Protein AF-A0AA37GHD1-F1 (afdb_monomer_lite)

Secondary structure (DSSP, 8-state):
--HHHH---HHHHHHHHHHTSHHHHHHHHHT------TTHHHHHHHHHHHH-HHHHHHHHHHHHHHS-TT--SHHHHHHHHHHH---HHHHHHHHHHHHHHHHHHHHHHHHHHHHHHHTT----GGGGTTHHHHSS-HHHHHHS-HHHHHHHHHHHHHTSHHHHHHHHHHHHHHHHHHHHH----------------------------------S---------S-----S--PPPPHHHHHHHHHHTS-TTS-EEHHHHHHHHS-EEEE-TTSSEEEEPP-S-HHHHHHHS-HHHHHHHHHHHHHTTSEEEEETTEEEE-HHHHHHHHHHS-HHHHHHHHHHHHHHHHTTSPPTTTSPPPS-HHHHHHHHHHHHHH-HHHHTTS-HHHHHHHHHHHHHHTTSS-HHHHHHHHHHHHHHHTT---HHHHHHHHHHHHHHHHHHT-HHHHHHTTGGGGSPPP-S-HHHHHHHHHHHHHHHHHHHHTT-HHHHHHHHHH----SS--HHHHHHHHHHHHHHHHHHHHTT-HHHHHHHHHHHHHHHT-

pLDDT: mean 79.1, std 21.78, range [23.64, 98.06]

Radius of gyration: 30.92 Å; chains: 1; bounding box: 68×50×101 Å

Organism: NCBI:txid708192

Structure (mmCIF, N/CA/C/O backbone):
data_AF-A0AA37GHD1-F1
#
_entry.id   AF-A0AA37GHD1-F1
#
loop_
_atom_site.group_PDB
_atom_site.id
_atom_site.type_symbol
_atom_site.label_atom_id
_atom_site.label_alt_id
_atom_site.label_comp_id
_atom_site.label_asym_id
_atom_site.label_entity_id
_atom_site.label_seq_id
_atom_site.pdbx_PDB_ins_code
_atom_site.Cartn_x
_atom_site.Cartn_y
_atom_site.Cartn_z
_atom_site.occupancy
_atom_site.B_iso_or_equiv
_atom_site.auth_seq_id
_atom_site.auth_comp_id
_atom_site.auth_asym_id
_atom_site.auth_atom_id
_atom_site.pdbx_PDB_model_num
ATOM 1 N N . MET A 1 1 ? -14.017 -14.852 9.295 1.00 31.00 1 MET A N 1
ATOM 2 C CA . MET A 1 1 ? -15.229 -14.004 9.532 1.00 31.00 1 MET A CA 1
ATOM 3 C C . MET A 1 1 ? -15.187 -13.261 10.870 1.00 31.00 1 MET A C 1
ATOM 5 O O . MET A 1 1 ? -15.519 -12.087 10.909 1.00 31.00 1 MET A O 1
ATOM 9 N N . LEU A 1 2 ? -14.725 -13.899 11.955 1.00 31.59 2 LEU A N 1
ATOM 10 C CA . LEU A 1 2 ? -14.206 -13.178 13.129 1.00 31.59 2 LEU A CA 1
ATOM 11 C C . LEU A 1 2 ? -12.673 -13.076 13.117 1.00 31.59 2 LEU A C 1
ATOM 13 O O . LEU A 1 2 ? -12.148 -12.326 13.917 1.00 31.59 2 LEU A O 1
ATOM 17 N N . ASP A 1 3 ? -11.962 -13.730 12.192 1.00 29.12 3 ASP A N 1
ATOM 18 C CA . ASP A 1 3 ? -10.488 -13.664 12.088 1.00 29.12 3 ASP A CA 1
ATOM 19 C C . ASP A 1 3 ? -9.956 -12.245 11.868 1.00 29.12 3 ASP A C 1
ATOM 21 O O . ASP A 1 3 ? -8.866 -11.919 12.300 1.00 29.12 3 ASP A O 1
ATOM 25 N N . VAL A 1 4 ? -10.756 -11.352 11.281 1.00 32.09 4 VAL A N 1
ATOM 26 C CA . VAL A 1 4 ? -10.404 -9.930 11.112 1.00 32.09 4 VAL A CA 1
ATOM 27 C C . VAL A 1 4 ? -10.647 -9.116 12.402 1.00 32.09 4 VAL A C 1
ATOM 29 O O . VAL A 1 4 ? -10.047 -8.065 12.609 1.00 32.09 4 VAL A O 1
ATOM 32 N N . LEU A 1 5 ? -11.501 -9.613 13.305 1.00 31.14 5 LEU A N 1
ATOM 33 C CA . LEU A 1 5 ? -11.672 -9.101 14.673 1.00 31.14 5 LEU A CA 1
ATOM 34 C C . LEU A 1 5 ? -10.704 -9.757 15.676 1.00 31.14 5 LEU A C 1
ATOM 36 O O . LEU A 1 5 ? -10.423 -9.144 16.704 1.00 31.14 5 LEU A O 1
ATOM 40 N N . LEU A 1 6 ? -10.243 -10.976 15.370 1.00 32.53 6 LEU A N 1
ATOM 41 C CA . LEU A 1 6 ? -9.350 -11.840 16.149 1.00 32.53 6 LEU A CA 1
ATOM 42 C C . LEU A 1 6 ? -7.887 -11.749 15.709 1.00 32.53 6 LEU A C 1
ATOM 44 O O . LEU A 1 6 ? -7.040 -12.326 16.381 1.00 32.53 6 LEU A O 1
ATOM 48 N N . GLN A 1 7 ? -7.567 -11.033 14.625 1.00 31.92 7 GLN A N 1
ATOM 49 C CA . GLN A 1 7 ? -6.188 -10.656 14.360 1.00 31.92 7 GLN A CA 1
ATOM 50 C C . GLN A 1 7 ? -5.746 -9.785 15.533 1.00 31.92 7 GLN A C 1
ATOM 52 O O . GLN A 1 7 ? -6.082 -8.599 15.629 1.00 31.92 7 GLN A O 1
ATOM 57 N N . LEU A 1 8 ? -5.010 -10.423 16.447 1.00 33.81 8 LEU A N 1
ATOM 58 C CA . LEU A 1 8 ? -3.940 -9.790 17.187 1.00 33.81 8 LEU A CA 1
ATOM 59 C C . LEU A 1 8 ? -3.291 -8.832 16.187 1.00 33.81 8 LEU A C 1
ATOM 61 O O . LEU A 1 8 ? -2.870 -9.255 15.112 1.00 33.81 8 LEU A O 1
ATOM 65 N N . ASP A 1 9 ? -3.330 -7.530 16.477 1.00 39.56 9 ASP A N 1
ATOM 66 C CA . ASP A 1 9 ? -2.603 -6.555 15.661 1.00 39.56 9 ASP A CA 1
ATOM 67 C C . ASP A 1 9 ? -1.186 -7.111 15.453 1.00 39.56 9 ASP A C 1
ATOM 69 O O . ASP A 1 9 ? -0.673 -7.750 16.368 1.00 39.56 9 ASP A O 1
ATOM 73 N N . ASP A 1 10 ? -0.569 -6.938 14.283 1.00 40.47 10 ASP A N 1
ATOM 74 C CA . ASP A 1 10 ? 0.767 -7.481 14.000 1.00 40.47 10 ASP A CA 1
ATOM 75 C C . ASP A 1 10 ? 1.761 -7.194 15.146 1.00 40.47 10 ASP A C 1
ATOM 77 O O . ASP A 1 10 ? 2.645 -8.003 15.403 1.00 40.47 10 ASP A O 1
ATOM 81 N N . LYS A 1 11 ? 1.587 -6.094 15.903 1.00 39.12 11 LYS A N 1
ATOM 82 C CA . LYS A 1 11 ? 2.339 -5.825 17.142 1.00 39.12 11 LYS A CA 1
ATOM 83 C C . LYS A 1 11 ? 1.930 -6.677 18.340 1.00 39.12 11 LYS A C 1
ATOM 85 O O . LYS A 1 11 ? 2.794 -6.992 19.136 1.00 39.12 11 LYS A O 1
ATOM 90 N N . THR A 1 12 ? 0.652 -7.009 18.509 1.00 37.12 12 THR A N 1
ATOM 91 C CA . THR A 1 12 ? 0.147 -7.905 19.563 1.00 37.12 12 THR A CA 1
ATOM 92 C C . THR A 1 12 ? 0.482 -9.370 19.260 1.00 37.12 12 THR A C 1
ATOM 94 O O . THR A 1 12 ? 0.850 -10.079 20.184 1.00 37.12 12 THR A O 1
ATOM 97 N N . GLN A 1 13 ? 0.444 -9.808 17.994 1.00 41.06 13 GLN A N 1
ATOM 98 C CA . GLN A 1 13 ? 0.913 -11.142 17.589 1.00 41.06 13 GLN A CA 1
ATOM 99 C C . GLN A 1 13 ? 2.434 -11.215 17.705 1.00 41.06 13 GLN A C 1
ATOM 101 O O . GLN A 1 13 ? 2.932 -12.136 18.328 1.00 41.06 13 GLN A O 1
ATOM 106 N N . ALA A 1 14 ? 3.171 -10.198 17.242 1.00 43.41 14 ALA A N 1
ATOM 107 C CA . ALA A 1 14 ? 4.609 -10.107 17.495 1.00 43.41 14 ALA A CA 1
ATOM 108 C C . ALA A 1 14 ? 4.936 -10.010 18.994 1.00 43.41 14 ALA A C 1
ATOM 110 O O . ALA A 1 14 ? 5.969 -10.524 19.404 1.00 43.41 14 ALA A O 1
ATOM 111 N N . LEU A 1 15 ? 4.073 -9.399 19.822 1.00 40.06 15 LEU A N 1
ATOM 112 C CA . LEU A 1 15 ? 4.208 -9.412 21.283 1.00 40.06 15 LEU A CA 1
ATOM 113 C C . LEU A 1 15 ? 4.002 -10.825 21.829 1.00 40.06 15 LEU A C 1
ATOM 115 O O . LEU A 1 15 ? 4.860 -11.291 22.559 1.00 40.06 15 LEU A O 1
ATOM 119 N N . VAL A 1 16 ? 2.915 -11.511 21.466 1.00 37.34 16 VAL A N 1
ATOM 120 C CA . VAL A 1 16 ? 2.621 -12.897 21.873 1.00 37.34 16 VAL A CA 1
ATOM 121 C C . VAL A 1 16 ? 3.739 -13.843 21.427 1.00 37.34 16 VAL A C 1
ATOM 123 O O . VAL A 1 16 ? 4.261 -14.577 22.258 1.00 37.34 16 VAL A O 1
ATOM 126 N N . ASP A 1 17 ? 4.198 -13.728 20.181 1.00 44.59 17 ASP A N 1
ATOM 127 C CA . ASP A 1 17 ? 5.315 -14.490 19.619 1.00 44.59 17 ASP A CA 1
ATOM 128 C C . ASP A 1 17 ? 6.649 -14.141 20.312 1.00 44.59 17 ASP A C 1
ATOM 130 O O . ASP A 1 17 ? 7.493 -15.016 20.529 1.00 44.59 17 ASP A O 1
ATOM 134 N N . SER A 1 18 ? 6.842 -12.874 20.708 1.00 39.88 18 SER A N 1
ATOM 135 C CA . SER A 1 18 ? 7.983 -12.446 21.531 1.00 39.88 18 SER A CA 1
ATOM 136 C C . SER A 1 18 ? 7.885 -12.937 22.978 1.00 39.88 18 SER A C 1
ATOM 138 O O . SER A 1 18 ? 8.921 -13.214 23.568 1.00 39.88 18 SER A O 1
ATOM 140 N N . TYR A 1 19 ? 6.674 -13.101 23.525 1.00 40.78 19 TYR A N 1
ATOM 141 C CA . TYR A 1 19 ? 6.402 -13.598 24.877 1.00 40.78 19 TYR A CA 1
ATOM 142 C C . TYR A 1 19 ? 6.530 -15.119 24.982 1.00 40.78 19 TYR A C 1
ATOM 144 O O . TYR A 1 19 ? 6.870 -15.621 26.049 1.00 40.78 19 TYR A O 1
ATOM 152 N N . SER A 1 20 ? 6.310 -15.853 23.889 1.00 35.72 20 SER A N 1
ATOM 153 C CA . SER A 1 20 ? 6.579 -17.294 23.800 1.00 35.72 20 SER A CA 1
ATOM 154 C C . SER A 1 20 ? 8.070 -17.646 23.693 1.00 35.72 20 SER A C 1
ATOM 156 O O . SER A 1 20 ? 8.422 -18.820 23.774 1.00 35.72 20 SER A O 1
ATOM 158 N N . LYS A 1 21 ? 8.958 -16.655 23.531 1.00 39.41 21 LYS A N 1
ATOM 159 C CA . LYS A 1 21 ? 10.414 -16.832 23.628 1.00 39.41 21 LYS A CA 1
ATOM 160 C C . LYS A 1 21 ? 10.878 -16.330 24.996 1.00 39.41 21 LYS A C 1
ATOM 162 O O . LYS A 1 21 ? 10.928 -15.121 25.210 1.00 39.41 21 LYS A O 1
ATOM 167 N N . GLU A 1 22 ? 11.222 -17.245 25.904 1.00 36.94 22 GLU A N 1
ATOM 168 C CA . GLU A 1 22 ? 11.682 -16.936 27.275 1.00 36.94 22 GLU A CA 1
ATOM 169 C C . GLU A 1 22 ? 12.794 -15.861 27.325 1.00 36.94 22 GLU A C 1
ATOM 171 O O . GLU A 1 22 ? 12.828 -15.055 28.256 1.00 36.94 22 GLU A O 1
ATOM 176 N N . GLU A 1 23 ? 13.641 -15.764 26.291 1.00 36.34 23 GLU A N 1
ATOM 177 C CA . GLU A 1 23 ? 14.740 -14.788 26.195 1.00 36.34 23 GLU A CA 1
ATOM 178 C C . GLU A 1 23 ? 14.289 -13.311 26.155 1.00 36.34 23 GLU A C 1
ATOM 180 O O . GLU A 1 23 ? 14.886 -12.487 26.847 1.00 36.34 23 GLU A O 1
ATOM 185 N N . ASN A 1 24 ? 13.212 -12.937 25.450 1.00 36.62 24 ASN A N 1
ATOM 186 C CA . ASN A 1 24 ? 12.825 -11.515 25.308 1.00 36.62 24 ASN A CA 1
ATOM 187 C C . ASN A 1 24 ? 12.178 -10.933 26.577 1.00 36.62 24 ASN A C 1
ATOM 189 O O . ASN A 1 24 ? 12.299 -9.742 26.867 1.00 36.62 24 ASN A O 1
ATOM 193 N N . LEU A 1 25 ? 11.479 -11.769 27.351 1.00 39.81 25 LEU A N 1
ATOM 194 C CA . LEU A 1 25 ? 10.927 -11.377 28.650 1.00 39.81 25 LEU A CA 1
ATOM 195 C C . LEU A 1 25 ? 12.037 -11.164 29.681 1.00 39.81 25 LEU A C 1
ATOM 197 O O . LEU A 1 25 ? 11.924 -10.260 30.509 1.00 39.81 25 LEU A O 1
ATOM 201 N N . SER A 1 26 ? 13.116 -11.948 29.590 1.00 38.78 26 SER A N 1
ATOM 202 C CA . SER A 1 26 ? 14.305 -11.773 30.421 1.00 38.78 26 SER A CA 1
ATOM 203 C 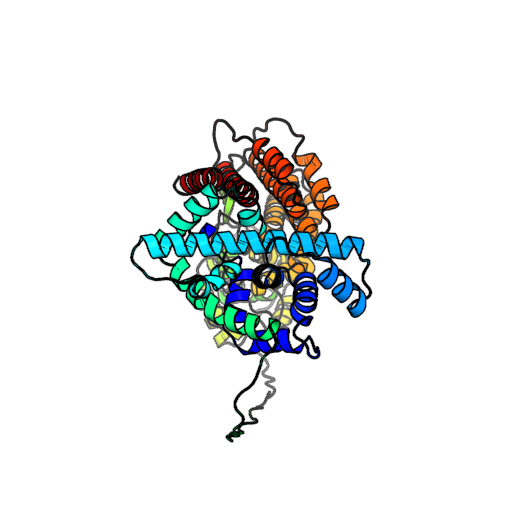C . SER A 1 26 ? 15.033 -10.464 30.109 1.00 38.78 26 SER A C 1
ATOM 205 O O . SER A 1 26 ? 15.473 -9.798 31.037 1.00 38.78 26 SER A O 1
ATOM 207 N N . GLU A 1 27 ? 15.078 -10.029 28.845 1.00 38.22 27 GLU A N 1
ATOM 208 C CA . GLU A 1 27 ? 15.754 -8.798 28.398 1.00 38.22 27 GLU A CA 1
ATOM 209 C C . GLU A 1 27 ? 14.966 -7.527 28.784 1.00 38.22 27 GLU A C 1
ATOM 211 O O . GLU A 1 27 ? 15.532 -6.551 29.278 1.00 38.22 27 GLU A O 1
ATOM 216 N N . ILE A 1 28 ? 13.630 -7.562 28.677 1.00 39.31 28 ILE A N 1
ATOM 217 C CA . ILE A 1 28 ? 12.760 -6.465 29.140 1.00 39.31 28 ILE A CA 1
ATOM 218 C C . ILE A 1 28 ? 12.768 -6.384 30.674 1.00 39.31 28 ILE A C 1
ATOM 220 O O . ILE A 1 28 ? 12.854 -5.285 31.221 1.00 39.31 28 ILE A O 1
ATOM 224 N N . ALA A 1 29 ? 12.730 -7.523 31.377 1.00 38.34 29 ALA A N 1
ATOM 225 C CA . ALA A 1 29 ? 12.785 -7.560 32.840 1.00 38.34 29 ALA A CA 1
ATOM 226 C C . ALA A 1 29 ? 14.173 -7.191 33.401 1.00 38.34 29 ALA A C 1
ATOM 228 O O . ALA A 1 29 ? 14.246 -6.536 34.441 1.00 38.34 29 ALA A O 1
ATOM 229 N N . SER A 1 30 ? 15.265 -7.546 32.711 1.00 40.19 30 SER A N 1
ATOM 230 C CA . SER A 1 30 ? 16.643 -7.221 33.123 1.00 40.19 30 SER A CA 1
ATOM 231 C C . SER A 1 30 ? 17.062 -5.782 32.819 1.00 40.19 30 SER A C 1
ATOM 233 O O . SER A 1 30 ? 17.993 -5.286 33.450 1.00 40.19 30 SER A O 1
ATOM 235 N N . SER A 1 31 ? 16.341 -5.065 31.947 1.00 33.56 31 SER A N 1
ATOM 236 C CA . SER A 1 31 ? 16.558 -3.627 31.704 1.00 33.56 31 SER A CA 1
ATOM 237 C C . SER A 1 31 ? 16.122 -2.711 32.865 1.00 33.56 31 SER A C 1
ATOM 239 O O . SER A 1 31 ? 16.348 -1.501 32.827 1.00 33.56 31 SER A O 1
ATOM 241 N N . THR A 1 32 ? 15.528 -3.273 33.922 1.00 38.78 32 THR A N 1
ATOM 242 C CA . THR A 1 32 ? 15.002 -2.544 35.084 1.00 38.78 32 THR A CA 1
ATOM 243 C C . THR A 1 32 ? 15.495 -3.164 36.394 1.00 38.78 32 THR A C 1
ATOM 245 O O . THR A 1 32 ? 14.875 -4.068 36.947 1.00 38.78 32 THR A O 1
ATOM 248 N N . THR A 1 33 ? 16.627 -2.680 36.903 1.00 31.83 33 THR A N 1
ATOM 249 C CA . THR A 1 33 ? 17.222 -3.071 38.193 1.00 31.83 33 THR A CA 1
ATOM 250 C C . THR A 1 33 ? 16.495 -2.415 39.370 1.00 31.83 33 THR A C 1
ATOM 252 O O . THR A 1 33 ? 16.568 -1.199 39.507 1.00 31.83 33 THR A O 1
ATOM 255 N N . PHE A 1 34 ? 15.855 -3.185 40.267 1.00 41.88 34 PHE A N 1
ATOM 256 C CA . PHE A 1 34 ? 15.205 -2.634 41.476 1.00 41.88 34 PHE A CA 1
ATOM 257 C C . PHE A 1 34 ? 15.237 -3.572 42.701 1.00 41.88 34 PHE A C 1
ATOM 259 O O . PHE A 1 34 ? 15.257 -4.796 42.569 1.00 41.88 34 PHE A O 1
ATOM 266 N N . ALA A 1 35 ? 15.236 -2.981 43.907 1.00 33.91 35 ALA A N 1
ATOM 267 C CA . ALA A 1 35 ? 15.459 -3.642 45.197 1.00 33.91 35 ALA A CA 1
ATOM 268 C C . ALA A 1 35 ? 14.224 -3.649 46.143 1.00 33.91 35 ALA A C 1
ATOM 270 O O . ALA A 1 35 ? 13.708 -2.597 46.493 1.00 33.91 35 ALA A O 1
ATOM 271 N N . HIS A 1 36 ? 13.849 -4.862 46.583 1.00 35.62 36 HIS A N 1
ATOM 272 C CA . HIS A 1 36 ? 13.264 -5.342 47.861 1.00 35.62 36 HIS A CA 1
ATOM 273 C C . HIS A 1 36 ? 12.118 -4.581 48.600 1.00 35.62 36 HIS A C 1
ATOM 275 O O . HIS A 1 36 ? 12.355 -3.589 49.284 1.00 35.62 36 HIS A O 1
ATOM 281 N N . GLY A 1 37 ? 10.919 -5.206 48.667 1.00 36.28 37 GLY A N 1
ATOM 282 C CA . GLY A 1 37 ? 9.910 -5.061 49.751 1.00 36.28 37 GLY A CA 1
ATOM 283 C C . GLY A 1 37 ? 8.431 -5.220 49.316 1.00 36.28 37 GLY A C 1
ATOM 284 O O . GLY A 1 37 ? 8.068 -4.823 48.232 1.00 36.28 37 GLY A O 1
ATOM 285 N N . GLY A 1 38 ? 7.508 -5.758 50.127 1.00 46.09 38 GLY A N 1
ATOM 286 C CA . GLY A 1 38 ? 6.102 -6.028 49.711 1.00 46.09 38 GLY A CA 1
ATOM 287 C C . GLY A 1 38 ? 5.222 -4.805 49.358 1.00 46.09 38 GLY A C 1
ATOM 288 O O . GLY A 1 38 ? 4.180 -4.946 48.722 1.00 46.09 38 GLY A O 1
ATOM 289 N N . HIS A 1 39 ? 5.657 -3.594 49.708 1.00 51.56 39 HIS A N 1
ATOM 290 C CA . HIS A 1 39 ? 5.038 -2.328 49.293 1.00 51.56 39 HIS A CA 1
ATOM 291 C C . HIS A 1 39 ? 5.499 -1.865 47.889 1.00 51.56 39 HIS A C 1
ATOM 293 O O . HIS A 1 39 ? 4.984 -0.900 47.335 1.00 51.56 39 HIS A O 1
ATOM 299 N N . ASP A 1 40 ? 6.455 -2.564 47.285 1.00 66.94 40 ASP A N 1
ATOM 300 C CA . ASP A 1 40 ? 7.099 -2.270 45.998 1.00 66.94 40 ASP A CA 1
ATOM 301 C C . ASP A 1 40 ? 6.173 -2.543 44.792 1.00 66.94 40 ASP A C 1
ATOM 303 O O . ASP A 1 40 ? 6.301 -1.926 43.739 1.00 66.94 40 ASP A O 1
ATOM 307 N N . LEU A 1 41 ? 5.138 -3.379 44.953 1.00 75.62 41 LEU A N 1
ATOM 308 C CA . LEU A 1 41 ? 4.219 -3.739 43.865 1.00 75.62 41 LEU A CA 1
ATOM 309 C C . LEU A 1 41 ? 3.516 -2.526 43.236 1.00 75.62 41 LEU A C 1
ATOM 311 O O . LEU A 1 41 ? 3.380 -2.460 42.015 1.00 75.62 41 LEU A O 1
ATOM 315 N N . ALA A 1 42 ? 3.054 -1.570 44.047 1.00 75.50 42 ALA A N 1
ATOM 316 C CA . ALA A 1 42 ? 2.321 -0.415 43.534 1.00 75.50 42 ALA A CA 1
ATOM 317 C C . ALA A 1 42 ? 3.233 0.565 42.784 1.00 75.50 42 ALA A C 1
ATOM 319 O O . ALA A 1 42 ? 2.830 1.114 41.758 1.00 75.50 42 ALA A O 1
ATOM 320 N N . VAL A 1 43 ? 4.473 0.722 43.252 1.00 79.00 43 VAL A N 1
ATOM 321 C CA . VAL A 1 43 ? 5.495 1.540 42.591 1.00 79.00 43 VAL A CA 1
ATOM 322 C C . VAL A 1 43 ? 5.939 0.880 41.285 1.00 79.00 43 VAL A C 1
ATOM 324 O O . VAL A 1 43 ? 5.913 1.530 40.240 1.00 79.00 43 VAL A O 1
ATOM 327 N N . ARG A 1 44 ? 6.209 -0.432 41.297 1.00 77.25 44 ARG A N 1
ATOM 328 C CA . ARG A 1 44 ? 6.517 -1.223 40.092 1.00 77.25 44 ARG A CA 1
ATOM 329 C C . ARG A 1 44 ? 5.394 -1.168 39.069 1.00 77.25 44 ARG A C 1
ATOM 331 O O . ARG A 1 44 ? 5.634 -0.909 37.893 1.00 77.25 44 ARG A O 1
ATOM 338 N N . ALA A 1 45 ? 4.151 -1.374 39.503 1.00 78.25 45 ALA A N 1
ATOM 339 C CA . ALA A 1 45 ? 2.990 -1.302 38.624 1.00 78.25 45 ALA A CA 1
ATOM 340 C C . ALA A 1 45 ? 2.854 0.091 37.988 1.00 78.25 45 ALA A C 1
ATOM 342 O O . ALA A 1 45 ? 2.533 0.202 36.802 1.00 78.25 45 ALA A O 1
ATOM 343 N N . TYR A 1 46 ? 3.121 1.147 38.761 1.00 80.50 46 TYR A N 1
ATOM 344 C CA . TYR A 1 46 ? 3.106 2.525 38.281 1.00 80.50 46 TYR A CA 1
ATOM 345 C C . TYR A 1 46 ? 4.195 2.771 37.224 1.00 80.50 46 TYR A C 1
ATOM 347 O O . TYR A 1 46 ? 3.880 3.229 36.128 1.00 80.50 46 TYR A O 1
ATOM 355 N N . GLN A 1 47 ? 5.446 2.382 37.488 1.00 78.19 47 GLN A N 1
ATOM 356 C CA . GLN A 1 47 ? 6.558 2.509 36.535 1.00 78.19 47 GLN A CA 1
ATOM 357 C C . GLN A 1 47 ? 6.324 1.706 35.246 1.00 78.19 47 GLN A C 1
ATOM 359 O O . GLN A 1 47 ? 6.493 2.221 34.142 1.00 78.19 47 GLN A O 1
ATOM 364 N N . ILE A 1 48 ? 5.873 0.455 35.364 1.00 76.06 48 ILE A N 1
ATOM 365 C CA . ILE A 1 48 ? 5.596 -0.421 34.216 1.00 76.06 48 ILE A CA 1
ATOM 366 C C . ILE A 1 48 ? 4.515 0.172 33.313 1.00 76.06 48 ILE A C 1
ATOM 368 O O . ILE A 1 48 ? 4.635 0.127 32.088 1.00 76.06 48 ILE A O 1
ATOM 372 N N . LYS A 1 49 ? 3.464 0.755 33.901 1.00 78.44 49 LYS A N 1
ATOM 373 C CA . LYS A 1 49 ? 2.414 1.429 33.133 1.00 78.44 49 LYS A CA 1
ATOM 374 C C . LYS A 1 49 ? 2.951 2.620 32.343 1.00 78.44 49 LYS A C 1
ATOM 376 O O . LYS A 1 49 ? 2.492 2.827 31.223 1.00 78.44 49 LYS A O 1
ATOM 381 N N . GLN A 1 50 ? 3.885 3.380 32.909 1.00 73.44 50 GLN A N 1
ATOM 382 C CA . GLN A 1 50 ? 4.506 4.510 32.214 1.00 73.44 50 GLN A CA 1
ATOM 383 C C . GLN A 1 50 ? 5.377 4.046 31.037 1.00 73.44 50 GLN A C 1
ATOM 385 O O . GLN A 1 50 ? 5.413 4.700 29.999 1.00 73.44 50 GLN A O 1
ATOM 390 N N . ASN A 1 51 ? 6.009 2.876 31.161 1.00 66.50 51 ASN A N 1
ATOM 391 C CA . ASN A 1 51 ? 6.967 2.377 30.173 1.00 66.50 51 ASN A CA 1
ATOM 392 C C . ASN A 1 51 ? 6.342 1.493 29.078 1.00 66.50 51 ASN A C 1
ATOM 394 O O . ASN A 1 51 ? 6.941 1.315 28.019 1.00 66.50 51 ASN A O 1
ATOM 398 N N . SER A 1 52 ? 5.152 0.918 29.295 1.00 69.62 52 SER A N 1
ATOM 399 C CA . SER A 1 52 ? 4.517 0.027 28.316 1.00 69.62 52 SER A CA 1
ATOM 400 C C . SER A 1 52 ? 2.992 0.025 28.398 1.00 69.62 52 SER A C 1
ATOM 402 O O . SER A 1 52 ? 2.406 -0.340 29.413 1.00 69.62 52 SER A O 1
ATOM 404 N N . ALA A 1 53 ? 2.321 0.321 27.281 1.00 62.84 53 ALA A N 1
ATOM 405 C CA . ALA A 1 53 ? 0.859 0.255 27.191 1.00 62.84 53 ALA A CA 1
ATOM 406 C C . ALA A 1 53 ? 0.310 -1.186 27.275 1.00 62.84 53 ALA A C 1
ATOM 408 O O . ALA A 1 53 ? -0.790 -1.401 27.791 1.00 62.84 53 ALA A O 1
ATOM 409 N N . ALA A 1 54 ? 1.065 -2.175 26.782 1.00 57.34 54 ALA A N 1
ATOM 410 C CA . ALA A 1 54 ? 0.657 -3.580 26.797 1.00 57.34 54 ALA A CA 1
ATOM 411 C C . ALA A 1 54 ? 0.775 -4.183 28.205 1.00 57.34 54 ALA A C 1
ATOM 413 O O . ALA A 1 54 ? -0.185 -4.759 28.719 1.00 57.34 54 ALA A O 1
ATOM 414 N N . ILE A 1 55 ? 1.915 -3.962 28.869 1.00 70.88 55 ILE A N 1
ATOM 415 C CA . ILE A 1 55 ? 2.163 -4.456 30.232 1.00 70.88 55 ILE A CA 1
ATOM 416 C C . ILE A 1 55 ? 1.446 -3.573 31.265 1.00 70.88 55 ILE A C 1
ATOM 418 O O . ILE A 1 55 ? 1.006 -4.054 32.306 1.00 70.88 55 ILE A O 1
ATOM 422 N N . GLY A 1 56 ? 1.206 -2.297 30.958 1.00 78.69 56 GLY A N 1
ATOM 423 C CA . GLY A 1 56 ? 0.488 -1.370 31.830 1.00 78.69 56 GLY A CA 1
ATOM 424 C C . GLY A 1 56 ? -0.908 -1.852 32.220 1.00 78.69 56 GLY A C 1
ATOM 425 O O . GLY A 1 56 ? -1.372 -1.573 33.323 1.00 78.69 56 GLY A O 1
ATOM 426 N N . ARG A 1 57 ? -1.564 -2.646 31.370 1.00 79.75 57 ARG A N 1
ATOM 427 C CA . ARG A 1 57 ? -2.852 -3.273 31.692 1.00 79.75 57 ARG A CA 1
ATOM 428 C C . ARG A 1 57 ? -2.718 -4.403 32.709 1.00 79.75 57 ARG A C 1
ATOM 430 O O . ARG A 1 57 ? -3.522 -4.482 33.635 1.00 79.75 57 ARG A O 1
ATOM 437 N N . ILE A 1 58 ? -1.690 -5.234 32.553 1.00 82.38 58 ILE A N 1
ATOM 438 C CA . ILE A 1 58 ? -1.320 -6.278 33.515 1.00 82.38 58 ILE A CA 1
ATOM 439 C C . ILE A 1 58 ? -1.033 -5.630 34.869 1.00 82.38 58 ILE A C 1
ATOM 441 O O . ILE A 1 58 ? -1.585 -6.044 35.883 1.00 82.38 58 ILE A O 1
ATOM 445 N N . ALA A 1 59 ? -0.263 -4.542 34.868 1.00 83.81 59 ALA A N 1
ATOM 446 C CA . ALA A 1 59 ? 0.030 -3.757 36.058 1.00 83.81 59 ALA A CA 1
ATOM 447 C C . ALA A 1 59 ? -1.237 -3.172 36.710 1.00 83.81 59 ALA A C 1
ATOM 449 O O . ALA A 1 59 ? -1.392 -3.270 37.924 1.00 83.81 59 ALA A O 1
ATOM 450 N N . CYS A 1 60 ? -2.175 -2.623 35.927 1.00 88.50 60 CYS A N 1
ATOM 451 C CA . CYS A 1 60 ? -3.461 -2.141 36.449 1.00 88.50 60 CYS A CA 1
ATOM 452 C C . CYS A 1 60 ? -4.276 -3.276 37.085 1.00 88.50 60 CYS A C 1
ATOM 454 O O . CYS A 1 60 ? -4.770 -3.125 38.201 1.00 88.50 60 CYS A O 1
ATOM 456 N N . TYR A 1 61 ? -4.403 -4.413 36.392 1.00 88.81 61 TYR A N 1
ATOM 457 C CA . TYR A 1 61 ? -5.111 -5.594 36.888 1.00 88.81 61 TYR A CA 1
ATOM 458 C C . TYR A 1 61 ? -4.504 -6.110 38.197 1.00 88.81 61 TYR A C 1
ATOM 460 O O . TYR A 1 61 ? -5.229 -6.325 39.167 1.00 88.81 61 TYR A O 1
ATOM 468 N N . MET A 1 62 ? -3.177 -6.249 38.247 1.00 85.75 62 MET A N 1
ATOM 469 C CA . MET A 1 62 ? -2.453 -6.683 39.440 1.00 85.75 62 MET A CA 1
ATOM 470 C C . MET A 1 62 ? -2.655 -5.699 40.587 1.00 85.75 62 MET A C 1
ATOM 472 O O . MET A 1 62 ? -3.092 -6.099 41.660 1.00 85.75 62 MET A O 1
ATOM 476 N N . LEU A 1 63 ? -2.452 -4.401 40.357 1.00 87.75 63 LEU A N 1
ATOM 477 C CA . LEU A 1 63 ? -2.665 -3.391 41.391 1.00 87.75 63 LEU A CA 1
ATOM 478 C C . LEU A 1 63 ? -4.081 -3.472 41.986 1.00 87.75 63 LEU A C 1
ATOM 480 O O . LEU A 1 63 ? -4.234 -3.444 43.202 1.00 87.75 63 LEU A O 1
ATOM 484 N N . ALA A 1 64 ? -5.106 -3.650 41.150 1.00 89.50 64 ALA A N 1
ATOM 485 C CA . ALA A 1 64 ? -6.492 -3.787 41.596 1.00 89.50 64 ALA A CA 1
ATOM 486 C C . ALA A 1 64 ? -6.807 -5.116 42.308 1.00 89.50 64 ALA A C 1
ATOM 488 O O . ALA A 1 64 ? -7.762 -5.171 43.081 1.00 89.50 64 ALA A O 1
ATOM 489 N N . ARG A 1 65 ? -6.043 -6.187 42.055 1.00 86.50 65 ARG A N 1
ATOM 490 C CA . ARG A 1 65 ? -6.175 -7.473 42.763 1.00 86.50 65 ARG A CA 1
ATOM 491 C C . ARG A 1 65 ? -5.555 -7.433 44.158 1.00 86.50 65 ARG A C 1
ATOM 493 O O . ARG A 1 65 ? -6.103 -8.048 45.065 1.00 86.50 65 ARG A O 1
ATOM 500 N N . TYR A 1 66 ? -4.449 -6.710 44.326 1.00 82.88 66 TYR A N 1
ATOM 501 C CA . TYR A 1 66 ? -3.751 -6.585 45.611 1.00 82.88 66 TYR A CA 1
ATOM 502 C C . TYR A 1 66 ? -4.276 -5.429 46.469 1.00 82.88 66 TYR A C 1
ATOM 504 O O . TYR A 1 66 ? -4.158 -5.466 47.691 1.00 82.88 66 TYR A O 1
ATOM 512 N N . HIS A 1 67 ? -4.880 -4.410 45.856 1.00 84.56 67 HIS A N 1
ATOM 513 C CA . HIS A 1 67 ? -5.537 -3.328 46.576 1.00 84.56 67 HIS A CA 1
ATOM 514 C C . HIS A 1 67 ? -7.014 -3.654 46.813 1.00 84.56 67 HIS A C 1
ATOM 516 O O . HIS A 1 67 ? -7.837 -3.632 45.894 1.00 84.56 67 HIS A O 1
ATOM 522 N N . THR A 1 68 ? -7.370 -3.908 48.069 1.00 78.50 68 THR A N 1
ATOM 523 C CA . THR A 1 68 ? -8.758 -4.125 48.489 1.00 78.50 68 THR A CA 1
ATOM 524 C C . THR A 1 68 ? -9.660 -2.961 48.082 1.00 78.50 68 THR A C 1
ATOM 526 O O . THR A 1 68 ? -9.354 -1.785 48.272 1.00 78.50 68 THR A O 1
ATOM 529 N N . LYS A 1 69 ? -10.824 -3.278 47.514 1.00 75.69 69 LYS A N 1
ATOM 530 C CA . LYS A 1 69 ? -11.806 -2.254 47.150 1.00 75.69 69 LYS A CA 1
ATOM 531 C C . LYS A 1 69 ? -12.206 -1.462 48.405 1.00 75.69 69 LYS A C 1
ATOM 533 O O . LYS A 1 69 ? -12.462 -2.057 49.447 1.00 75.69 69 LYS A O 1
ATOM 538 N N . ASN A 1 70 ? -12.282 -0.136 48.286 1.00 75.75 70 ASN A N 1
ATOM 539 C CA . ASN A 1 70 ? -12.602 0.815 49.364 1.00 75.75 70 ASN A CA 1
ATOM 540 C C . ASN A 1 70 ? -11.510 1.047 50.430 1.00 75.75 70 ASN A C 1
ATOM 542 O O . ASN A 1 70 ? -11.789 1.717 51.424 1.00 75.75 70 ASN A O 1
ATOM 546 N N . THR A 1 71 ? -10.272 0.570 50.247 1.00 83.06 71 THR A N 1
ATOM 547 C CA . THR A 1 71 ? -9.153 1.013 51.101 1.00 83.06 71 THR A CA 1
ATOM 548 C C . THR A 1 71 ? -8.586 2.361 50.655 1.00 83.06 71 THR A C 1
ATOM 550 O O . THR A 1 71 ? -8.711 2.756 49.494 1.00 83.06 71 THR A O 1
ATOM 553 N N . ARG A 1 72 ? -7.988 3.104 51.597 1.00 86.31 72 ARG A N 1
ATOM 554 C CA . ARG A 1 72 ? -7.362 4.403 51.310 1.00 86.31 72 ARG A CA 1
ATOM 555 C C . ARG A 1 72 ? -6.156 4.208 50.392 1.00 86.31 72 ARG A C 1
ATOM 557 O O . ARG A 1 72 ? -5.288 3.395 50.689 1.00 86.31 72 ARG A O 1
ATOM 564 N N . ILE A 1 73 ? -6.073 5.013 49.333 1.00 89.75 73 ILE A N 1
ATOM 565 C CA . ILE A 1 73 ? -4.945 5.007 48.385 1.00 89.75 73 ILE A CA 1
ATOM 566 C C . ILE A 1 73 ? -3.763 5.876 48.842 1.00 89.75 73 ILE A C 1
ATOM 568 O O . ILE A 1 73 ? -2.698 5.833 48.233 1.00 89.75 73 ILE A O 1
ATOM 572 N N . ASP A 1 74 ? -3.936 6.668 49.905 1.00 88.19 74 ASP A N 1
ATOM 573 C CA . ASP A 1 74 ? -2.914 7.586 50.431 1.00 88.19 74 ASP A CA 1
ATOM 574 C C . ASP A 1 74 ? -1.566 6.916 50.738 1.00 88.19 74 ASP A C 1
ATOM 576 O O . ASP A 1 74 ? -0.541 7.528 50.428 1.00 88.19 74 ASP A O 1
ATOM 580 N N . PRO A 1 75 ? -1.516 5.675 51.270 1.00 86.75 75 PRO A N 1
ATOM 581 C CA . PRO A 1 75 ? -0.250 4.980 51.481 1.00 86.75 75 PRO A CA 1
ATOM 582 C C . PRO A 1 75 ? 0.488 4.700 50.165 1.00 86.75 75 PRO A C 1
ATOM 584 O O . PRO A 1 75 ? 1.688 4.941 50.075 1.00 86.75 75 PRO A O 1
ATOM 587 N N . ILE A 1 76 ? -0.237 4.277 49.121 1.00 86.31 76 ILE A N 1
ATOM 588 C CA . ILE A 1 76 ? 0.327 4.003 47.789 1.00 86.31 76 ILE A CA 1
ATOM 589 C C . ILE A 1 76 ? 0.849 5.292 47.152 1.00 86.31 76 ILE A C 1
ATOM 591 O O . ILE A 1 76 ? 1.966 5.332 46.642 1.00 86.31 76 ILE A O 1
ATOM 595 N N . VAL A 1 77 ? 0.046 6.358 47.190 1.00 87.25 77 VAL A N 1
ATOM 596 C CA . VAL A 1 77 ? 0.403 7.652 46.593 1.00 87.25 77 VAL A CA 1
ATOM 597 C C . VAL A 1 77 ? 1.623 8.248 47.288 1.00 87.25 77 VAL A C 1
ATOM 599 O O . VAL A 1 77 ? 2.558 8.671 46.612 1.00 87.25 77 VAL A O 1
ATOM 602 N N . THR A 1 78 ? 1.636 8.248 48.625 1.00 86.81 78 THR A N 1
ATOM 603 C CA . THR A 1 78 ? 2.777 8.728 49.417 1.00 86.81 78 THR A CA 1
ATOM 604 C C . THR A 1 78 ? 4.044 7.983 49.024 1.00 86.81 78 THR A C 1
ATOM 606 O O . THR A 1 78 ? 5.050 8.613 48.723 1.00 86.81 78 THR A O 1
ATOM 609 N N . GLN A 1 79 ? 3.978 6.659 48.927 1.00 84.50 79 GLN A N 1
ATOM 610 C CA . GLN A 1 79 ? 5.136 5.847 48.592 1.00 84.50 79 GLN A CA 1
ATOM 611 C C . GLN A 1 79 ? 5.668 6.098 47.173 1.00 84.50 79 GLN A C 1
ATOM 613 O O . GLN A 1 79 ? 6.877 6.249 46.999 1.00 84.50 79 GLN A O 1
ATOM 618 N N . ILE A 1 80 ? 4.786 6.183 46.170 1.00 84.69 80 ILE A N 1
ATOM 619 C CA . ILE A 1 80 ? 5.177 6.511 44.790 1.00 84.69 80 ILE A CA 1
ATOM 620 C C . ILE A 1 80 ? 5.859 7.884 44.746 1.00 84.69 80 ILE A C 1
ATOM 622 O O . ILE A 1 80 ? 6.903 8.029 44.113 1.00 84.69 80 ILE A O 1
ATOM 626 N N . ASN A 1 81 ? 5.320 8.880 45.456 1.00 86.38 81 ASN A N 1
ATOM 627 C CA . ASN A 1 81 ? 5.931 10.208 45.526 1.00 86.38 81 ASN A CA 1
ATOM 628 C C . ASN A 1 81 ? 7.309 10.172 46.192 1.00 86.38 81 ASN A C 1
ATOM 630 O O . ASN A 1 81 ? 8.245 10.771 45.670 1.00 86.38 81 ASN A O 1
ATOM 634 N N . THR A 1 82 ? 7.447 9.459 47.315 1.00 86.06 82 THR A N 1
ATOM 635 C CA . THR A 1 82 ? 8.717 9.348 48.044 1.00 86.06 82 THR A CA 1
ATOM 636 C C . THR A 1 82 ? 9.797 8.662 47.211 1.00 86.06 82 THR A C 1
ATOM 638 O O . THR A 1 82 ? 10.946 9.084 47.256 1.00 86.06 82 THR A O 1
ATOM 641 N N . GLN A 1 83 ? 9.448 7.627 46.442 1.00 84.31 83 GLN A N 1
ATOM 642 C CA . GLN A 1 83 ? 10.431 6.852 45.678 1.00 84.31 83 GLN A CA 1
ATOM 643 C C . GLN A 1 83 ? 10.743 7.437 44.294 1.00 84.31 83 GLN A C 1
ATOM 645 O O . GLN A 1 83 ? 11.862 7.278 43.817 1.00 84.31 83 GLN A O 1
ATOM 650 N N . LEU A 1 84 ? 9.784 8.107 43.644 1.00 83.31 84 LEU A N 1
ATOM 651 C CA . LEU A 1 84 ? 9.932 8.589 42.262 1.00 83.31 84 LEU A CA 1
ATOM 652 C C . LEU A 1 84 ? 9.985 10.118 42.130 1.00 83.31 84 LEU A C 1
ATOM 654 O O . LEU A 1 84 ? 10.057 10.622 41.012 1.00 83.31 84 LEU A O 1
ATOM 658 N N . GLY A 1 85 ? 9.900 10.871 43.231 1.00 82.12 85 GLY A N 1
ATOM 659 C CA . GLY A 1 85 ? 9.962 12.340 43.208 1.00 82.12 85 GLY A CA 1
ATOM 660 C C . GLY A 1 85 ? 8.824 13.006 42.419 1.00 82.12 85 GLY A C 1
ATOM 661 O O . GLY A 1 85 ? 9.003 14.086 41.862 1.00 82.12 85 GLY A O 1
ATOM 662 N N . CYS A 1 86 ? 7.666 12.351 42.318 1.00 81.94 86 CYS A N 1
ATOM 663 C CA . CYS A 1 86 ? 6.533 12.800 41.505 1.00 81.94 86 CYS A CA 1
ATOM 664 C C . CYS A 1 86 ? 5.604 13.788 42.247 1.00 81.94 86 CYS A C 1
ATOM 666 O O . CYS A 1 86 ? 5.557 13.828 43.475 1.00 81.94 86 CYS A O 1
ATOM 668 N N . ASN A 1 87 ? 4.808 14.563 41.494 1.00 80.94 87 ASN A N 1
ATOM 669 C CA . ASN A 1 87 ? 3.760 15.430 42.052 1.00 80.94 87 ASN A CA 1
ATOM 670 C C . ASN A 1 87 ? 2.568 14.593 42.562 1.00 80.94 87 ASN A C 1
ATOM 672 O O . ASN A 1 87 ? 1.906 13.900 41.783 1.00 80.94 87 ASN A O 1
ATOM 676 N N . GLY A 1 88 ? 2.250 14.717 43.855 1.00 76.81 88 GLY A N 1
ATOM 677 C CA . GLY A 1 88 ? 1.273 13.862 44.526 1.00 76.81 88 GLY A CA 1
ATOM 678 C C . GLY A 1 88 ? -0.172 13.946 44.040 1.00 76.81 88 GLY A C 1
ATOM 679 O O . GLY A 1 88 ? -0.890 12.950 44.144 1.00 76.81 88 GLY A O 1
ATOM 680 N N . GLU A 1 89 ? -0.611 15.068 43.468 1.00 79.81 89 GLU A N 1
ATOM 681 C CA . GLU A 1 89 ? -1.982 15.188 42.950 1.00 79.81 89 GLU A CA 1
ATOM 682 C C . GLU A 1 89 ? -2.158 14.440 41.617 1.00 79.81 89 GLU A C 1
ATOM 684 O O . GLU A 1 89 ? -3.134 13.704 41.426 1.00 79.81 89 GLU A O 1
ATOM 689 N N . ASN A 1 90 ? -1.154 14.520 40.739 1.00 83.94 90 ASN A N 1
ATOM 690 C CA . ASN A 1 90 ? -1.124 13.767 39.484 1.00 83.94 90 ASN A CA 1
ATOM 691 C C . ASN A 1 90 ? -1.027 12.257 39.745 1.00 83.94 90 ASN A C 1
ATOM 693 O O . ASN A 1 90 ? -1.817 11.490 39.191 1.00 83.94 90 ASN A O 1
ATOM 697 N N . VAL A 1 91 ? -0.141 11.835 40.656 1.00 87.12 91 VAL A N 1
ATOM 698 C CA . VAL A 1 91 ? 0.013 10.420 41.040 1.00 87.12 91 VAL A CA 1
ATOM 699 C C . VAL A 1 91 ? -1.297 9.850 41.576 1.00 87.12 91 VAL A C 1
ATOM 701 O O . VAL A 1 91 ? -1.717 8.768 41.170 1.00 87.12 91 VAL A O 1
ATOM 704 N N . ARG A 1 92 ? -2.003 10.589 42.440 1.00 90.94 92 ARG A N 1
ATOM 705 C CA . ARG A 1 92 ? -3.306 10.166 42.972 1.00 90.94 92 ARG A CA 1
ATOM 706 C C . ARG A 1 92 ? -4.324 9.903 41.867 1.00 90.94 92 ARG A C 1
ATOM 708 O O . ARG A 1 92 ? -4.986 8.862 41.871 1.00 90.94 92 ARG A O 1
ATOM 715 N N . LYS A 1 93 ? -4.472 10.843 40.930 1.00 88.25 93 LYS A N 1
ATOM 716 C CA . LYS A 1 93 ? -5.397 10.710 39.795 1.00 88.25 93 LYS A CA 1
ATOM 717 C C . LYS A 1 93 ? -5.046 9.490 38.946 1.00 88.25 93 LYS A C 1
ATOM 719 O O . LYS A 1 93 ? -5.931 8.733 38.544 1.00 88.25 93 LYS A O 1
ATOM 724 N N . GLU A 1 94 ? -3.760 9.271 38.705 1.00 88.38 94 GLU A N 1
ATOM 725 C CA . GLU A 1 94 ? -3.293 8.133 37.931 1.00 88.38 94 GLU A CA 1
ATOM 726 C C . GLU A 1 94 ? -3.514 6.790 38.622 1.00 88.38 94 GLU A C 1
ATOM 728 O O . GLU A 1 94 ? -4.008 5.871 37.968 1.00 88.38 94 GLU A O 1
ATOM 733 N N . VAL A 1 95 ? -3.199 6.675 39.914 1.00 89.00 95 VAL A N 1
ATOM 734 C CA . VAL A 1 95 ? -3.423 5.459 40.712 1.00 89.00 95 VAL A CA 1
ATOM 735 C C . VAL A 1 95 ? -4.912 5.113 40.745 1.00 89.00 95 VAL A C 1
ATOM 737 O O . VAL A 1 95 ? -5.278 3.964 40.505 1.00 89.00 95 VAL A O 1
ATOM 740 N N . ASN A 1 96 ? -5.789 6.103 40.930 1.00 90.00 96 ASN A N 1
ATOM 741 C CA . ASN A 1 96 ? -7.238 5.899 40.838 1.00 90.00 96 ASN A CA 1
ATOM 742 C C . ASN A 1 96 ? -7.663 5.354 39.469 1.00 90.00 96 ASN A C 1
ATOM 744 O O . ASN A 1 96 ? -8.439 4.402 39.392 1.00 90.00 96 ASN A O 1
ATOM 748 N N . ASN A 1 97 ? -7.132 5.918 38.381 1.00 89.69 97 ASN A N 1
ATOM 749 C CA . ASN A 1 97 ? -7.408 5.430 37.030 1.00 89.69 97 ASN A CA 1
ATOM 750 C C . ASN A 1 97 ? -6.887 3.993 36.822 1.00 89.69 97 ASN A C 1
ATOM 752 O O . ASN A 1 97 ? -7.558 3.178 36.192 1.00 89.69 97 ASN A O 1
ATOM 756 N N . MET A 1 98 ? -5.719 3.653 37.379 1.00 90.88 98 MET A N 1
ATOM 757 C CA . MET A 1 98 ? -5.181 2.287 37.335 1.00 90.88 98 MET A CA 1
ATOM 758 C C . MET A 1 98 ? -6.083 1.292 38.052 1.00 90.88 98 MET A C 1
ATOM 760 O O . MET A 1 98 ? -6.419 0.262 37.474 1.00 90.88 98 MET A O 1
ATOM 764 N N . LEU A 1 99 ? -6.495 1.610 39.281 1.00 89.94 99 LEU A N 1
ATOM 765 C CA . LEU A 1 99 ? -7.389 0.768 40.073 1.00 89.94 99 LEU A CA 1
ATOM 766 C C . LEU A 1 99 ? -8.731 0.580 39.370 1.00 89.94 99 LEU A C 1
ATOM 768 O O . LEU A 1 99 ? -9.206 -0.545 39.235 1.00 89.94 99 LEU A O 1
ATOM 772 N N . TYR A 1 100 ? -9.308 1.664 38.848 1.00 90.44 100 TYR A N 1
ATOM 773 C CA . TYR A 1 100 ? -10.550 1.617 38.080 1.00 90.44 100 TYR A CA 1
ATOM 774 C C . TYR A 1 100 ? -10.452 0.662 36.882 1.00 90.44 100 TYR A C 1
ATOM 776 O O . TYR A 1 100 ? -11.269 -0.253 36.746 1.00 90.44 100 TYR A O 1
ATOM 784 N N . LYS A 1 101 ? -9.419 0.819 36.043 1.00 88.75 101 LYS A N 1
ATOM 785 C CA . LYS A 1 101 ? -9.182 -0.069 34.896 1.00 88.75 101 LYS A CA 1
ATOM 786 C C . LYS A 1 101 ? -8.929 -1.505 35.337 1.00 88.75 101 LYS A C 1
ATOM 788 O O . LYS A 1 101 ? -9.494 -2.430 34.762 1.00 88.75 101 LYS A O 1
ATOM 793 N N . GLY A 1 102 ? -8.113 -1.700 36.368 1.00 90.62 102 GLY A N 1
ATOM 794 C CA . GLY A 1 102 ? -7.797 -3.018 36.902 1.00 90.62 102 GLY A CA 1
ATOM 795 C C . GLY A 1 102 ? -9.030 -3.767 37.398 1.00 90.62 102 GLY A C 1
ATOM 796 O O . GLY A 1 102 ? -9.199 -4.939 37.071 1.00 90.62 102 GLY A O 1
ATOM 797 N N . HIS A 1 103 ? -9.942 -3.086 38.098 1.00 91.00 103 HIS A N 1
ATOM 798 C CA . HIS A 1 103 ? -11.213 -3.673 38.521 1.00 91.00 103 HIS A CA 1
ATOM 799 C C . HIS A 1 103 ? -12.098 -4.058 37.332 1.00 91.00 103 HIS A C 1
ATOM 801 O O . HIS A 1 103 ? -12.676 -5.142 37.347 1.00 91.00 103 HIS A O 1
ATOM 807 N N . ILE A 1 104 ? -12.165 -3.234 36.279 1.00 90.69 104 ILE A N 1
ATOM 808 C CA . ILE A 1 104 ? -12.887 -3.595 35.048 1.00 90.69 104 ILE A CA 1
ATOM 809 C C . ILE A 1 104 ? -12.324 -4.884 34.437 1.00 90.69 104 ILE A C 1
ATOM 811 O O . ILE A 1 104 ? -13.094 -5.771 34.069 1.00 90.69 104 ILE A O 1
ATOM 815 N N . TRP A 1 105 ? -11.001 -5.009 34.349 1.00 91.06 105 TRP A N 1
ATOM 816 C CA . TRP A 1 105 ? -10.362 -6.226 33.848 1.00 91.06 105 TRP A CA 1
ATOM 817 C C . TRP A 1 105 ? -10.608 -7.434 34.758 1.00 91.06 105 TRP A C 1
ATOM 819 O O . TRP A 1 105 ? -10.858 -8.523 34.247 1.00 91.06 105 TRP A O 1
ATOM 829 N N . GLY A 1 106 ? -10.639 -7.232 36.080 1.00 91.44 106 GLY A N 1
ATOM 830 C CA . GLY A 1 106 ? -11.131 -8.206 37.060 1.00 91.44 106 GLY A CA 1
ATOM 831 C C . GLY A 1 106 ? -12.505 -8.752 36.691 1.00 91.44 106 GLY A C 1
ATOM 832 O O . GLY A 1 106 ? -12.661 -9.950 36.477 1.00 91.44 106 GLY A O 1
ATOM 833 N N . GLU A 1 107 ? -13.472 -7.854 36.510 1.00 92.06 107 GLU A N 1
ATOM 834 C CA . GLU A 1 107 ? -14.841 -8.222 36.147 1.00 92.06 107 GLU A CA 1
ATOM 835 C C . GLU A 1 107 ? -14.935 -8.943 34.796 1.00 92.06 107 GLU A C 1
ATOM 837 O O . GLU A 1 107 ? -15.765 -9.836 34.637 1.00 92.06 107 GLU A O 1
ATOM 842 N N . ILE A 1 108 ? -14.113 -8.566 33.811 1.00 91.19 108 ILE A N 1
ATOM 843 C CA . ILE A 1 108 ? -14.074 -9.217 32.492 1.00 91.19 108 ILE A CA 1
ATOM 844 C C . ILE A 1 108 ? -13.604 -10.669 32.620 1.00 91.19 108 ILE A C 1
ATOM 846 O O . ILE A 1 108 ? -14.260 -11.563 32.083 1.00 91.19 108 ILE A O 1
ATOM 850 N N . VAL A 1 109 ? -12.507 -10.906 33.348 1.00 91.38 109 VAL A N 1
ATOM 851 C CA . VAL A 1 109 ? -11.979 -12.258 33.595 1.00 91.38 109 VAL A CA 1
ATOM 852 C C . VAL A 1 109 ? -13.010 -13.092 34.351 1.00 91.38 109 VAL A C 1
ATOM 854 O O . VAL A 1 109 ? -13.363 -14.180 33.902 1.00 91.38 109 VAL A O 1
ATOM 857 N N . ASP A 1 110 ? -13.569 -12.554 35.436 1.00 92.38 110 ASP A N 1
ATOM 858 C CA . ASP A 1 110 ? -14.560 -13.265 36.250 1.00 92.38 110 ASP A CA 1
ATOM 859 C C . ASP A 1 110 ? -15.846 -13.564 35.447 1.00 92.38 110 ASP A C 1
ATOM 861 O O . ASP A 1 110 ? -16.467 -14.614 35.613 1.00 92.38 110 ASP A O 1
ATOM 865 N N . THR A 1 111 ? -16.224 -12.688 34.507 1.00 93.19 111 THR A N 1
ATOM 866 C CA . THR A 1 111 ? -17.350 -12.934 33.591 1.00 93.19 111 THR A CA 1
ATOM 867 C C . THR A 1 111 ? -17.070 -14.105 32.649 1.00 93.19 111 THR A C 1
ATOM 869 O O . THR A 1 111 ? -17.964 -14.926 32.441 1.00 93.19 111 THR A O 1
ATOM 872 N N . LEU A 1 112 ? -15.859 -14.205 32.083 1.00 90.44 112 LEU A N 1
ATOM 873 C CA . LEU A 1 112 ? -15.487 -15.342 31.234 1.00 90.44 112 LEU A CA 1
ATOM 874 C C . LEU A 1 112 ? -15.496 -16.645 32.038 1.00 90.44 112 LEU A C 1
ATOM 876 O O . LEU A 1 112 ? -16.103 -17.615 31.598 1.00 90.44 112 LEU A O 1
ATOM 880 N N . VAL A 1 113 ? -14.912 -16.646 33.237 1.00 91.31 113 VAL A N 1
ATOM 881 C CA . VAL A 1 113 ? -14.926 -17.803 34.149 1.00 91.31 113 VAL A CA 1
ATOM 882 C C . VAL A 1 113 ? -16.356 -18.243 34.448 1.00 91.31 113 VAL A C 1
ATOM 884 O O . VAL A 1 113 ? -16.672 -19.425 34.363 1.00 91.31 113 VAL A O 1
ATOM 887 N N . GLY A 1 114 ? -17.257 -17.297 34.724 1.00 91.88 114 GLY A N 1
ATOM 888 C CA . GLY A 1 114 ? -18.673 -17.597 34.921 1.00 91.88 114 GLY A CA 1
ATOM 889 C C . GLY A 1 114 ? -19.330 -18.245 33.697 1.00 91.88 114 GLY A C 1
ATOM 890 O O . GLY A 1 114 ? -20.163 -19.137 33.854 1.00 91.88 114 GLY A O 1
ATOM 891 N N . ILE A 1 115 ? -18.953 -17.836 32.480 1.00 90.75 115 ILE A N 1
ATOM 892 C CA . ILE A 1 115 ? -19.432 -18.449 31.229 1.00 90.75 115 ILE A CA 1
ATOM 893 C C . ILE A 1 115 ? -18.897 -19.883 31.085 1.00 90.75 115 ILE A C 1
ATOM 895 O O . ILE A 1 115 ? -19.686 -20.777 30.790 1.00 90.75 115 ILE A O 1
ATOM 899 N N . VAL A 1 116 ? -17.606 -20.109 31.350 1.00 88.62 116 VAL A N 1
ATOM 900 C CA . VAL A 1 116 ? -16.953 -21.433 31.290 1.00 88.62 116 VAL A CA 1
ATOM 901 C C . VAL A 1 116 ? -17.534 -22.395 32.336 1.00 88.62 116 VAL A C 1
ATOM 903 O O . VAL A 1 116 ? -17.856 -23.538 32.030 1.00 88.62 116 VAL A O 1
ATOM 906 N N . ASN A 1 117 ? -17.766 -21.921 33.559 1.00 90.75 117 ASN A N 1
ATOM 907 C CA . ASN A 1 117 ? -18.384 -22.730 34.611 1.00 90.75 117 ASN A CA 1
ATOM 908 C C . ASN A 1 117 ? -19.830 -23.106 34.267 1.00 90.75 117 ASN A C 1
ATOM 910 O O . ASN A 1 117 ? -20.277 -24.212 34.565 1.00 90.75 117 ASN A O 1
ATOM 914 N N . SER A 1 118 ? -20.555 -22.216 33.584 1.00 90.44 118 SER A N 1
ATOM 915 C CA . SER A 1 118 ? -21.934 -22.479 33.151 1.00 90.44 118 SER A CA 1
ATOM 916 C C . SER A 1 118 ? -22.035 -23.537 32.043 1.00 90.44 118 SER A C 1
ATOM 918 O O . SER A 1 118 ? -23.117 -24.077 31.836 1.00 90.44 118 SER A O 1
ATOM 920 N N . SER A 1 119 ? -20.944 -23.845 31.333 1.00 86.44 119 SER A N 1
ATOM 921 C CA . SER A 1 119 ? -20.902 -24.897 30.306 1.00 86.44 119 SER A CA 1
ATOM 922 C C . SER A 1 119 ? -20.407 -26.253 30.832 1.00 86.44 119 SER A C 1
ATOM 924 O O . SER A 1 119 ? -20.231 -27.185 30.049 1.00 86.44 119 SER A O 1
ATOM 926 N N . GLY A 1 120 ? -20.199 -26.382 32.149 1.00 86.31 120 GLY A N 1
ATOM 927 C CA . GLY A 1 120 ? -19.818 -27.635 32.810 1.00 86.31 120 GLY A CA 1
ATOM 928 C C . GLY A 1 120 ? -18.311 -27.854 32.974 1.00 86.31 120 GLY A C 1
ATOM 929 O O . GLY A 1 120 ? -17.911 -28.896 33.485 1.00 86.31 120 GLY A O 1
ATOM 930 N N . THR A 1 121 ? -17.468 -26.893 32.582 1.00 85.44 121 THR A N 1
ATOM 931 C CA . THR A 1 121 ? -16.016 -26.946 32.829 1.00 85.44 121 THR A CA 1
ATOM 932 C C . THR A 1 121 ? -15.680 -26.152 34.083 1.00 85.44 121 THR A C 1
ATOM 934 O O . THR A 1 121 ? -15.980 -24.967 34.140 1.00 85.44 121 THR A O 1
ATOM 937 N N . ILE A 1 122 ? -15.046 -26.776 35.079 1.00 86.81 122 ILE A N 1
ATOM 938 C CA . ILE A 1 122 ? -14.617 -26.072 36.296 1.00 86.81 122 ILE A CA 1
ATOM 939 C C . ILE A 1 122 ? -13.370 -25.246 35.977 1.00 86.81 122 ILE A C 1
ATOM 941 O O . ILE A 1 122 ? -12.324 -25.785 35.626 1.00 86.81 122 ILE A O 1
ATOM 945 N N . ALA A 1 123 ? -13.505 -23.936 36.119 1.00 87.94 123 ALA A N 1
ATOM 946 C CA . ALA A 1 123 ? -12.506 -22.925 35.835 1.00 87.94 123 ALA A CA 1
ATOM 947 C C . ALA A 1 123 ? -12.382 -21.946 37.004 1.00 87.94 123 ALA A C 1
ATOM 949 O O . ALA A 1 123 ? -13.373 -21.524 37.610 1.00 87.94 123 ALA A O 1
ATOM 950 N N . SER A 1 124 ? -11.150 -21.533 37.276 1.00 89.50 124 SER A N 1
ATOM 951 C CA . SER A 1 124 ? -10.818 -20.473 38.219 1.00 89.50 124 SER A CA 1
ATOM 952 C C . SER A 1 124 ? -10.421 -19.191 37.484 1.00 89.50 124 SER A C 1
ATOM 954 O O . SER A 1 124 ? -9.992 -19.212 36.331 1.00 89.50 124 SER A O 1
ATOM 956 N N . THR A 1 125 ? -10.504 -18.046 38.167 1.00 85.88 125 THR A N 1
ATOM 957 C CA . THR A 1 125 ? -9.971 -16.771 37.659 1.00 85.88 125 THR A CA 1
ATOM 958 C C . THR A 1 125 ? -8.510 -16.886 37.238 1.00 85.88 125 THR A C 1
ATOM 960 O O . THR A 1 125 ? -8.145 -16.320 36.210 1.00 85.88 125 THR A O 1
ATOM 963 N N . SER A 1 126 ? -7.690 -17.620 37.999 1.00 83.75 126 SER A N 1
ATOM 964 C CA . SER A 1 126 ? -6.273 -17.833 37.694 1.00 83.75 126 SER A CA 1
ATOM 965 C C . SER A 1 126 ? -6.041 -18.461 36.327 1.00 83.75 126 SER A C 1
ATOM 967 O O . SER A 1 126 ? -5.065 -18.097 35.682 1.00 83.75 126 SER A O 1
ATOM 969 N N . ASP A 1 127 ? -6.952 -19.308 35.848 1.00 83.75 127 ASP A N 1
ATOM 970 C CA . ASP A 1 127 ? -6.787 -20.024 34.577 1.00 83.75 127 ASP A CA 1
ATOM 971 C C . ASP A 1 127 ? -6.939 -19.098 33.358 1.00 83.75 127 ASP A C 1
ATOM 973 O O . ASP A 1 127 ? -6.391 -19.367 32.288 1.00 83.75 127 ASP A O 1
ATOM 977 N N . PHE A 1 128 ? -7.631 -17.966 33.524 1.00 85.88 128 PHE A N 1
ATOM 978 C CA . PHE A 1 128 ? -7.997 -17.054 32.436 1.00 85.88 128 PHE A CA 1
ATOM 979 C C . PHE A 1 128 ? -7.404 -15.655 32.575 1.00 85.88 128 PHE A C 1
ATOM 981 O O . PHE A 1 128 ? -7.834 -14.738 31.876 1.00 85.88 128 PHE A O 1
ATOM 988 N N . ILE A 1 129 ? -6.408 -15.445 33.439 1.00 85.00 129 ILE A N 1
ATOM 989 C CA . ILE A 1 129 ? -5.818 -14.107 33.583 1.00 85.00 129 ILE A CA 1
ATOM 990 C C . ILE A 1 129 ? -5.092 -13.669 32.297 1.00 85.00 129 ILE A C 1
ATOM 992 O O . ILE A 1 129 ? -5.089 -12.481 31.968 1.00 85.00 129 ILE A O 1
ATOM 996 N N . GLY A 1 130 ? -4.592 -14.612 31.491 1.00 83.06 130 GLY A N 1
ATOM 997 C CA . GLY A 1 130 ? -4.059 -14.355 30.150 1.00 83.06 130 GLY A CA 1
ATOM 998 C C . GLY A 1 130 ? -5.034 -13.631 29.216 1.00 83.06 130 GLY A C 1
ATOM 999 O O . GLY A 1 130 ? -4.600 -12.935 28.297 1.00 83.06 130 GLY A O 1
ATOM 1000 N N . LEU A 1 131 ? -6.343 -13.664 29.506 1.00 85.75 131 LEU A N 1
ATOM 1001 C CA . LEU A 1 131 ? -7.361 -12.870 28.811 1.00 85.75 131 LEU A CA 1
ATOM 1002 C C . LEU A 1 131 ? -7.035 -11.364 28.811 1.00 85.75 131 LEU A C 1
ATOM 1004 O O . LEU A 1 131 ? -7.300 -10.655 27.836 1.00 85.75 131 LEU A O 1
ATOM 1008 N N . VAL A 1 132 ? -6.425 -10.878 29.898 1.00 82.69 132 VAL A N 1
ATOM 1009 C CA . VAL A 1 132 ? -5.980 -9.487 30.043 1.00 82.69 132 VAL A CA 1
ATOM 1010 C C . VAL A 1 132 ? -4.946 -9.138 28.971 1.00 82.69 132 VAL A C 1
ATOM 1012 O O . VAL A 1 132 ? -4.950 -8.008 28.496 1.00 82.69 132 VAL A O 1
ATOM 1015 N N . ALA A 1 133 ? -4.108 -10.080 28.535 1.00 75.06 133 ALA A N 1
ATOM 1016 C CA . ALA A 1 133 ? -3.082 -9.845 27.521 1.00 75.06 133 ALA A CA 1
ATOM 1017 C C . ALA A 1 133 ? -3.611 -9.958 26.078 1.00 75.06 133 ALA A C 1
ATOM 1019 O O . ALA A 1 133 ? -3.175 -9.200 25.214 1.00 75.06 133 ALA A O 1
ATOM 1020 N N . ILE A 1 134 ? -4.568 -10.854 25.816 1.00 78.81 134 ILE A N 1
ATOM 1021 C CA . ILE A 1 134 ? -4.991 -11.184 24.440 1.00 78.81 134 ILE A CA 1
ATOM 1022 C C . ILE A 1 134 ? -6.107 -10.283 23.891 1.00 78.81 134 ILE A C 1
ATOM 1024 O O . ILE A 1 134 ? -6.219 -10.098 22.680 1.00 78.81 134 ILE A O 1
ATOM 1028 N N . LEU A 1 135 ? -6.952 -9.696 24.748 1.00 77.69 135 LEU A N 1
ATOM 1029 C CA . LEU A 1 135 ? -8.065 -8.869 24.272 1.00 77.69 135 LEU A CA 1
ATOM 1030 C C . LEU A 1 135 ? -7.566 -7.507 23.758 1.00 77.69 135 LEU A C 1
ATOM 1032 O O . LEU A 1 135 ? -6.924 -6.752 24.486 1.00 77.69 135 LEU A O 1
ATOM 1036 N N . SER A 1 136 ? -7.892 -7.133 22.519 1.00 69.88 136 SER A N 1
ATOM 1037 C CA . SER A 1 136 ? -7.443 -5.862 21.925 1.00 69.88 136 SER A CA 1
ATOM 1038 C C . SER A 1 136 ? -8.578 -5.093 21.228 1.00 69.88 136 SER A C 1
ATOM 1040 O O . SER A 1 136 ? -9.436 -5.725 20.604 1.00 69.88 136 SER A O 1
ATOM 1042 N N . PRO A 1 137 ? -8.612 -3.738 21.278 1.00 58.00 137 PRO A N 1
ATOM 1043 C CA . PRO A 1 137 ? -7.797 -2.828 22.098 1.00 58.00 137 PRO A CA 1
ATOM 1044 C C . PRO A 1 137 ? -8.431 -2.515 23.477 1.00 58.00 137 PRO A C 1
ATOM 1046 O O . PRO A 1 137 ? -9.662 -2.518 23.601 1.00 58.00 137 PRO A O 1
ATOM 1049 N N . PRO A 1 138 ? -7.616 -2.196 24.510 1.00 61.88 138 PRO A N 1
ATOM 1050 C CA . PRO A 1 138 ? -8.044 -2.158 25.916 1.00 61.88 138 PRO A CA 1
ATOM 1051 C C . PRO A 1 138 ? -9.171 -1.171 26.214 1.00 61.88 138 PRO A C 1
ATOM 1053 O O . PRO A 1 138 ? -10.115 -1.488 26.935 1.00 61.88 138 PRO A O 1
ATOM 1056 N N . SER A 1 139 ? -9.120 0.001 25.582 1.00 67.19 139 SER A N 1
ATOM 1057 C CA . SER A 1 139 ? -10.116 1.058 25.759 1.00 67.19 139 SER A CA 1
ATOM 1058 C C . SER A 1 139 ? -11.521 0.657 25.291 1.00 67.19 139 SER A C 1
ATOM 1060 O O . SER A 1 139 ? -12.502 1.227 25.758 1.00 67.19 139 SER A O 1
ATOM 1062 N N . SER A 1 140 ? -11.650 -0.336 24.405 1.00 73.81 140 SER A N 1
ATOM 1063 C CA . SER A 1 140 ? -12.953 -0.840 23.940 1.00 73.81 140 SER A CA 1
ATOM 1064 C C . SER A 1 140 ? -13.680 -1.601 25.044 1.00 73.81 140 SER A C 1
ATOM 1066 O O . SER A 1 140 ? -14.855 -1.369 25.318 1.00 73.81 140 SER A O 1
ATOM 1068 N N . TRP A 1 141 ? -12.953 -2.504 25.701 1.00 83.50 141 TRP A N 1
ATOM 1069 C CA . TRP A 1 141 ? -13.474 -3.353 26.766 1.00 83.50 141 TRP A CA 1
ATOM 1070 C C . TRP A 1 141 ? -13.734 -2.548 28.035 1.00 83.50 141 TRP A C 1
ATOM 1072 O O . TRP A 1 141 ? -14.780 -2.708 28.659 1.00 83.50 141 TRP A O 1
ATOM 1082 N N . GLU A 1 142 ? -12.833 -1.617 28.355 1.00 84.75 142 GLU A N 1
ATOM 1083 C CA . GLU A 1 142 ? -12.976 -0.693 29.483 1.00 84.75 142 GLU A CA 1
ATOM 1084 C C . GLU A 1 142 ? -14.237 0.181 29.362 1.00 84.75 142 GLU A C 1
ATOM 1086 O O . GLU A 1 142 ? -14.949 0.367 30.349 1.00 84.75 142 GLU A O 1
ATOM 1091 N N . ARG A 1 143 ? -14.563 0.656 28.150 1.00 81.69 143 ARG A N 1
ATOM 1092 C CA . ARG A 1 143 ? -15.720 1.535 27.885 1.00 81.69 143 ARG A CA 1
ATOM 1093 C C . ARG A 1 143 ? -17.051 0.802 27.697 1.00 81.69 143 ARG A C 1
ATOM 1095 O O . ARG A 1 143 ? -18.102 1.394 27.927 1.00 81.69 143 ARG A O 1
ATOM 1102 N N . ALA A 1 144 ? -17.029 -0.464 27.284 1.00 84.25 144 ALA A N 1
ATOM 1103 C CA . ALA A 1 144 ? -18.248 -1.231 27.032 1.00 84.25 144 ALA A CA 1
ATOM 1104 C C . ALA A 1 144 ? -19.082 -1.453 28.304 1.00 84.25 144 ALA A C 1
ATOM 1106 O O . ALA A 1 144 ? -18.531 -1.610 29.396 1.00 84.25 144 ALA A O 1
ATOM 1107 N N . ARG A 1 145 ? -20.414 -1.531 28.165 1.00 86.19 145 ARG A N 1
ATOM 1108 C CA . ARG A 1 145 ? -21.316 -1.879 29.280 1.00 86.19 145 ARG A CA 1
ATOM 1109 C C . ARG A 1 145 ? -21.150 -3.347 29.678 1.00 86.19 145 ARG A C 1
ATOM 1111 O O . ARG A 1 145 ? -20.806 -4.182 28.842 1.00 86.19 145 ARG A O 1
ATOM 1118 N N . ARG A 1 146 ? -21.453 -3.685 30.937 1.00 87.44 146 ARG A N 1
ATOM 1119 C CA . ARG A 1 146 ? -21.292 -5.052 31.471 1.00 87.44 146 ARG A CA 1
ATOM 1120 C C . ARG A 1 146 ? -22.026 -6.108 30.631 1.00 87.44 146 ARG A C 1
ATOM 1122 O O . ARG A 1 146 ? -21.428 -7.130 30.303 1.00 87.44 146 ARG A O 1
ATOM 1129 N N . ASP A 1 147 ? -23.257 -5.834 30.203 1.00 85.81 147 ASP A N 1
ATOM 1130 C CA . ASP A 1 147 ? -24.043 -6.780 29.392 1.00 85.81 147 ASP A CA 1
ATOM 1131 C C . ASP A 1 147 ? -23.437 -7.006 28.001 1.00 85.81 147 ASP A C 1
ATOM 1133 O O . ASP A 1 147 ? -23.362 -8.139 27.531 1.00 85.81 147 ASP A O 1
ATOM 1137 N N . GLN A 1 148 ? -22.905 -5.947 27.382 1.00 83.75 148 GLN A N 1
ATOM 1138 C CA . GLN A 1 148 ? -22.229 -6.022 26.083 1.00 83.75 148 GLN A CA 1
ATOM 1139 C C . GLN A 1 148 ? -20.930 -6.824 26.172 1.00 83.75 148 GLN A C 1
ATOM 1141 O O . GLN A 1 148 ? -20.657 -7.648 25.301 1.00 83.75 148 GLN A O 1
ATOM 1146 N N . ARG A 1 149 ? -20.144 -6.632 27.244 1.00 89.38 149 ARG A N 1
ATOM 1147 C CA . ARG A 1 149 ? -18.955 -7.458 27.513 1.00 89.38 149 ARG A CA 1
ATOM 1148 C C . ARG A 1 149 ? -19.347 -8.922 27.670 1.00 89.38 149 ARG A C 1
ATOM 1150 O O . ARG A 1 149 ? -18.715 -9.782 27.068 1.00 89.38 149 ARG A O 1
ATOM 1157 N N . ARG A 1 150 ? -20.403 -9.208 28.439 1.00 89.56 150 ARG A N 1
ATOM 1158 C CA . ARG A 1 150 ? -20.886 -10.575 28.668 1.00 89.56 150 ARG A CA 1
ATOM 1159 C C . ARG A 1 150 ? -21.343 -11.244 27.375 1.00 89.56 150 ARG A C 1
ATOM 1161 O O . ARG A 1 150 ? -20.972 -12.388 27.134 1.00 89.56 150 ARG A O 1
ATOM 1168 N N . ALA A 1 151 ? -22.112 -10.545 26.542 1.00 84.88 151 ALA A N 1
ATOM 1169 C CA . ALA A 1 151 ? -22.535 -11.049 25.239 1.00 84.88 151 ALA A CA 1
ATOM 1170 C C . ALA A 1 151 ? -21.330 -11.336 24.326 1.00 84.88 151 ALA A C 1
ATOM 1172 O O . ALA A 1 151 ? -21.225 -12.432 23.780 1.00 84.88 151 ALA A O 1
ATOM 1173 N N . ALA A 1 152 ? -20.376 -10.402 24.234 1.00 84.81 152 ALA A N 1
ATOM 1174 C CA . ALA A 1 152 ? -19.161 -10.582 23.442 1.00 84.81 152 ALA A CA 1
ATOM 1175 C C . ALA A 1 152 ? -18.312 -11.767 23.934 1.00 84.81 152 ALA A C 1
ATOM 1177 O O . ALA A 1 152 ? -17.872 -12.583 23.128 1.00 84.81 152 ALA A O 1
ATOM 1178 N N . LEU A 1 153 ? -18.124 -11.905 25.250 1.00 88.62 153 LEU A N 1
ATOM 1179 C CA . LEU A 1 153 ? -17.390 -13.022 25.850 1.00 88.62 153 LEU A CA 1
ATOM 1180 C C . LEU A 1 153 ? -18.058 -14.377 25.590 1.00 88.62 153 LEU A C 1
ATOM 1182 O O . LEU A 1 153 ? -17.343 -15.346 25.360 1.00 88.62 153 LEU A O 1
ATOM 1186 N N . ARG A 1 154 ? -19.397 -14.461 25.571 1.00 87.25 154 ARG A N 1
ATOM 1187 C CA . ARG A 1 154 ? -20.104 -15.705 25.205 1.00 87.25 154 ARG A CA 1
ATOM 1188 C C . ARG A 1 154 ? -19.819 -16.108 23.765 1.00 87.25 154 ARG A C 1
ATOM 1190 O O . ARG A 1 154 ? -19.416 -17.239 23.524 1.00 87.25 154 ARG A O 1
ATOM 1197 N N . VAL A 1 155 ? -19.942 -15.163 22.832 1.00 82.38 155 VAL A N 1
ATOM 1198 C CA . VAL A 1 155 ? -19.643 -15.412 21.412 1.00 82.38 155 VAL A CA 1
ATOM 1199 C C . VAL A 1 155 ? -18.183 -15.829 21.223 1.00 82.38 155 VAL A C 1
ATOM 1201 O O . VAL A 1 155 ? -17.885 -16.698 20.406 1.00 82.38 155 VAL A O 1
ATOM 1204 N N . LEU A 1 156 ? -17.256 -15.222 21.970 1.00 80.62 156 LEU A N 1
ATOM 1205 C CA . LEU A 1 156 ? -15.843 -15.599 21.927 1.00 80.62 156 LEU A CA 1
ATOM 1206 C C . LEU A 1 156 ? -15.614 -17.002 22.501 1.00 80.62 156 LEU A C 1
ATOM 1208 O O . LEU A 1 156 ? -14.884 -17.787 21.898 1.00 80.62 156 LEU A O 1
ATOM 1212 N N . TYR A 1 157 ? -16.260 -17.329 23.622 1.00 83.31 157 TYR A N 1
ATOM 1213 C CA . TYR A 1 157 ? -16.191 -18.646 24.250 1.00 83.31 157 TYR A CA 1
ATOM 1214 C C . TYR A 1 157 ? -16.684 -19.760 23.310 1.00 83.31 157 TYR A C 1
ATOM 1216 O O . TYR A 1 157 ? -15.995 -20.762 23.122 1.00 83.31 157 TYR A O 1
ATOM 1224 N N . GLU A 1 158 ? -17.818 -19.554 22.637 1.00 81.50 158 GLU A N 1
ATOM 1225 C CA . GLU A 1 158 ? -18.402 -20.512 21.684 1.00 81.50 158 GLU A CA 1
ATOM 1226 C C . GLU A 1 158 ? -17.472 -20.841 20.504 1.00 81.50 158 GLU A C 1
ATOM 1228 O O . GLU A 1 158 ? -17.533 -21.936 19.943 1.00 81.50 158 GLU A O 1
ATOM 1233 N N . LYS A 1 159 ? -16.562 -19.927 20.148 1.00 68.62 159 LYS A N 1
ATOM 1234 C CA . LYS A 1 159 ? -15.593 -20.118 19.057 1.00 68.62 159 LYS A CA 1
ATOM 1235 C C . LYS A 1 159 ? -14.347 -20.916 19.453 1.00 68.62 159 LYS A C 1
ATOM 1237 O O . LYS A 1 159 ? -13.482 -21.113 18.604 1.00 68.62 159 LYS A O 1
ATOM 1242 N N . LYS A 1 160 ? -14.269 -21.403 20.699 1.00 66.69 160 LYS A N 1
ATOM 1243 C CA . LYS A 1 160 ? -13.250 -22.306 21.283 1.00 66.69 160 LYS A CA 1
ATOM 1244 C C . LYS A 1 160 ? -11.796 -21.804 21.321 1.00 66.69 160 LYS A C 1
ATOM 1246 O O . LYS A 1 160 ? -11.075 -22.197 22.232 1.00 66.69 160 LYS A O 1
ATOM 1251 N N . ALA A 1 161 ? -11.370 -20.915 20.422 1.00 71.44 161 ALA A N 1
ATOM 1252 C CA . ALA A 1 161 ? -9.997 -20.401 20.374 1.00 71.44 161 ALA A CA 1
ATOM 1253 C C . ALA A 1 161 ? -9.631 -19.577 21.620 1.00 71.44 161 ALA A C 1
ATOM 1255 O O . ALA A 1 161 ? -8.592 -19.801 22.229 1.00 71.44 161 ALA A O 1
ATOM 1256 N N . ILE A 1 162 ? -10.533 -18.703 22.089 1.00 78.25 162 ILE A N 1
ATOM 1257 C CA . ILE A 1 162 ? -10.200 -17.775 23.180 1.00 78.25 162 ILE A CA 1
ATOM 1258 C C . ILE A 1 162 ? -9.888 -18.470 24.507 1.00 78.25 162 ILE A C 1
ATOM 1260 O O . ILE A 1 162 ? -9.126 -17.941 25.306 1.00 78.25 162 ILE A O 1
ATOM 1264 N N . HIS A 1 163 ? -10.488 -19.635 24.763 1.00 77.25 163 HIS A N 1
ATOM 1265 C CA . HIS A 1 163 ? -10.242 -20.392 25.986 1.00 77.25 163 HIS A CA 1
ATOM 1266 C C . HIS A 1 163 ? -8.808 -20.922 25.998 1.00 77.25 163 HIS A C 1
ATOM 1268 O O . HIS A 1 163 ? -8.082 -20.709 26.963 1.00 77.25 163 HIS A O 1
ATOM 1274 N N . HIS A 1 164 ? -8.405 -21.563 24.900 1.00 81.06 164 HIS A N 1
ATOM 1275 C CA . HIS A 1 164 ? -7.050 -22.066 24.714 1.00 81.06 164 HIS A CA 1
ATOM 1276 C C . HIS A 1 164 ? -6.028 -20.922 24.731 1.00 81.06 164 HIS A C 1
ATOM 1278 O O . HIS A 1 164 ? -5.069 -20.966 25.495 1.00 81.06 164 HIS A O 1
ATOM 1284 N N . ASP A 1 165 ? -6.276 -19.854 23.973 1.00 80.38 165 ASP A N 1
ATOM 1285 C CA . ASP A 1 165 ? -5.354 -18.719 23.873 1.00 80.38 165 ASP A CA 1
ATOM 1286 C C . ASP A 1 165 ? -5.215 -17.976 25.205 1.00 80.38 165 ASP A C 1
ATOM 1288 O O . ASP A 1 165 ? -4.120 -17.553 25.572 1.00 80.38 165 ASP A O 1
ATOM 1292 N N . ALA A 1 166 ? -6.307 -17.847 25.969 1.00 84.06 166 ALA A N 1
ATOM 1293 C CA . ALA A 1 166 ? -6.257 -17.282 27.312 1.00 84.06 166 ALA A CA 1
ATOM 1294 C C . ALA A 1 166 ? -5.448 -18.165 28.263 1.00 84.06 166 ALA A C 1
ATOM 1296 O O . ALA A 1 166 ? -4.665 -17.621 29.031 1.00 84.06 166 ALA A O 1
ATOM 1297 N N . GLN A 1 167 ? -5.591 -19.491 28.200 1.00 81.81 167 GLN A N 1
ATOM 1298 C CA . GLN A 1 167 ? -4.822 -20.420 29.033 1.00 81.81 167 GLN A CA 1
ATOM 1299 C C . GLN A 1 167 ? -3.331 -20.427 28.677 1.00 81.81 167 GLN A C 1
ATOM 1301 O O . GLN A 1 167 ? -2.490 -20.374 29.575 1.00 81.81 167 GLN A O 1
ATOM 1306 N N . GLU A 1 168 ? -2.982 -20.432 27.391 1.00 81.56 168 GLU A N 1
ATOM 1307 C CA . GLU A 1 168 ? -1.585 -20.320 26.956 1.00 81.56 168 GLU A CA 1
ATOM 1308 C C . GLU A 1 168 ? -0.984 -18.973 27.376 1.00 81.56 168 GLU A C 1
ATOM 1310 O O . GLU A 1 168 ? 0.079 -18.925 27.999 1.00 81.56 168 GLU A O 1
ATOM 1315 N N . ALA A 1 169 ? -1.706 -17.871 27.156 1.00 82.56 169 ALA A N 1
ATOM 1316 C CA . ALA A 1 169 ? -1.275 -16.554 27.610 1.00 82.56 169 ALA A CA 1
ATOM 1317 C C . ALA A 1 169 ? -1.193 -16.459 29.144 1.00 82.56 169 ALA A C 1
ATOM 1319 O O . ALA A 1 169 ? -0.344 -15.731 29.656 1.00 82.56 169 ALA A O 1
ATOM 1320 N N . THR A 1 170 ? -2.022 -17.196 29.895 1.00 82.94 170 THR A N 1
ATOM 1321 C CA . THR A 1 170 ? -1.955 -17.273 31.365 1.00 82.94 170 THR A CA 1
ATOM 1322 C C . THR A 1 170 ? -0.602 -17.826 31.820 1.00 82.94 170 THR A C 1
ATOM 1324 O O . THR A 1 170 ? -0.051 -17.331 32.805 1.00 82.94 170 THR A O 1
ATOM 1327 N N . LYS A 1 171 ? -0.010 -18.789 31.098 1.00 78.81 171 LYS A N 1
ATOM 1328 C CA . LYS A 1 171 ? 1.324 -19.321 31.432 1.00 78.81 171 LYS A CA 1
ATOM 1329 C C . LYS A 1 171 ? 2.386 -18.223 31.352 1.00 78.81 171 LYS A C 1
ATOM 1331 O O . LYS A 1 171 ? 3.104 -18.003 32.327 1.00 78.81 171 LYS A O 1
ATOM 1336 N N . ALA A 1 172 ? 2.410 -17.463 30.256 1.00 70.69 172 ALA A N 1
ATOM 1337 C CA . ALA A 1 172 ? 3.304 -16.312 30.092 1.00 70.69 172 ALA A CA 1
ATOM 1338 C C . ALA A 1 172 ? 3.005 -15.190 31.109 1.00 70.69 172 ALA A C 1
ATOM 1340 O O . ALA A 1 172 ? 3.912 -14.572 31.668 1.00 70.69 172 ALA A O 1
ATOM 1341 N N . PHE A 1 173 ? 1.727 -14.963 31.419 1.00 75.38 173 PHE A N 1
ATOM 1342 C CA . PHE A 1 173 ? 1.295 -13.994 32.423 1.00 75.38 173 PHE A CA 1
ATOM 1343 C C . PHE A 1 173 ? 1.810 -14.355 33.821 1.00 75.38 173 PHE A C 1
ATOM 1345 O O . PHE A 1 173 ? 2.269 -13.476 34.549 1.00 75.38 173 PHE A O 1
ATOM 1352 N N . SER A 1 174 ? 1.801 -15.642 34.186 1.00 73.31 174 SER A N 1
ATOM 1353 C CA . SER A 1 174 ? 2.298 -16.113 35.482 1.00 73.31 174 SER A CA 1
ATOM 1354 C C . SER A 1 174 ? 3.770 -15.731 35.704 1.00 73.31 174 SER A C 1
ATOM 1356 O O . SER A 1 174 ? 4.131 -15.273 36.789 1.00 73.31 174 SER A O 1
ATOM 1358 N N . PHE A 1 175 ? 4.595 -15.787 34.653 1.00 69.00 175 PHE A N 1
ATOM 1359 C CA . PHE A 1 175 ? 5.996 -15.362 34.682 1.00 69.00 175 PHE A CA 1
ATOM 1360 C C . PHE A 1 175 ? 6.142 -13.860 34.968 1.00 69.00 175 PHE A C 1
ATOM 1362 O O . PHE A 1 175 ? 6.893 -13.461 35.863 1.00 69.00 175 PHE A O 1
ATOM 1369 N N . VAL A 1 176 ? 5.367 -13.030 34.261 1.00 67.88 176 VAL A N 1
ATOM 1370 C CA . VAL A 1 176 ? 5.348 -11.572 34.450 1.00 67.88 176 VAL A CA 1
ATOM 1371 C C . VAL A 1 176 ? 4.849 -11.217 35.851 1.00 67.88 176 VAL A C 1
ATOM 1373 O O . VAL A 1 176 ? 5.448 -10.389 36.529 1.00 67.88 176 VAL A O 1
ATOM 1376 N N . THR A 1 177 ? 3.799 -11.875 36.345 1.00 68.62 177 THR A N 1
ATOM 1377 C CA . THR A 1 177 ? 3.291 -11.610 37.699 1.00 68.62 177 THR A CA 1
ATOM 1378 C C . THR A 1 177 ? 4.251 -12.003 38.803 1.00 68.62 177 THR A C 1
ATOM 1380 O O . THR A 1 177 ? 4.352 -11.256 39.770 1.00 68.62 177 THR A O 1
ATOM 1383 N N . LYS A 1 178 ? 4.992 -13.109 38.657 1.00 70.50 178 LYS A N 1
ATOM 1384 C CA . LYS A 1 178 ? 6.049 -13.492 39.604 1.00 70.50 178 LYS A CA 1
ATOM 1385 C C . LYS A 1 178 ? 7.143 -12.423 39.675 1.00 70.50 178 LYS A C 1
ATOM 1387 O O . LYS A 1 178 ? 7.585 -12.081 40.768 1.00 70.50 178 LYS A O 1
ATOM 1392 N N . HIS A 1 179 ? 7.510 -11.834 38.536 1.00 65.94 179 HIS A N 1
ATOM 1393 C CA . HIS A 1 179 ? 8.468 -10.726 38.484 1.00 65.94 179 HIS A CA 1
ATOM 1394 C C . HIS A 1 179 ? 7.919 -9.443 39.120 1.00 65.94 179 HIS A C 1
ATOM 1396 O O . HIS A 1 179 ? 8.593 -8.820 39.940 1.00 65.94 179 HIS A O 1
ATOM 1402 N N . ILE A 1 180 ? 6.679 -9.062 38.801 1.00 65.31 180 ILE A N 1
ATOM 1403 C CA . ILE A 1 180 ? 6.060 -7.854 39.363 1.00 65.31 180 ILE A CA 1
ATOM 1404 C C . ILE A 1 180 ? 5.854 -8.008 40.885 1.00 65.31 180 ILE A C 1
ATOM 1406 O O . ILE A 1 180 ? 6.150 -7.075 41.632 1.00 65.31 180 ILE A O 1
ATOM 1410 N N . ALA A 1 181 ? 5.432 -9.186 41.358 1.00 62.56 181 ALA A N 1
ATOM 1411 C CA . ALA A 1 181 ? 5.137 -9.462 42.767 1.00 62.56 181 ALA A CA 1
ATOM 1412 C C . ALA A 1 181 ? 6.375 -9.662 43.665 1.00 62.56 181 ALA A C 1
ATOM 1414 O O . ALA A 1 181 ? 6.241 -9.555 44.880 1.00 62.56 181 ALA A O 1
ATOM 1415 N N . GLY A 1 182 ? 7.566 -9.888 43.098 1.00 53.91 182 GLY A N 1
ATOM 1416 C CA . GLY A 1 182 ? 8.787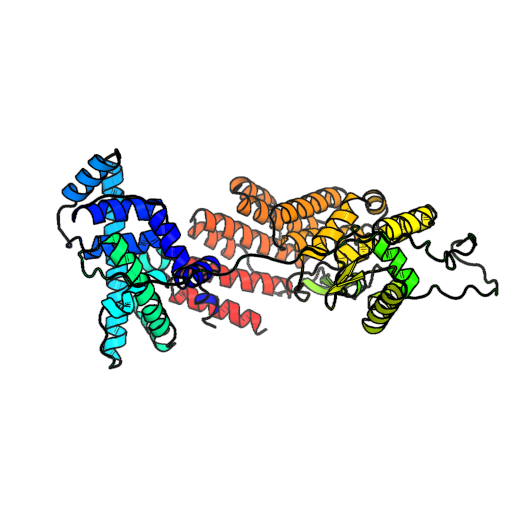 -10.160 43.862 1.00 53.91 182 GLY A CA 1
ATOM 1417 C C . GLY A 1 182 ? 8.801 -11.584 44.429 1.00 53.91 182 GLY A C 1
ATOM 1418 O O . GLY A 1 182 ? 7.966 -11.966 45.241 1.00 53.91 182 GLY A O 1
ATOM 1419 N N . SER A 1 183 ? 9.754 -12.396 43.984 1.00 37.88 183 SER A N 1
ATOM 1420 C CA . SER A 1 183 ? 9.909 -13.800 44.373 1.00 37.88 183 SER A CA 1
ATOM 1421 C C . SER A 1 183 ? 10.286 -13.982 45.853 1.00 37.88 183 SER A C 1
ATOM 1423 O O . SER A 1 183 ? 11.317 -13.472 46.290 1.00 37.88 183 SER A O 1
ATOM 1425 N N . GLN A 1 184 ? 9.512 -14.787 46.594 1.00 32.84 184 GLN A N 1
ATOM 1426 C CA . GLN A 1 184 ? 9.991 -15.541 47.762 1.00 32.84 184 GLN A CA 1
ATOM 1427 C C . GLN A 1 184 ? 10.384 -16.975 47.327 1.00 32.84 184 GLN A C 1
ATOM 1429 O O . GLN A 1 184 ? 9.563 -17.696 46.774 1.00 32.84 184 GLN A O 1
ATOM 1434 N N . PHE A 1 185 ? 11.668 -17.272 47.557 1.00 30.19 185 PHE A N 1
ATOM 1435 C CA . PHE A 1 185 ? 12.520 -18.484 47.629 1.00 30.19 185 PHE A CA 1
ATOM 1436 C C . PHE A 1 185 ? 12.134 -19.936 47.211 1.00 30.19 185 PHE A C 1
ATOM 1438 O O . PHE A 1 185 ? 10.987 -20.362 47.307 1.00 30.19 185 PHE A O 1
ATOM 1445 N N . VAL A 1 186 ? 13.242 -20.687 46.980 1.00 28.42 186 VAL A N 1
ATOM 1446 C CA . VAL A 1 186 ? 13.556 -22.150 46.916 1.00 28.42 186 VAL A CA 1
ATOM 1447 C C . VAL A 1 186 ? 13.680 -22.720 45.479 1.00 28.42 186 VAL A C 1
ATOM 1449 O O . VAL A 1 186 ? 12.749 -22.579 44.698 1.00 28.42 186 VAL A O 1
ATOM 1452 N N . ASP A 1 187 ? 14.780 -23.339 45.012 1.00 24.91 187 ASP A N 1
ATOM 1453 C CA . ASP A 1 187 ? 15.923 -24.011 45.667 1.00 24.91 187 ASP A CA 1
ATOM 1454 C C . ASP A 1 187 ? 17.235 -23.855 44.863 1.00 24.91 187 ASP A C 1
ATOM 1456 O O . ASP A 1 187 ? 17.217 -23.794 43.631 1.00 24.91 187 ASP A O 1
ATOM 1460 N N . GLU A 1 188 ? 18.371 -23.845 45.561 1.00 33.91 188 GLU A N 1
ATOM 1461 C CA . GLU A 1 188 ? 19.716 -23.869 44.980 1.00 33.91 188 GLU A CA 1
ATOM 1462 C C . GLU A 1 188 ? 20.181 -25.319 44.779 1.00 33.91 188 GLU A C 1
ATOM 1464 O O . GLU A 1 188 ? 20.327 -26.086 45.729 1.00 33.91 188 GLU A O 1
ATOM 1469 N N . SER A 1 189 ? 20.513 -25.694 43.544 1.00 24.81 189 SER A N 1
ATOM 1470 C CA . SER A 1 189 ? 21.514 -26.736 43.289 1.00 24.81 189 SER A CA 1
ATOM 1471 C C . SER A 1 189 ? 22.185 -26.517 41.930 1.00 24.81 189 SER A C 1
ATOM 1473 O O . SER A 1 189 ? 21.492 -26.333 40.927 1.00 24.81 189 SER A O 1
ATOM 1475 N N . PRO A 1 190 ? 23.528 -26.531 41.865 1.00 36.53 190 PRO A N 1
ATOM 1476 C CA . PRO A 1 190 ? 24.262 -26.287 40.636 1.00 36.53 190 PRO A CA 1
ATOM 1477 C C . PRO A 1 190 ? 24.387 -27.585 39.833 1.00 36.53 190 PRO A C 1
ATOM 1479 O O . PRO A 1 190 ? 24.894 -28.588 40.333 1.00 36.53 190 PRO A O 1
ATOM 1482 N N . SER A 1 191 ? 23.987 -27.563 38.561 1.00 28.27 191 SER A N 1
ATOM 1483 C CA . SER A 1 191 ? 24.436 -28.571 37.600 1.00 28.27 191 SER A CA 1
ATOM 1484 C C . SER A 1 191 ? 24.998 -27.919 36.343 1.00 28.27 191 SER A C 1
ATOM 1486 O O . SER A 1 191 ? 24.592 -26.853 35.891 1.00 28.27 191 SER A O 1
ATOM 1488 N N . THR A 1 192 ? 26.065 -28.561 35.909 1.00 26.66 192 THR A N 1
ATOM 1489 C CA . THR A 1 192 ? 27.118 -28.196 34.978 1.00 26.66 192 THR A CA 1
ATOM 1490 C C . THR A 1 192 ? 26.730 -28.435 33.514 1.00 26.66 192 THR A C 1
ATOM 1492 O O . THR A 1 192 ? 25.760 -29.128 33.230 1.00 26.66 192 THR A O 1
ATOM 1495 N N . LEU A 1 193 ? 27.619 -27.975 32.617 1.00 24.45 193 LEU A N 1
ATOM 1496 C CA . LEU A 1 193 ? 27.759 -28.329 31.190 1.00 24.45 193 LEU A CA 1
ATOM 1497 C C . LEU A 1 193 ? 26.788 -27.613 30.220 1.00 24.45 193 LEU A C 1
ATOM 1499 O O . LEU A 1 193 ? 25.614 -27.467 30.496 1.00 24.45 193 LEU A O 1
ATOM 1503 N N . CYS A 1 194 ? 27.189 -27.145 29.033 1.00 23.83 194 CYS A N 1
ATOM 1504 C CA . CYS A 1 194 ? 28.380 -27.446 28.246 1.00 23.83 194 CYS A CA 1
ATOM 1505 C C . CYS A 1 194 ? 28.711 -26.301 27.268 1.00 23.83 194 CYS A C 1
ATOM 1507 O O . CYS A 1 194 ? 27.835 -25.743 26.613 1.00 23.83 194 CYS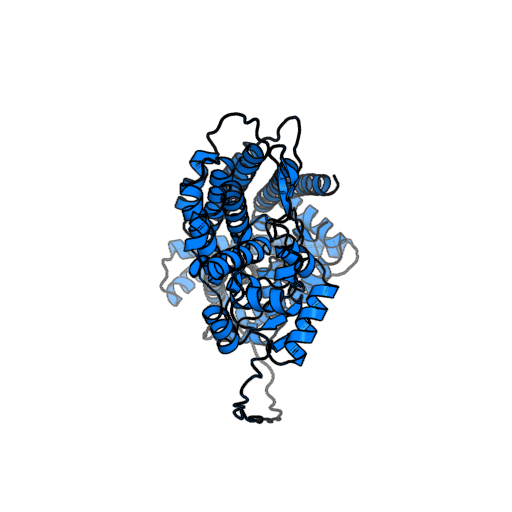 A O 1
ATOM 1509 N N . GLN A 1 195 ? 30.009 -26.025 27.137 1.00 26.47 195 GLN A N 1
ATOM 1510 C CA . GLN A 1 195 ? 30.644 -25.310 26.030 1.00 26.47 195 GLN A CA 1
ATOM 1511 C C . GLN A 1 195 ? 30.515 -26.063 24.692 1.00 26.47 195 GLN A C 1
ATOM 1513 O O . GLN A 1 195 ? 30.405 -27.289 24.689 1.00 26.47 195 GLN A O 1
ATOM 1518 N N . LYS A 1 196 ? 30.756 -25.301 23.608 1.00 25.44 196 LYS A N 1
ATOM 1519 C CA . LYS A 1 196 ? 31.185 -25.640 22.225 1.00 25.44 196 LYS A CA 1
ATOM 1520 C C . LYS A 1 196 ? 30.123 -25.206 21.195 1.00 25.44 196 LYS A C 1
ATOM 1522 O O . LYS A 1 196 ? 28.952 -25.480 21.377 1.00 25.44 196 LYS A O 1
ATOM 1527 N N . THR A 1 197 ? 30.442 -24.486 20.118 1.00 26.77 197 THR A N 1
ATOM 1528 C CA . THR A 1 197 ? 31.699 -24.458 19.353 1.00 26.77 197 THR A CA 1
ATOM 1529 C C . THR A 1 197 ? 31.862 -23.126 18.618 1.00 26.77 197 THR A C 1
ATOM 1531 O O . THR A 1 197 ? 30.893 -22.500 18.198 1.00 26.77 197 THR A O 1
ATOM 1534 N N . ARG A 1 198 ? 33.124 -22.737 18.453 1.00 24.47 198 ARG A N 1
ATOM 1535 C CA . ARG A 1 198 ? 33.647 -21.608 17.688 1.00 24.47 198 ARG A CA 1
ATOM 1536 C C . ARG A 1 198 ? 34.052 -22.092 16.281 1.00 24.47 198 ARG A C 1
ATOM 1538 O O . ARG A 1 198 ? 34.577 -23.192 16.177 1.00 24.47 198 ARG A O 1
ATOM 1545 N N . GLU A 1 199 ? 33.878 -21.217 15.286 1.00 24.69 199 GLU A N 1
ATOM 1546 C CA . GLU A 1 199 ? 34.675 -21.074 14.044 1.00 24.69 199 GLU A CA 1
ATOM 1547 C C . GLU A 1 199 ? 34.681 -22.179 12.955 1.00 24.69 199 GLU A C 1
ATOM 1549 O O . GLU A 1 199 ? 35.003 -23.336 13.190 1.00 24.69 199 GLU A O 1
ATOM 1554 N N . VAL A 1 200 ? 34.406 -21.760 11.706 1.00 24.95 200 VAL A N 1
ATOM 1555 C CA . VAL A 1 200 ? 35.332 -21.683 10.542 1.00 24.95 200 VAL A CA 1
ATOM 1556 C C . VAL A 1 200 ? 34.543 -21.862 9.231 1.00 24.95 200 VAL A C 1
ATOM 1558 O O . VAL A 1 200 ? 34.042 -22.943 8.952 1.00 24.95 200 VAL A O 1
ATOM 1561 N N . MET A 1 201 ? 34.518 -20.829 8.378 1.00 23.64 201 MET A N 1
ATOM 1562 C CA . MET A 1 201 ? 35.013 -20.941 6.992 1.00 23.64 201 MET A CA 1
ATOM 1563 C C . MET A 1 201 ? 35.113 -19.563 6.321 1.00 23.64 201 MET A C 1
ATOM 1565 O O . MET A 1 201 ? 34.132 -18.960 5.898 1.00 23.64 201 MET A O 1
ATOM 1569 N N . HIS A 1 202 ? 36.351 -19.080 6.216 1.00 26.11 202 HIS A N 1
ATOM 1570 C CA . HIS A 1 202 ? 36.808 -18.259 5.100 1.00 26.11 202 HIS A CA 1
ATOM 1571 C C . HIS A 1 202 ? 37.182 -19.187 3.946 1.00 26.11 202 HIS A C 1
ATOM 1573 O O . HIS A 1 202 ? 37.860 -20.188 4.176 1.00 26.11 202 HIS A O 1
ATOM 1579 N N . SER A 1 203 ? 36.815 -18.826 2.717 1.00 26.31 203 SER A N 1
ATOM 1580 C CA . SER A 1 203 ? 37.545 -19.227 1.511 1.00 26.31 203 SER A CA 1
ATOM 1581 C C . SER A 1 203 ? 37.237 -18.284 0.344 1.00 26.31 203 SER A C 1
ATOM 1583 O O . SER A 1 203 ? 36.148 -18.291 -0.215 1.00 26.31 203 SER A O 1
ATOM 1585 N N . ASN A 1 204 ? 38.270 -17.514 0.002 1.00 25.22 204 ASN A N 1
ATOM 1586 C CA . ASN A 1 204 ? 38.829 -17.327 -1.337 1.00 25.22 204 ASN A CA 1
ATOM 1587 C C . ASN A 1 204 ? 37.973 -16.664 -2.426 1.00 25.22 204 ASN A C 1
ATOM 1589 O O . ASN A 1 204 ? 37.289 -17.317 -3.209 1.00 25.22 204 ASN A O 1
ATOM 1593 N N . THR A 1 205 ? 38.194 -15.358 -2.588 1.00 24.62 205 THR A N 1
ATOM 1594 C CA . THR A 1 205 ? 37.971 -14.634 -3.844 1.00 24.62 205 THR A CA 1
ATOM 1595 C C . THR A 1 205 ? 39.252 -14.712 -4.674 1.00 24.62 205 THR A C 1
ATOM 1597 O O . THR A 1 205 ? 40.241 -14.053 -4.356 1.00 24.62 205 THR A O 1
ATOM 1600 N N . THR A 1 206 ? 39.266 -15.530 -5.725 1.00 27.64 206 THR A N 1
ATOM 1601 C CA . THR A 1 206 ? 40.346 -15.533 -6.723 1.00 27.64 206 THR A CA 1
ATOM 1602 C C . THR A 1 206 ? 39.889 -14.760 -7.955 1.00 27.64 206 THR A C 1
ATOM 1604 O O . THR A 1 206 ? 38.798 -14.983 -8.477 1.00 27.64 206 THR A O 1
ATOM 1607 N N . ALA A 1 207 ? 40.735 -13.825 -8.383 1.00 28.23 207 ALA A N 1
ATOM 1608 C CA . ALA A 1 207 ? 40.573 -13.003 -9.569 1.00 28.23 207 ALA A CA 1
ATOM 1609 C C . ALA A 1 207 ? 40.405 -13.852 -10.838 1.00 28.23 207 ALA A C 1
ATOM 1611 O O . ALA A 1 207 ? 41.116 -14.836 -11.039 1.00 28.23 207 ALA A O 1
ATOM 1612 N N . LEU A 1 208 ? 39.503 -13.423 -11.721 1.00 28.38 208 LEU A N 1
ATOM 1613 C CA . LEU A 1 208 ? 39.338 -13.999 -13.051 1.00 28.38 208 LEU A CA 1
ATOM 1614 C C . LEU A 1 208 ? 39.275 -12.858 -14.072 1.00 28.38 208 LEU A C 1
ATOM 1616 O O . LEU A 1 208 ? 38.211 -12.417 -14.488 1.00 28.38 208 LEU A O 1
ATOM 1620 N N . ASN A 1 209 ? 40.460 -12.385 -14.466 1.00 28.98 209 ASN A N 1
ATOM 1621 C CA . ASN A 1 209 ? 40.658 -11.671 -15.722 1.00 28.98 209 ASN A CA 1
ATOM 1622 C C . ASN A 1 209 ? 40.481 -12.683 -16.862 1.00 28.98 209 ASN A C 1
ATOM 1624 O O . ASN A 1 209 ? 41.415 -13.395 -17.228 1.00 28.98 209 ASN A O 1
ATOM 1628 N N . ARG A 1 210 ? 39.271 -12.767 -17.415 1.00 30.33 210 ARG A N 1
ATOM 1629 C CA . ARG A 1 210 ? 39.039 -13.333 -18.746 1.00 30.33 210 ARG A CA 1
ATOM 1630 C C . ARG A 1 210 ? 38.464 -12.234 -19.621 1.00 30.33 210 ARG A C 1
ATOM 1632 O O . ARG A 1 210 ? 37.354 -11.773 -19.385 1.00 30.33 210 ARG A O 1
ATOM 1639 N N . ALA A 1 211 ? 39.241 -11.837 -20.624 1.00 30.17 211 ALA A N 1
ATOM 1640 C CA . ALA A 1 211 ? 38.759 -11.042 -21.738 1.00 30.17 211 ALA A CA 1
ATOM 1641 C C . ALA A 1 211 ? 37.555 -11.762 -22.368 1.00 30.17 211 ALA A C 1
ATOM 1643 O O . ALA A 1 211 ? 37.669 -12.913 -22.799 1.00 30.17 211 ALA A O 1
ATOM 1644 N N . LEU A 1 212 ? 36.397 -11.102 -22.354 1.00 32.81 212 LEU A N 1
ATOM 1645 C CA . LEU A 1 212 ? 35.190 -11.580 -23.017 1.00 32.81 212 LEU A CA 1
ATOM 1646 C C . LEU A 1 212 ? 35.440 -11.636 -24.534 1.00 32.81 212 LEU A C 1
ATOM 1648 O O . LEU A 1 212 ? 36.027 -10.701 -25.086 1.00 32.81 212 LEU A O 1
ATOM 1652 N N . PRO A 1 213 ? 34.986 -12.682 -25.245 1.00 31.27 213 PRO A N 1
ATOM 1653 C CA . PRO A 1 213 ? 34.954 -12.659 -26.697 1.00 31.27 213 PRO A CA 1
ATOM 1654 C C . PRO A 1 213 ? 33.915 -11.620 -27.142 1.00 31.27 213 PRO A C 1
ATOM 1656 O O . PRO A 1 213 ? 32.716 -11.890 -27.161 1.00 31.27 213 PRO A O 1
ATOM 1659 N N . MET A 1 214 ? 34.387 -10.427 -27.506 1.00 34.00 214 MET A N 1
ATOM 1660 C CA . MET A 1 214 ? 33.661 -9.383 -28.242 1.00 34.00 214 MET A CA 1
ATOM 1661 C C . MET A 1 214 ? 33.282 -9.892 -29.646 1.00 34.00 214 MET A C 1
ATOM 1663 O O . MET A 1 214 ? 33.836 -9.459 -30.649 1.00 34.00 214 MET A O 1
ATOM 1667 N N . ARG A 1 215 ? 32.391 -10.887 -29.736 1.00 36.03 215 ARG A N 1
ATOM 1668 C CA . ARG A 1 215 ? 31.867 -11.414 -31.010 1.00 36.03 215 ARG A CA 1
ATOM 1669 C C . ARG A 1 215 ? 30.495 -10.850 -31.395 1.00 36.03 215 ARG A C 1
ATOM 1671 O O . ARG A 1 215 ? 30.031 -11.161 -32.485 1.00 36.03 215 ARG A O 1
ATOM 1678 N N . PHE A 1 216 ? 29.874 -10.020 -30.553 1.00 41.06 216 PHE A N 1
ATOM 1679 C CA . PHE A 1 216 ? 28.467 -9.619 -30.722 1.00 41.06 216 PHE A CA 1
ATOM 1680 C C . PHE A 1 216 ? 28.224 -8.138 -31.033 1.00 41.06 216 PHE A C 1
ATOM 1682 O O . PHE A 1 216 ? 27.116 -7.779 -31.408 1.00 41.06 216 PHE A O 1
ATOM 1689 N N . LEU A 1 217 ? 29.250 -7.288 -30.997 1.00 39.09 217 LEU A N 1
ATOM 1690 C CA . LEU A 1 217 ? 29.166 -5.948 -31.580 1.00 39.09 217 LEU A CA 1
ATOM 1691 C C . LEU A 1 217 ? 29.812 -5.997 -32.965 1.00 39.09 217 LEU A C 1
ATOM 1693 O O . LEU A 1 217 ? 31.002 -5.726 -33.122 1.00 39.09 217 LEU A O 1
ATOM 1697 N N . LYS A 1 218 ? 29.037 -6.408 -33.976 1.00 33.06 218 LYS A N 1
ATOM 1698 C CA . LYS A 1 218 ? 29.367 -6.030 -35.356 1.00 33.06 218 LYS A CA 1
ATOM 1699 C C . LYS A 1 218 ? 29.377 -4.500 -35.431 1.00 33.06 218 LYS A C 1
ATOM 1701 O O . LYS A 1 218 ? 28.595 -3.844 -34.747 1.00 33.06 218 LYS A O 1
ATOM 1706 N N . GLU A 1 219 ? 30.288 -3.972 -36.243 1.00 30.42 219 GLU A N 1
ATOM 1707 C CA . GLU A 1 219 ? 30.424 -2.552 -36.583 1.00 30.42 219 GLU A CA 1
ATOM 1708 C C . GLU A 1 219 ? 29.064 -1.861 -36.811 1.00 30.42 219 GLU A C 1
ATOM 1710 O O . GLU A 1 219 ? 28.114 -2.516 -37.252 1.00 30.42 219 GLU A O 1
ATOM 1715 N N . PRO A 1 220 ? 28.955 -0.550 -36.519 1.00 32.62 220 PRO A N 1
ATOM 1716 C CA . PRO A 1 220 ? 27.683 0.155 -36.463 1.00 32.62 220 PRO A CA 1
ATOM 1717 C C . PRO A 1 220 ? 27.063 0.251 -37.859 1.00 32.62 220 PRO A C 1
ATOM 1719 O O . PRO A 1 220 ? 27.358 1.160 -38.632 1.00 32.62 220 PRO A O 1
ATOM 1722 N N . ALA A 1 221 ? 26.176 -0.690 -38.178 1.00 30.89 221 ALA A N 1
ATOM 1723 C CA . ALA A 1 221 ? 25.210 -0.520 -39.245 1.00 30.89 221 ALA A CA 1
ATOM 1724 C C . ALA A 1 221 ? 24.077 0.356 -38.704 1.00 30.89 221 ALA A C 1
ATOM 1726 O O . ALA A 1 221 ? 23.415 0.037 -37.718 1.00 30.89 221 ALA A O 1
ATOM 1727 N N . THR A 1 222 ? 23.928 1.502 -39.347 1.00 35.00 222 THR A N 1
ATOM 1728 C CA . THR A 1 222 ? 22.978 2.574 -39.087 1.00 35.00 222 THR A CA 1
ATOM 1729 C C . THR A 1 222 ? 21.555 2.031 -38.908 1.00 35.00 222 THR A C 1
ATOM 1731 O O . THR A 1 222 ? 20.942 1.572 -39.867 1.00 35.00 222 THR A O 1
ATOM 1734 N N . ILE A 1 223 ? 21.001 2.108 -37.694 1.00 37.22 223 ILE A N 1
ATOM 1735 C CA . ILE A 1 223 ? 19.564 1.897 -37.470 1.00 37.22 223 ILE A CA 1
ATOM 1736 C C . ILE A 1 223 ? 18.873 3.224 -37.793 1.00 37.22 223 ILE A C 1
ATOM 1738 O O . ILE A 1 223 ? 18.708 4.090 -36.938 1.00 37.22 223 ILE A O 1
ATOM 1742 N N . VAL A 1 224 ? 18.544 3.417 -39.070 1.00 34.06 224 VAL A N 1
ATOM 1743 C CA . VAL A 1 224 ? 17.721 4.540 -39.535 1.00 34.06 224 VAL A CA 1
ATOM 1744 C C . VAL A 1 224 ? 16.253 4.230 -39.237 1.00 34.06 224 VAL A C 1
ATOM 1746 O O . VAL A 1 224 ? 15.786 3.110 -39.443 1.00 34.06 224 VAL A O 1
ATOM 1749 N N . GLY A 1 225 ? 15.531 5.243 -38.752 1.00 28.95 225 GLY A N 1
ATOM 1750 C CA . GLY A 1 225 ? 14.071 5.261 -38.652 1.00 28.95 225 GLY A CA 1
ATOM 1751 C C . GLY A 1 225 ? 13.347 5.127 -40.008 1.00 28.95 225 GLY A C 1
ATOM 1752 O O . GLY A 1 225 ? 13.952 4.845 -41.036 1.00 28.95 225 GLY A O 1
ATOM 1753 N N . PRO A 1 226 ? 12.017 5.280 -40.022 1.00 45.53 226 PRO A N 1
ATOM 1754 C CA . PRO A 1 226 ? 11.124 4.335 -40.678 1.00 45.53 226 PRO A CA 1
ATOM 1755 C C . PRO A 1 226 ? 10.938 4.580 -42.184 1.00 45.53 226 PRO A C 1
ATOM 1757 O O . PRO A 1 226 ? 10.906 5.718 -42.642 1.00 45.53 226 PRO A O 1
ATOM 1760 N N . TYR A 1 227 ? 10.672 3.479 -42.897 1.00 46.19 227 TYR A N 1
ATOM 1761 C CA . TYR A 1 227 ? 10.284 3.365 -44.311 1.00 46.19 227 TYR A CA 1
ATOM 1762 C C . TYR A 1 227 ? 11.381 3.602 -45.361 1.00 46.19 227 TYR A C 1
ATOM 1764 O O . TYR A 1 227 ? 11.487 4.676 -45.940 1.00 46.19 227 TYR A O 1
ATOM 1772 N N . ALA A 1 228 ? 12.066 2.524 -45.744 1.00 32.50 228 ALA A N 1
ATOM 1773 C CA . ALA A 1 228 ? 12.267 2.175 -47.150 1.00 32.50 228 ALA A CA 1
ATOM 1774 C C . ALA A 1 228 ? 12.632 0.689 -47.237 1.00 32.50 228 ALA A C 1
ATOM 1776 O O . ALA A 1 228 ? 13.521 0.201 -46.548 1.00 32.50 228 ALA A O 1
ATOM 1777 N N . SER A 1 229 ? 11.880 -0.037 -48.049 1.00 43.22 229 SER A N 1
ATOM 1778 C CA . SER A 1 229 ? 12.112 -1.426 -48.416 1.00 43.22 229 SER A CA 1
ATOM 1779 C C . SER A 1 229 ? 13.475 -1.590 -49.090 1.00 43.22 229 SER A C 1
ATOM 1781 O O . SER A 1 229 ? 13.613 -1.181 -50.240 1.00 43.22 229 SER A O 1
ATOM 1783 N N . ASP A 1 230 ? 14.427 -2.235 -48.412 1.00 30.66 230 ASP A N 1
ATOM 1784 C CA . ASP A 1 230 ? 15.574 -2.865 -49.069 1.00 30.66 230 ASP A CA 1
ATOM 1785 C C . ASP A 1 230 ? 15.863 -4.259 -48.468 1.00 30.66 230 ASP A C 1
ATOM 1787 O O . ASP A 1 230 ? 15.824 -4.426 -47.243 1.00 30.66 230 ASP A O 1
ATOM 1791 N N . PRO A 1 231 ? 16.107 -5.297 -49.294 1.00 42.09 231 PRO A N 1
ATOM 1792 C CA . PRO A 1 231 ? 16.123 -6.688 -48.863 1.00 42.09 231 PRO A CA 1
ATOM 1793 C C . PRO A 1 231 ? 17.556 -7.179 -48.624 1.00 42.09 231 PRO A C 1
ATOM 1795 O O . PRO A 1 231 ? 18.082 -7.968 -49.404 1.00 42.09 231 PRO A O 1
ATOM 1798 N N . ILE A 1 232 ? 18.206 -6.748 -47.538 1.00 40.19 232 ILE A N 1
ATOM 1799 C CA . ILE A 1 232 ? 19.463 -7.370 -47.084 1.00 40.19 232 ILE A CA 1
ATOM 1800 C C . ILE A 1 232 ? 19.426 -7.600 -45.565 1.00 40.19 232 ILE A C 1
ATOM 1802 O O . ILE A 1 232 ? 19.904 -6.804 -44.771 1.00 40.19 232 ILE A O 1
ATOM 1806 N N . GLY A 1 233 ? 18.845 -8.736 -45.168 1.00 35.84 233 GLY A N 1
ATOM 1807 C CA . GLY A 1 233 ? 19.398 -9.634 -44.145 1.00 35.84 233 GLY A CA 1
ATOM 1808 C C . GLY A 1 233 ? 19.740 -9.123 -42.737 1.00 35.84 233 GLY A C 1
ATOM 1809 O O . GLY A 1 233 ? 20.613 -9.725 -42.111 1.00 35.84 233 GLY A O 1
ATOM 1810 N N . HIS A 1 234 ? 19.087 -8.094 -42.195 1.00 41.50 234 HIS A N 1
ATOM 1811 C CA . HIS A 1 234 ? 19.146 -7.843 -40.750 1.00 41.50 234 HIS A CA 1
ATOM 1812 C C . HIS A 1 234 ? 18.303 -8.896 -40.022 1.00 41.50 234 HIS A C 1
ATOM 1814 O O . HIS A 1 234 ? 17.079 -8.812 -39.967 1.00 41.50 234 HIS A O 1
ATOM 1820 N N . GLN A 1 235 ? 18.966 -9.941 -39.523 1.00 44.47 235 GLN A N 1
ATOM 1821 C CA . GLN A 1 235 ? 18.345 -10.913 -38.629 1.00 44.47 235 GLN A CA 1
ATOM 1822 C C . GLN A 1 235 ? 17.895 -10.166 -37.358 1.00 44.47 235 GLN A C 1
ATOM 1824 O O . GLN A 1 235 ? 18.690 -9.379 -36.836 1.00 44.47 235 GLN A O 1
ATOM 1829 N N . PRO A 1 236 ? 16.643 -10.344 -36.896 1.00 48.50 236 PRO A N 1
ATOM 1830 C CA . PRO A 1 236 ? 16.157 -9.671 -35.696 1.00 48.50 236 PRO A CA 1
ATOM 1831 C C . PRO A 1 236 ? 17.071 -9.989 -34.499 1.00 48.50 236 PRO A C 1
ATOM 1833 O O . PRO A 1 236 ? 17.620 -11.098 -34.447 1.00 48.50 236 PRO A O 1
ATOM 1836 N N . PRO A 1 237 ? 17.286 -9.024 -33.587 1.00 60.81 237 PRO A N 1
ATOM 1837 C CA . PRO A 1 237 ? 18.134 -9.216 -32.415 1.00 60.81 237 PRO A CA 1
ATOM 1838 C C . PRO A 1 237 ? 17.656 -10.413 -31.581 1.00 60.81 237 PRO A C 1
ATOM 1840 O O . PRO A 1 237 ? 16.457 -10.657 -31.464 1.00 60.81 237 PRO A O 1
ATOM 1843 N N . ASP A 1 238 ? 18.598 -11.173 -31.015 1.00 85.94 238 ASP A N 1
ATOM 1844 C CA . ASP A 1 238 ? 18.278 -12.321 -30.161 1.00 85.94 238 ASP A CA 1
ATOM 1845 C C . ASP A 1 238 ? 17.543 -11.838 -28.892 1.00 85.94 238 ASP A C 1
ATOM 1847 O O . ASP A 1 238 ? 17.865 -10.783 -28.335 1.00 85.94 238 ASP A O 1
ATOM 1851 N N . ASP A 1 239 ? 16.578 -12.620 -28.400 1.00 91.38 239 ASP A N 1
ATOM 1852 C CA . ASP A 1 239 ? 15.820 -12.350 -27.170 1.00 91.38 239 ASP A CA 1
ATOM 1853 C C . ASP A 1 239 ? 16.776 -12.072 -25.987 1.00 91.38 239 ASP A C 1
ATOM 1855 O O . ASP A 1 239 ? 16.508 -11.224 -25.128 1.00 91.38 239 ASP A O 1
ATOM 1859 N N . ALA A 1 240 ? 17.920 -12.770 -25.957 1.00 92.56 240 ALA A N 1
ATOM 1860 C CA . ALA A 1 240 ? 18.982 -12.583 -24.972 1.00 92.56 240 ALA A CA 1
ATOM 1861 C C . ALA A 1 240 ? 19.665 -11.207 -25.072 1.00 92.56 240 ALA A C 1
ATOM 1863 O O . ALA A 1 240 ? 19.944 -10.593 -24.040 1.00 92.56 240 ALA A O 1
ATOM 1864 N N . ASP A 1 241 ? 19.892 -10.698 -26.282 1.00 91.69 241 ASP A N 1
ATOM 1865 C CA . ASP A 1 241 ? 20.540 -9.403 -26.498 1.00 91.69 241 ASP A CA 1
ATOM 1866 C C . ASP A 1 241 ? 19.612 -8.258 -26.079 1.00 91.69 241 ASP A C 1
ATOM 1868 O O . ASP A 1 241 ? 20.020 -7.375 -25.321 1.00 91.69 241 ASP A O 1
ATOM 1872 N N . LEU A 1 242 ? 18.335 -8.313 -26.479 1.00 93.94 242 LEU A N 1
ATOM 1873 C CA . LEU A 1 242 ? 17.321 -7.331 -26.071 1.00 93.94 242 LEU A CA 1
ATOM 1874 C C . LEU A 1 242 ? 17.202 -7.245 -24.545 1.00 93.94 242 LEU A C 1
ATOM 1876 O O . LEU A 1 242 ? 17.182 -6.155 -23.963 1.00 93.94 242 LEU A O 1
ATOM 1880 N N . LEU A 1 243 ? 17.151 -8.405 -23.886 1.00 95.38 243 LEU A N 1
ATOM 1881 C CA . LEU A 1 243 ? 17.072 -8.494 -22.435 1.00 95.38 243 LEU A CA 1
ATOM 1882 C C . LEU A 1 243 ? 18.322 -7.923 -21.759 1.00 95.38 243 LEU A C 1
ATOM 1884 O O . LEU A 1 243 ? 18.208 -7.181 -20.781 1.00 95.38 243 LEU A O 1
ATOM 1888 N N . LEU A 1 244 ? 19.506 -8.264 -22.266 1.00 95.12 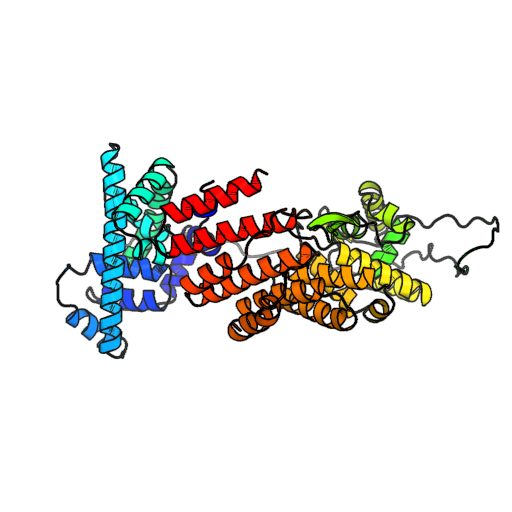244 LEU A N 1
ATOM 1889 C CA . LEU A 1 244 ? 20.775 -7.807 -21.717 1.00 95.12 244 LEU A CA 1
ATOM 1890 C C . LEU A 1 244 ? 20.923 -6.285 -21.828 1.00 95.12 244 LEU A C 1
ATOM 1892 O O . LEU A 1 244 ? 21.316 -5.632 -20.854 1.00 95.12 244 LEU A O 1
ATOM 1896 N N . VAL A 1 245 ? 20.571 -5.712 -22.982 1.00 96.25 245 VAL A N 1
ATOM 1897 C CA . VAL A 1 245 ? 20.613 -4.262 -23.180 1.00 96.25 245 VAL A CA 1
ATOM 1898 C C . VAL A 1 245 ? 19.653 -3.577 -22.215 1.00 96.25 245 VAL A C 1
ATOM 1900 O O . VAL A 1 245 ? 20.088 -2.708 -21.464 1.00 96.25 245 VAL A O 1
ATOM 1903 N N . LEU A 1 246 ? 18.392 -4.015 -22.128 1.00 97.12 246 LEU A N 1
ATOM 1904 C CA . LEU A 1 246 ? 17.432 -3.447 -21.176 1.00 97.12 246 LEU A CA 1
ATOM 1905 C C . LEU A 1 246 ? 17.919 -3.538 -19.724 1.00 97.12 246 LEU A C 1
ATOM 1907 O O . LEU A 1 246 ? 17.856 -2.556 -18.980 1.00 97.12 246 LEU A O 1
ATOM 1911 N N . ALA A 1 247 ? 18.405 -4.712 -19.311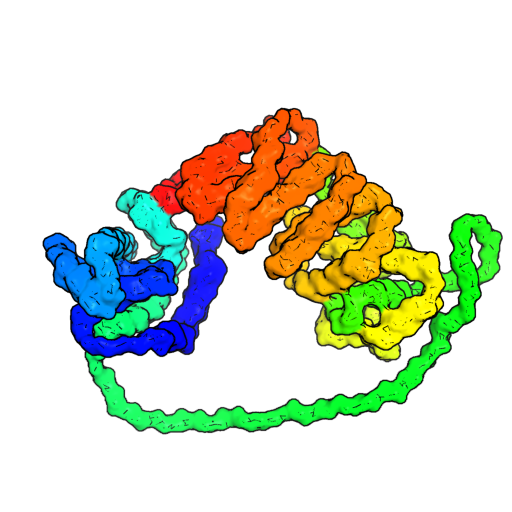 1.00 96.12 247 ALA A N 1
ATOM 1912 C CA . ALA A 1 247 ? 18.875 -4.956 -17.952 1.00 96.12 247 ALA A CA 1
ATOM 1913 C C . ALA A 1 247 ? 20.073 -4.064 -17.578 1.00 96.12 247 ALA A C 1
ATOM 1915 O O . ALA A 1 247 ? 20.233 -3.716 -16.407 1.00 96.12 247 ALA A O 1
ATOM 1916 N N . SER A 1 248 ? 20.859 -3.623 -18.563 1.00 96.31 248 SER A N 1
ATOM 1917 C CA . SER A 1 248 ? 21.991 -2.709 -18.366 1.00 96.31 248 SER A CA 1
ATOM 1918 C C . SER A 1 248 ? 21.576 -1.283 -17.980 1.00 96.31 248 SER A C 1
ATOM 1920 O O . SER A 1 248 ? 22.377 -0.553 -17.401 1.00 96.31 248 SER A O 1
ATOM 1922 N N . PHE A 1 249 ? 20.318 -0.891 -18.228 1.00 96.88 249 PHE A N 1
ATOM 1923 C CA . PHE A 1 249 ? 19.751 0.396 -17.793 1.00 96.88 249 PHE A CA 1
ATOM 1924 C C . PHE A 1 249 ? 19.084 0.340 -16.409 1.00 96.88 249 PHE A C 1
ATOM 1926 O O . PHE A 1 249 ? 18.567 1.360 -15.937 1.00 96.88 249 PHE A O 1
ATOM 1933 N N . LEU A 1 250 ? 19.086 -0.823 -15.752 1.00 96.75 250 LEU A N 1
ATOM 1934 C CA . LEU A 1 250 ? 18.582 -1.015 -14.393 1.00 96.75 250 LEU A CA 1
ATOM 1935 C C . LEU A 1 250 ? 19.689 -0.797 -13.346 1.00 96.75 250 LEU A C 1
ATOM 1937 O O . LEU A 1 250 ? 20.867 -0.726 -13.676 1.00 96.75 250 LEU A O 1
ATOM 1941 N N . ALA A 1 251 ? 19.306 -0.698 -12.065 1.00 95.06 251 ALA A N 1
ATOM 1942 C CA . ALA A 1 251 ? 20.250 -0.518 -10.952 1.00 95.06 251 ALA A CA 1
ATOM 1943 C C . ALA A 1 251 ? 21.414 -1.545 -10.974 1.00 95.06 251 ALA A C 1
ATOM 1945 O O . ALA A 1 251 ? 21.162 -2.735 -10.743 1.00 95.06 251 ALA A O 1
ATOM 1946 N N . PRO A 1 252 ? 22.672 -1.106 -11.189 1.00 91.06 252 PRO A N 1
ATOM 1947 C CA . PRO A 1 252 ? 23.820 -2.003 -11.307 1.00 91.06 252 PRO A CA 1
ATOM 1948 C C . PRO A 1 252 ? 24.068 -2.807 -10.029 1.00 91.06 252 PRO A C 1
ATOM 1950 O O . PRO A 1 252 ? 23.937 -2.289 -8.915 1.00 91.06 252 PRO A O 1
ATOM 1953 N N . GLY A 1 253 ? 24.416 -4.088 -10.182 1.00 87.19 253 GLY A N 1
ATOM 1954 C CA . GLY A 1 253 ? 24.730 -4.980 -9.061 1.00 87.19 253 GLY A CA 1
ATOM 1955 C C . GLY A 1 253 ? 23.560 -5.281 -8.111 1.00 87.19 253 GLY A C 1
ATOM 1956 O O . GLY A 1 253 ? 23.772 -5.888 -7.061 1.00 87.19 253 GLY A O 1
ATOM 1957 N N . LYS A 1 254 ? 22.332 -4.858 -8.437 1.00 92.44 254 LYS A N 1
ATOM 1958 C CA . LYS A 1 254 ? 21.118 -5.212 -7.690 1.00 92.44 254 LYS A CA 1
ATOM 1959 C C . LYS A 1 254 ? 20.440 -6.432 -8.305 1.00 92.44 254 LYS A C 1
ATOM 1961 O O . LYS A 1 254 ? 20.578 -6.703 -9.494 1.00 92.44 254 LYS A O 1
ATOM 1966 N N . GLU A 1 255 ? 19.716 -7.166 -7.467 1.00 93.81 255 GLU A N 1
ATOM 1967 C CA . GLU A 1 255 ? 18.924 -8.312 -7.904 1.00 93.81 255 GLU A CA 1
ATOM 1968 C C . GLU A 1 255 ? 17.707 -7.855 -8.709 1.00 93.81 255 GLU A C 1
ATOM 1970 O O . GLU A 1 255 ? 16.857 -7.130 -8.201 1.00 93.81 255 GLU A O 1
ATOM 1975 N N . ILE A 1 256 ? 17.601 -8.345 -9.936 1.00 94.62 256 ILE A N 1
ATOM 1976 C CA . ILE A 1 256 ? 16.516 -8.107 -10.871 1.00 94.62 256 ILE A CA 1
ATOM 1977 C C . ILE A 1 256 ? 15.570 -9.312 -10.807 1.00 94.62 256 ILE A C 1
ATOM 1979 O O . ILE A 1 256 ? 15.947 -10.407 -11.240 1.00 94.62 256 ILE A O 1
ATOM 1983 N N . PRO A 1 257 ? 14.351 -9.163 -10.264 1.00 93.50 257 PRO A N 1
ATOM 1984 C CA . PRO A 1 257 ? 13.384 -10.250 -10.248 1.00 93.50 257 PRO A CA 1
ATOM 1985 C C . PRO A 1 257 ? 12.774 -10.448 -11.639 1.00 93.50 257 PRO A C 1
ATOM 1987 O O . PRO A 1 257 ? 12.423 -9.471 -12.297 1.00 93.50 257 PRO A O 1
ATOM 1990 N N . LEU A 1 258 ? 12.576 -11.701 -12.061 1.00 92.44 258 LEU A N 1
ATOM 1991 C CA . LEU A 1 258 ? 11.936 -12.051 -13.341 1.00 92.44 258 LEU A CA 1
ATOM 1992 C C . LEU A 1 258 ? 10.575 -11.347 -13.513 1.00 92.44 258 LEU A C 1
ATOM 1994 O O . LEU A 1 258 ? 10.253 -10.797 -14.566 1.00 92.44 258 LEU A O 1
ATOM 1998 N N . ASP A 1 259 ? 9.823 -11.286 -12.414 1.00 91.56 259 ASP A N 1
ATOM 1999 C CA . ASP A 1 259 ? 8.531 -10.615 -12.295 1.00 91.56 259 ASP A CA 1
ATOM 2000 C C . ASP A 1 259 ? 8.551 -9.123 -12.661 1.00 91.56 259 ASP A C 1
ATOM 2002 O O . ASP A 1 259 ? 7.499 -8.575 -12.994 1.00 91.56 259 ASP A O 1
ATOM 2006 N N . LEU A 1 260 ? 9.709 -8.455 -12.592 1.00 95.12 260 LEU A N 1
ATOM 2007 C CA . LEU A 1 260 ? 9.856 -7.065 -13.026 1.00 95.12 260 LEU A CA 1
ATOM 2008 C C . LEU A 1 260 ? 9.528 -6.938 -14.514 1.00 95.12 260 LEU A C 1
ATOM 2010 O O . LEU A 1 260 ? 8.759 -6.062 -14.901 1.00 95.12 260 LEU A O 1
ATOM 2014 N N . PHE A 1 261 ? 10.059 -7.836 -15.340 1.00 95.25 261 PHE A N 1
ATOM 2015 C CA . PHE A 1 261 ? 9.874 -7.790 -16.787 1.00 95.25 261 PHE A CA 1
ATOM 2016 C C . PHE A 1 261 ? 8.472 -8.230 -17.195 1.00 95.25 261 PHE A C 1
ATOM 2018 O O . PHE A 1 261 ? 7.794 -7.496 -17.911 1.00 95.25 261 PHE A O 1
ATOM 2025 N N . ILE A 1 262 ? 8.007 -9.366 -16.661 1.00 93.31 262 ILE A N 1
ATOM 2026 C CA . ILE A 1 262 ? 6.690 -9.931 -16.991 1.00 93.31 262 ILE A CA 1
ATOM 2027 C C . ILE A 1 262 ? 5.584 -8.919 -16.686 1.00 93.31 262 ILE A C 1
ATOM 2029 O O . ILE A 1 262 ? 4.708 -8.667 -17.512 1.00 93.31 262 ILE A O 1
ATOM 2033 N N . ARG A 1 263 ? 5.632 -8.283 -15.509 1.00 92.12 263 ARG A N 1
ATOM 2034 C CA . ARG A 1 263 ? 4.626 -7.283 -15.118 1.00 92.12 263 ARG A CA 1
ATOM 2035 C C . ARG A 1 263 ? 4.824 -5.959 -15.850 1.00 92.12 263 ARG A C 1
ATOM 2037 O O . ARG A 1 263 ? 3.836 -5.351 -16.253 1.00 92.12 263 ARG A O 1
ATOM 2044 N N . GLY A 1 264 ? 6.078 -5.533 -16.023 1.00 94.25 264 GLY A N 1
ATOM 2045 C CA . GLY A 1 264 ? 6.449 -4.295 -16.709 1.00 94.25 264 GLY A CA 1
ATOM 2046 C C . GLY A 1 264 ? 5.950 -4.224 -18.148 1.00 94.25 264 GLY A C 1
ATOM 2047 O O . GLY A 1 264 ? 5.390 -3.207 -18.566 1.00 94.25 264 GLY A O 1
ATOM 2048 N N . ALA A 1 265 ? 6.106 -5.329 -18.876 1.00 94.81 265 ALA A N 1
ATOM 2049 C CA . ALA A 1 265 ? 5.689 -5.472 -20.266 1.00 94.81 265 ALA A CA 1
ATOM 2050 C C . ALA A 1 265 ? 4.263 -6.013 -20.443 1.00 94.81 265 ALA A C 1
ATOM 2052 O O . ALA A 1 265 ? 3.694 -5.903 -21.527 1.00 94.81 265 ALA A O 1
ATOM 2053 N N . GLY A 1 266 ? 3.672 -6.584 -19.394 1.00 90.44 266 GLY A N 1
ATOM 2054 C CA . GLY A 1 266 ? 2.331 -7.151 -19.440 1.00 90.44 266 GLY A CA 1
ATOM 2055 C C . GLY A 1 266 ? 1.207 -6.122 -19.613 1.00 90.44 266 GLY A C 1
ATOM 2056 O O . GLY A 1 266 ? 1.374 -4.900 -19.459 1.00 90.44 266 GLY A O 1
ATOM 2057 N N . ALA A 1 267 ? 0.012 -6.647 -19.899 1.00 89.00 267 ALA A N 1
ATOM 2058 C CA . ALA A 1 267 ? -1.230 -5.890 -19.799 1.00 89.00 267 ALA A CA 1
ATOM 2059 C C . ALA A 1 267 ? -1.439 -5.415 -18.355 1.00 89.00 267 ALA A C 1
ATOM 2061 O O . ALA A 1 267 ? -1.080 -6.097 -17.392 1.00 89.00 267 ALA A O 1
ATOM 2062 N N . ARG A 1 268 ? -1.995 -4.214 -18.201 1.00 90.31 268 ARG A N 1
ATOM 2063 C CA . ARG A 1 268 ? -2.160 -3.569 -16.895 1.00 90.31 268 ARG A CA 1
ATOM 2064 C C . ARG A 1 268 ? -3.601 -3.144 -16.697 1.00 90.31 268 ARG A C 1
ATOM 2066 O O . ARG A 1 268 ? -4.233 -2.686 -17.640 1.00 90.31 268 ARG A O 1
ATOM 2073 N N . THR A 1 269 ? -4.088 -3.205 -15.465 1.00 93.19 269 THR A N 1
ATOM 2074 C CA . THR A 1 269 ? -5.467 -2.820 -15.147 1.00 93.19 269 THR A CA 1
ATOM 2075 C C . THR A 1 269 ? -5.472 -1.472 -14.437 1.00 93.19 269 THR A C 1
ATOM 2077 O O . THR A 1 269 ? -4.700 -1.241 -13.505 1.00 93.19 269 THR A O 1
ATOM 2080 N N . ARG A 1 270 ? -6.323 -0.545 -14.883 1.00 93.25 270 ARG A N 1
ATOM 2081 C CA . ARG A 1 270 ? -6.460 0.810 -14.326 1.00 93.25 270 ARG A CA 1
ATOM 2082 C C . ARG A 1 270 ? -7.916 1.139 -14.048 1.00 93.25 270 ARG A C 1
ATOM 2084 O O . ARG A 1 270 ? -8.809 0.560 -14.654 1.00 93.25 270 ARG A O 1
ATOM 2091 N N . TRP A 1 271 ? -8.154 2.094 -13.157 1.00 93.81 271 TRP A N 1
ATOM 2092 C CA . TRP A 1 271 ? -9.491 2.655 -12.975 1.00 93.81 271 TRP A CA 1
ATOM 2093 C C . TRP A 1 271 ? -9.843 3.553 -14.166 1.00 93.81 271 TRP A C 1
ATOM 2095 O O . TRP A 1 271 ? -9.158 4.551 -14.415 1.00 93.81 271 TRP A O 1
ATOM 2105 N N . GLY A 1 272 ? -10.899 3.192 -14.896 1.00 92.31 272 GLY A N 1
ATOM 2106 C CA . GLY A 1 272 ? -11.538 4.037 -15.905 1.00 92.31 272 GLY A CA 1
ATOM 2107 C C . GLY A 1 272 ? -12.362 5.156 -15.264 1.00 92.31 272 GLY A C 1
ATOM 2108 O O . GLY A 1 272 ? -12.662 5.097 -14.072 1.00 92.31 272 GLY A O 1
ATOM 2109 N N . SER A 1 273 ? -12.732 6.181 -16.035 1.00 91.38 273 SER A N 1
ATOM 2110 C CA . SER A 1 273 ? -13.535 7.328 -15.561 1.00 91.38 273 SER A CA 1
ATOM 2111 C C . SER A 1 273 ? -14.940 6.952 -15.079 1.00 91.38 273 SER A C 1
ATOM 2113 O O . SER A 1 273 ? -15.553 7.684 -14.309 1.00 91.38 273 SER A O 1
ATOM 2115 N N . ASP A 1 274 ? -15.445 5.783 -15.472 1.00 91.19 274 ASP A N 1
ATOM 2116 C CA . ASP A 1 274 ? -16.683 5.194 -14.955 1.00 91.19 274 ASP A CA 1
ATOM 2117 C C . ASP A 1 274 ? -16.479 4.415 -13.638 1.00 91.19 274 ASP A C 1
ATOM 2119 O O . ASP A 1 274 ? -17.431 3.887 -13.058 1.00 91.19 274 ASP A O 1
ATOM 2123 N N . GLY A 1 275 ? -15.241 4.362 -13.137 1.00 90.81 275 GLY A N 1
ATOM 2124 C CA . GLY A 1 275 ? -14.862 3.685 -11.902 1.00 90.81 275 GLY A CA 1
ATOM 2125 C C . GLY A 1 275 ? -14.807 2.166 -12.046 1.00 90.81 275 GLY A C 1
ATOM 2126 O O . GLY A 1 275 ? -14.840 1.463 -11.032 1.00 90.81 275 GLY A O 1
ATOM 2127 N N . LYS A 1 276 ? -14.740 1.645 -13.280 1.00 93.19 276 LYS A N 1
ATOM 2128 C CA . LYS A 1 276 ? -14.543 0.219 -13.560 1.00 93.19 276 LYS A CA 1
ATOM 2129 C C . LYS A 1 276 ? -13.089 -0.092 -13.925 1.00 93.19 276 LYS A C 1
ATOM 2131 O O . LYS A 1 276 ? -12.373 0.777 -14.432 1.00 93.19 276 LYS A O 1
ATOM 2136 N N . PRO A 1 277 ? -12.633 -1.334 -13.693 1.00 93.62 277 PRO A N 1
ATOM 2137 C CA . PRO A 1 277 ? -11.354 -1.798 -14.209 1.00 93.62 277 PRO A CA 1
ATOM 2138 C C . PRO A 1 277 ? -11.327 -1.732 -15.741 1.00 93.62 277 PRO A C 1
ATOM 2140 O O . PRO A 1 277 ? -12.220 -2.243 -16.410 1.00 93.62 277 PRO A O 1
ATOM 2143 N N . THR A 1 278 ? -10.299 -1.101 -16.295 1.00 93.38 278 THR A N 1
ATOM 2144 C CA . THR A 1 278 ? -10.033 -1.013 -17.733 1.00 93.38 278 THR A CA 1
ATOM 2145 C C . THR A 1 278 ? -8.631 -1.532 -18.010 1.00 93.38 278 THR A C 1
ATOM 2147 O O . THR A 1 278 ? -7.682 -1.172 -17.309 1.00 93.38 278 THR A O 1
ATOM 2150 N N . GLU A 1 279 ? -8.486 -2.356 -19.043 1.00 91.31 279 GLU A N 1
ATOM 2151 C CA . GLU A 1 279 ? -7.176 -2.816 -19.491 1.00 91.31 279 GLU A CA 1
ATOM 2152 C C . GLU A 1 279 ? -6.446 -1.725 -20.283 1.00 91.31 279 GLU A C 1
ATOM 2154 O O . GLU A 1 279 ? -6.967 -1.111 -21.216 1.00 91.31 279 GLU A O 1
ATOM 2159 N N . SER A 1 280 ? -5.201 -1.488 -19.897 1.00 85.50 280 SER A N 1
ATOM 2160 C CA . SER A 1 280 ? -4.255 -0.611 -20.563 1.00 85.50 280 SER A CA 1
ATOM 2161 C C . SER A 1 280 ? -3.249 -1.463 -21.327 1.00 85.50 280 SER A C 1
ATOM 2163 O O . SER A 1 280 ? -2.628 -2.374 -20.766 1.00 85.50 280 SER A O 1
ATOM 2165 N N . ARG A 1 281 ? -3.069 -1.141 -22.613 1.00 82.56 281 ARG A N 1
ATOM 2166 C CA . ARG A 1 281 ? -2.091 -1.800 -23.487 1.00 82.56 281 ARG A CA 1
ATOM 2167 C C . ARG A 1 281 ? -0.664 -1.628 -22.950 1.00 82.56 281 ARG A C 1
ATOM 2169 O O . ARG A 1 281 ? -0.388 -0.756 -22.112 1.00 82.56 281 ARG A O 1
ATOM 2176 N N . SER A 1 282 ? 0.243 -2.480 -23.425 1.00 84.38 282 SER A N 1
ATOM 2177 C CA . SER A 1 282 ? 1.673 -2.303 -23.177 1.00 84.38 282 SER A CA 1
ATOM 2178 C C . SER A 1 282 ? 2.131 -0.959 -23.748 1.00 84.38 282 SER A C 1
ATOM 2180 O O . SER A 1 282 ? 1.706 -0.562 -24.833 1.00 84.38 282 SER A O 1
ATOM 2182 N N . LEU A 1 283 ? 2.933 -0.234 -22.969 1.00 89.19 283 LEU A N 1
ATOM 2183 C CA . LEU A 1 283 ? 3.639 0.971 -23.423 1.00 89.19 283 LEU A CA 1
ATOM 2184 C C . LEU A 1 283 ? 5.086 0.647 -23.821 1.00 89.19 283 LEU A C 1
ATOM 2186 O O . LEU A 1 283 ? 5.823 1.542 -24.225 1.00 89.19 283 LEU A O 1
ATOM 2190 N N . VAL A 1 284 ? 5.484 -0.614 -23.645 1.00 93.00 284 VAL A N 1
ATOM 2191 C CA . VAL A 1 284 ? 6.779 -1.147 -24.053 1.00 93.00 284 VAL A CA 1
ATOM 2192 C C . VAL A 1 284 ? 6.736 -1.385 -25.559 1.00 93.00 284 VAL A C 1
ATOM 2194 O O . VAL A 1 284 ? 5.672 -1.698 -26.101 1.00 93.00 284 VAL A O 1
ATOM 2197 N N . ASP A 1 285 ? 7.878 -1.226 -26.221 1.00 93.94 285 ASP A N 1
ATOM 2198 C CA . ASP A 1 285 ? 8.027 -1.582 -27.633 1.00 93.94 285 ASP A CA 1
ATOM 2199 C C . ASP A 1 285 ? 7.496 -3.002 -27.921 1.00 93.94 285 ASP A C 1
ATOM 2201 O O . ASP A 1 285 ? 7.598 -3.888 -27.073 1.00 93.94 285 ASP A O 1
ATOM 2205 N N . ALA A 1 286 ? 6.887 -3.217 -29.090 1.00 91.62 286 ALA A N 1
ATOM 2206 C CA . ALA A 1 286 ? 6.174 -4.457 -29.395 1.00 91.62 286 ALA A CA 1
ATOM 2207 C C . ALA A 1 286 ? 7.091 -5.690 -29.417 1.00 91.62 286 ALA A C 1
ATOM 2209 O O . ALA A 1 286 ? 6.699 -6.744 -28.908 1.00 91.62 286 ALA A O 1
ATOM 2210 N N . GLU A 1 287 ? 8.301 -5.559 -29.965 1.00 91.00 287 GLU A N 1
ATOM 2211 C CA . GLU A 1 287 ? 9.277 -6.647 -30.030 1.00 91.00 287 GLU A CA 1
ATOM 2212 C C . GLU A 1 287 ? 9.738 -7.003 -28.618 1.00 91.00 287 GLU A C 1
ATOM 2214 O O . GLU A 1 287 ? 9.594 -8.147 -28.177 1.00 91.00 287 GLU A O 1
ATOM 2219 N N . LEU A 1 288 ? 10.145 -5.989 -27.853 1.00 93.44 288 LEU A N 1
ATOM 2220 C CA . LEU A 1 288 ? 10.554 -6.147 -26.463 1.00 93.44 288 LEU A CA 1
ATOM 2221 C C . LEU A 1 288 ? 9.419 -6.724 -25.602 1.00 93.44 288 LEU A C 1
ATOM 2223 O O . LEU A 1 288 ? 9.623 -7.647 -24.818 1.00 93.44 288 LEU A O 1
ATOM 2227 N N . SER A 1 289 ? 8.192 -6.239 -25.781 1.00 94.06 289 SER A N 1
ATOM 2228 C CA . SER A 1 289 ? 7.019 -6.731 -25.063 1.00 94.06 289 SER A CA 1
ATOM 2229 C C . SER A 1 289 ? 6.745 -8.206 -25.358 1.00 94.06 289 SER A C 1
ATOM 2231 O O . SER A 1 289 ? 6.293 -8.914 -24.458 1.00 94.06 289 SER A O 1
ATOM 2233 N N . SER A 1 290 ? 7.026 -8.679 -26.577 1.00 92.31 290 SER A N 1
ATOM 2234 C CA . SER A 1 290 ? 6.840 -10.082 -26.965 1.00 92.31 290 SER A CA 1
ATOM 2235 C C . SER A 1 290 ? 7.813 -11.036 -26.262 1.00 92.31 290 SER A C 1
ATOM 2237 O O . SER A 1 290 ? 7.475 -12.200 -26.049 1.00 92.31 290 SER A O 1
ATOM 2239 N N . VAL A 1 291 ? 8.994 -10.539 -25.879 1.00 93.62 291 VAL A N 1
ATOM 2240 C CA . VAL A 1 291 ? 10.011 -11.290 -25.130 1.00 93.62 291 VAL A CA 1
ATOM 2241 C C . VAL A 1 291 ? 9.739 -11.208 -23.633 1.00 93.62 291 VAL A C 1
ATOM 2243 O O . VAL A 1 291 ? 9.690 -12.224 -22.947 1.00 93.62 291 VAL A O 1
ATOM 2246 N N . LEU A 1 292 ? 9.525 -9.997 -23.112 1.00 95.44 292 LEU A N 1
ATOM 2247 C CA . LEU A 1 292 ? 9.425 -9.757 -21.671 1.00 95.44 292 LEU A CA 1
ATOM 2248 C C . LEU A 1 292 ? 8.130 -10.287 -21.047 1.00 95.44 292 LEU A C 1
ATOM 2250 O O . LEU A 1 292 ? 8.140 -10.673 -19.879 1.00 95.44 292 LEU A O 1
ATOM 2254 N N . ALA A 1 293 ? 7.017 -10.276 -21.787 1.00 92.00 293 ALA A N 1
ATOM 2255 C CA . ALA A 1 293 ? 5.730 -10.758 -21.284 1.00 92.00 293 ALA A CA 1
ATOM 2256 C C . ALA A 1 293 ? 5.588 -12.291 -21.368 1.00 92.00 293 ALA A C 1
ATOM 2258 O O . ALA A 1 293 ? 4.741 -12.859 -20.676 1.00 92.00 293 ALA A O 1
ATOM 2259 N N . ASP A 1 294 ? 6.409 -12.965 -22.181 1.00 93.38 294 ASP A N 1
ATOM 2260 C CA . ASP A 1 294 ? 6.436 -14.424 -22.294 1.00 93.38 294 ASP A CA 1
ATOM 2261 C C . ASP A 1 294 ? 7.456 -15.007 -21.310 1.00 93.38 294 ASP A C 1
ATOM 2263 O O . ASP A 1 294 ? 8.672 -14.890 -21.473 1.00 93.38 294 ASP A O 1
ATOM 2267 N N . ARG A 1 295 ? 6.946 -15.679 -20.274 1.00 93.38 295 ARG A N 1
ATOM 2268 C CA . ARG A 1 295 ? 7.778 -16.268 -19.223 1.00 93.38 295 ARG A CA 1
ATOM 2269 C C . ARG A 1 295 ? 8.805 -17.264 -19.767 1.00 93.38 295 ARG A C 1
ATOM 2271 O O . ARG A 1 295 ? 9.930 -17.276 -19.279 1.00 93.38 295 ARG A O 1
ATOM 2278 N N . LEU A 1 296 ? 8.439 -18.096 -20.743 1.00 92.94 296 LEU A N 1
ATOM 2279 C CA . LEU A 1 296 ? 9.339 -19.124 -21.268 1.00 92.94 296 LEU A CA 1
ATOM 2280 C C . LEU A 1 296 ? 10.470 -18.490 -22.075 1.00 92.94 296 LEU A C 1
ATOM 2282 O O . LEU A 1 296 ? 11.629 -18.861 -21.884 1.00 92.94 296 LEU A O 1
ATOM 2286 N N . LYS A 1 297 ? 10.153 -17.509 -22.929 1.00 94.38 297 LYS A N 1
ATOM 2287 C CA . LYS A 1 297 ? 11.173 -16.754 -23.673 1.00 94.38 297 LYS A CA 1
ATOM 2288 C C . LYS A 1 297 ? 12.125 -16.032 -22.733 1.00 94.38 297 LYS A C 1
ATOM 2290 O O . LYS A 1 297 ? 13.337 -16.189 -22.849 1.00 94.38 297 LYS A O 1
ATOM 2295 N N . LEU A 1 298 ? 11.580 -15.325 -21.745 1.00 94.44 298 LEU A N 1
ATOM 2296 C CA . LEU A 1 298 ? 12.368 -14.587 -20.767 1.00 94.44 298 LEU A CA 1
ATOM 2297 C C . LEU A 1 298 ? 13.291 -15.507 -19.947 1.00 94.44 298 LEU A C 1
ATOM 2299 O O . LEU A 1 298 ? 14.468 -15.201 -19.761 1.00 94.44 298 LEU A O 1
ATOM 2303 N N . GLU A 1 299 ? 12.793 -16.656 -19.479 1.00 93.31 299 GLU A N 1
ATOM 2304 C CA . GLU A 1 299 ? 13.608 -17.641 -18.758 1.00 93.31 299 GLU A CA 1
ATOM 2305 C C . GLU A 1 299 ? 14.714 -18.242 -19.635 1.00 93.31 299 GLU A C 1
ATOM 2307 O O . GLU A 1 299 ? 15.826 -18.470 -19.151 1.00 93.31 299 GLU A O 1
ATOM 2312 N N . ASN A 1 300 ? 14.433 -18.497 -20.915 1.00 92.81 300 ASN A N 1
ATOM 2313 C CA . ASN A 1 300 ? 15.422 -19.009 -21.862 1.00 92.81 300 ASN A CA 1
ATOM 2314 C C . ASN A 1 300 ? 16.506 -17.967 -22.167 1.00 92.81 300 ASN A C 1
ATOM 2316 O O . ASN A 1 300 ? 17.690 -18.302 -22.105 1.00 92.81 300 ASN A O 1
ATOM 2320 N N . ALA A 1 301 ? 16.119 -16.708 -22.389 1.00 94.06 301 ALA A N 1
ATOM 2321 C CA . ALA A 1 301 ? 17.039 -15.589 -22.567 1.00 94.06 301 ALA A CA 1
ATOM 2322 C C . ALA A 1 301 ? 17.970 -15.438 -21.351 1.00 94.06 301 ALA A C 1
ATOM 2324 O O . ALA A 1 301 ? 19.193 -15.410 -21.494 1.00 94.06 301 ALA A O 1
ATOM 2325 N N . PHE A 1 302 ? 17.428 -15.468 -20.128 1.00 93.06 302 PHE A N 1
ATOM 2326 C CA . PHE A 1 302 ? 18.248 -15.445 -18.914 1.00 93.06 302 PHE A CA 1
ATOM 2327 C C . PHE A 1 302 ? 19.173 -16.658 -18.778 1.00 93.06 302 PHE A C 1
ATOM 2329 O O . PHE A 1 302 ? 20.337 -16.495 -18.412 1.00 93.06 302 PHE A O 1
ATOM 2336 N N . LYS A 1 303 ? 18.695 -17.876 -19.070 1.00 91.31 303 LYS A N 1
ATOM 2337 C CA . LYS A 1 303 ? 19.537 -19.087 -19.044 1.00 91.31 303 LYS A CA 1
ATOM 2338 C C . LYS A 1 303 ? 20.712 -18.969 -20.010 1.00 91.31 303 LYS A C 1
ATOM 2340 O O . LYS A 1 303 ? 21.833 -19.307 -19.631 1.00 91.31 303 LYS A O 1
ATOM 2345 N N . MET A 1 304 ? 20.468 -18.464 -21.217 1.00 92.69 304 MET A N 1
ATOM 2346 C CA . MET A 1 304 ? 21.511 -18.224 -22.208 1.00 92.69 304 MET A CA 1
ATOM 2347 C C . MET A 1 304 ? 22.533 -17.209 -21.690 1.00 92.69 304 MET A C 1
ATOM 2349 O O . MET A 1 304 ? 23.719 -17.535 -21.632 1.00 92.69 304 MET A O 1
ATOM 2353 N N . LEU A 1 305 ? 22.086 -16.049 -21.198 1.00 92.12 305 LEU A N 1
ATOM 2354 C CA . LEU A 1 305 ? 22.957 -15.012 -20.624 1.00 92.12 305 LEU A CA 1
ATOM 2355 C C . LEU A 1 305 ? 23.770 -15.504 -19.417 1.00 92.12 305 LEU A C 1
ATOM 2357 O O . LEU A 1 305 ? 24.926 -15.110 -19.241 1.00 92.12 305 LEU A O 1
ATOM 2361 N N . CYS A 1 306 ? 23.204 -16.394 -18.601 1.00 91.69 306 CYS A N 1
ATOM 2362 C CA . CYS A 1 306 ? 23.932 -17.050 -17.519 1.00 91.69 306 CYS A CA 1
ATOM 2363 C C . CYS A 1 306 ? 24.985 -18.034 -18.035 1.00 91.69 306 CYS A C 1
ATOM 2365 O O . CYS A 1 306 ? 26.090 -18.071 -17.497 1.00 91.69 306 CYS A O 1
ATOM 2367 N N . SER A 1 307 ? 24.676 -18.812 -19.077 1.00 88.94 307 SER A N 1
ATOM 2368 C CA . SER A 1 307 ? 25.606 -19.802 -19.638 1.00 88.94 307 SER A CA 1
ATOM 2369 C C . SER A 1 307 ? 26.876 -19.169 -20.217 1.00 88.94 307 SER A C 1
ATOM 2371 O O . SER A 1 307 ? 27.954 -19.752 -20.111 1.00 88.94 307 SER A O 1
ATOM 2373 N N . ILE A 1 308 ? 26.765 -17.950 -20.756 1.00 85.81 308 ILE A N 1
ATOM 2374 C CA . ILE A 1 308 ? 27.894 -17.177 -21.292 1.00 85.81 308 ILE A CA 1
ATOM 2375 C C . ILE A 1 308 ? 28.580 -16.290 -20.238 1.00 85.81 308 ILE A C 1
ATOM 2377 O O . ILE A 1 308 ? 29.593 -15.662 -20.530 1.00 85.81 308 ILE A O 1
ATOM 2381 N N . GLY A 1 309 ? 28.066 -16.258 -19.003 1.00 84.12 309 GLY A N 1
ATOM 2382 C CA . GLY A 1 309 ? 28.673 -15.547 -17.872 1.00 84.12 309 GLY A CA 1
ATOM 2383 C C . GLY A 1 309 ? 28.396 -14.042 -17.809 1.00 84.12 309 GLY A C 1
ATOM 2384 O O . GLY A 1 309 ? 28.984 -13.360 -16.971 1.00 84.12 309 GLY A O 1
ATOM 2385 N N . THR A 1 310 ? 27.499 -13.524 -18.650 1.00 85.62 310 THR A N 1
ATOM 2386 C CA . THR A 1 310 ? 27.162 -12.093 -18.716 1.00 85.62 310 THR A CA 1
ATOM 2387 C C . THR A 1 310 ? 26.223 -11.662 -17.585 1.00 85.62 310 THR A C 1
ATOM 2389 O O . THR A 1 310 ? 26.301 -10.539 -17.089 1.00 85.62 310 THR A O 1
ATOM 2392 N N . ILE A 1 311 ? 25.352 -12.572 -17.139 1.00 91.06 311 ILE A N 1
ATOM 2393 C CA . ILE A 1 311 ? 24.428 -12.366 -16.018 1.00 91.06 311 ILE A CA 1
ATOM 2394 C C . ILE A 1 311 ? 24.635 -13.458 -14.974 1.00 91.06 311 ILE A C 1
ATOM 2396 O O . ILE A 1 311 ? 24.832 -14.628 -15.302 1.00 91.06 311 ILE A O 1
ATOM 2400 N N . LYS A 1 312 ? 24.537 -13.097 -13.694 1.00 90.56 312 LYS A N 1
ATOM 2401 C CA . LYS A 1 312 ? 24.588 -14.050 -12.582 1.00 90.56 312 LYS A CA 1
ATOM 2402 C C . LYS A 1 312 ? 23.185 -14.332 -12.063 1.00 90.56 312 LYS A C 1
ATOM 2404 O O . LYS A 1 312 ? 22.449 -13.412 -11.719 1.00 90.56 312 LYS A O 1
ATOM 2409 N N . LYS A 1 313 ? 22.826 -15.609 -11.956 1.00 91.31 313 LYS A N 1
ATOM 2410 C CA . LYS A 1 313 ? 21.624 -16.037 -11.235 1.00 91.31 313 LYS A CA 1
ATOM 2411 C C . LYS A 1 313 ? 21.909 -15.991 -9.732 1.00 91.31 313 LYS A C 1
ATOM 2413 O O . LYS A 1 313 ? 22.874 -16.615 -9.297 1.00 91.31 313 LYS A O 1
ATOM 2418 N N . THR A 1 314 ? 21.117 -15.247 -8.958 1.00 84.94 314 THR A N 1
ATOM 2419 C CA . THR A 1 314 ? 21.315 -15.143 -7.498 1.00 84.94 314 THR A CA 1
ATOM 2420 C C . THR A 1 314 ? 20.424 -16.115 -6.731 1.00 84.94 314 THR A C 1
ATOM 2422 O O . THR A 1 314 ? 20.931 -16.830 -5.876 1.00 84.94 314 THR A O 1
ATOM 2425 N N . ASN A 1 315 ? 19.138 -16.218 -7.091 1.00 81.81 315 ASN A N 1
ATOM 2426 C CA . ASN A 1 315 ? 18.172 -17.183 -6.544 1.00 81.81 315 ASN A CA 1
ATOM 2427 C C . ASN A 1 315 ? 17.311 -17.786 -7.674 1.00 81.81 315 ASN A C 1
ATOM 2429 O O . ASN A 1 315 ? 17.619 -17.594 -8.850 1.00 81.81 315 ASN A O 1
ATOM 2433 N N . SER A 1 316 ? 16.244 -18.535 -7.351 1.00 78.12 316 SER A N 1
ATOM 2434 C CA . SER A 1 316 ? 15.389 -19.222 -8.342 1.00 78.12 316 SER A CA 1
ATOM 2435 C C . SER A 1 316 ? 14.891 -18.305 -9.462 1.00 78.12 316 SER A C 1
ATOM 2437 O O . SER A 1 316 ? 14.962 -18.709 -10.624 1.00 78.12 316 SER A O 1
ATOM 2439 N N . ASP A 1 317 ? 14.497 -17.076 -9.111 1.00 85.25 317 ASP A N 1
ATOM 2440 C CA . ASP A 1 317 ? 13.808 -16.120 -9.990 1.00 85.25 317 ASP A CA 1
ATOM 2441 C C . ASP A 1 317 ? 14.442 -14.714 -9.984 1.00 85.25 317 ASP A C 1
ATOM 2443 O O . ASP A 1 317 ? 13.791 -13.727 -10.338 1.00 85.25 317 ASP A O 1
ATOM 2447 N N . THR A 1 318 ? 15.706 -14.599 -9.560 1.00 90.44 318 THR A N 1
ATOM 2448 C CA . THR A 1 318 ? 16.434 -13.320 -9.514 1.00 90.44 318 THR A CA 1
ATOM 2449 C C . THR A 1 318 ? 17.797 -13.408 -10.188 1.00 90.44 318 THR A C 1
ATOM 2451 O O . THR A 1 318 ? 18.526 -14.397 -10.063 1.00 90.44 318 THR A O 1
ATOM 2454 N N . PHE A 1 319 ? 18.150 -12.329 -10.880 1.00 93.00 319 PHE A N 1
ATOM 2455 C CA . PHE A 1 319 ? 19.348 -12.219 -11.707 1.00 93.00 319 PHE A CA 1
ATOM 2456 C C . PHE A 1 319 ? 20.109 -10.931 -11.390 1.00 93.00 319 PHE A C 1
ATOM 2458 O O . PHE A 1 319 ? 19.545 -10.007 -10.821 1.00 93.00 319 PHE A O 1
ATOM 2465 N N . SER A 1 320 ? 21.381 -10.824 -11.753 1.00 92.88 320 SER A N 1
ATOM 2466 C CA . SER A 1 320 ? 22.125 -9.566 -11.670 1.00 92.88 320 SER A CA 1
ATOM 2467 C C . SER A 1 320 ? 23.077 -9.405 -12.847 1.00 92.88 320 SER A C 1
ATOM 2469 O O . SER A 1 320 ? 23.733 -10.358 -13.274 1.00 92.88 320 SER A O 1
ATOM 2471 N N . VAL A 1 321 ? 23.144 -8.182 -13.367 1.00 91.50 321 VAL A N 1
ATOM 2472 C CA . VAL A 1 321 ? 24.137 -7.764 -14.363 1.00 91.50 321 VAL A CA 1
ATOM 2473 C C . VAL A 1 321 ? 25.298 -7.117 -13.610 1.00 91.50 321 VAL A C 1
ATOM 2475 O O . VAL A 1 321 ? 25.072 -6.328 -12.683 1.00 91.50 321 VAL A O 1
ATOM 2478 N N . SER A 1 322 ? 26.537 -7.480 -13.949 1.00 87.38 322 SER A N 1
ATOM 2479 C CA . SER A 1 322 ? 27.705 -6.821 -13.362 1.00 87.38 322 SER A CA 1
ATOM 2480 C C . SER A 1 322 ? 27.826 -5.390 -13.880 1.00 87.38 322 SER A C 1
ATOM 2482 O O . SER A 1 322 ? 27.470 -5.097 -15.018 1.00 87.38 322 SER A O 1
ATOM 2484 N N . THR A 1 323 ? 28.368 -4.505 -13.045 1.00 89.94 323 THR A N 1
ATOM 2485 C CA . THR A 1 323 ? 28.585 -3.100 -13.408 1.00 89.94 323 THR A CA 1
ATOM 2486 C C . THR A 1 323 ? 29.411 -2.970 -14.688 1.00 89.94 323 THR A C 1
ATOM 2488 O O . THR A 1 323 ? 28.988 -2.265 -15.596 1.00 89.94 323 THR A O 1
ATOM 2491 N N . ASP A 1 324 ? 30.502 -3.732 -14.811 1.00 89.94 324 ASP A N 1
ATOM 2492 C CA . ASP A 1 324 ? 31.388 -3.695 -15.983 1.00 89.94 324 ASP A CA 1
ATOM 2493 C C . ASP A 1 324 ? 30.659 -4.048 -17.291 1.00 89.94 324 ASP A C 1
ATOM 2495 O O . ASP A 1 324 ? 30.899 -3.438 -18.331 1.00 89.94 324 ASP A O 1
ATOM 2499 N N . VAL A 1 325 ? 29.743 -5.024 -17.243 1.00 89.75 325 VAL A N 1
ATOM 2500 C CA . VAL A 1 325 ? 28.937 -5.425 -18.407 1.00 89.75 325 VAL A CA 1
ATOM 2501 C C . VAL A 1 325 ? 27.956 -4.317 -18.773 1.00 89.75 325 VAL A C 1
ATOM 2503 O O . VAL A 1 325 ? 27.873 -3.944 -19.944 1.00 89.75 325 VAL A O 1
ATOM 2506 N N . SER A 1 326 ? 27.248 -3.764 -17.784 1.00 92.00 326 SER A N 1
ATOM 2507 C CA . SER A 1 326 ? 26.323 -2.655 -18.017 1.00 92.00 326 SER A CA 1
ATOM 2508 C C . SER A 1 326 ? 27.041 -1.449 -18.625 1.00 92.00 326 SER A C 1
ATOM 2510 O O . SER A 1 326 ? 26.566 -0.883 -19.606 1.00 92.00 326 SER A O 1
ATOM 2512 N N . GLU A 1 327 ? 28.202 -1.068 -18.088 1.00 92.75 327 GLU A N 1
ATOM 2513 C CA . GLU A 1 327 ? 28.995 0.061 -18.584 1.00 92.75 327 GLU A CA 1
ATOM 2514 C C . GLU A 1 327 ? 29.478 -0.158 -20.020 1.00 92.75 327 GLU A C 1
ATOM 2516 O O . GLU A 1 327 ? 29.320 0.731 -20.858 1.00 92.75 327 GLU A O 1
ATOM 2521 N N . ALA A 1 328 ? 29.994 -1.351 -20.334 1.00 92.94 328 ALA A N 1
ATOM 2522 C CA . ALA A 1 328 ? 30.430 -1.687 -21.687 1.00 92.94 328 ALA A CA 1
ATOM 2523 C C . ALA A 1 328 ? 29.290 -1.553 -22.711 1.00 92.94 328 ALA A C 1
ATOM 2525 O O . ALA A 1 328 ? 29.481 -0.974 -23.783 1.00 92.94 328 ALA A O 1
ATOM 2526 N N . ILE A 1 329 ? 28.086 -2.018 -22.364 1.00 93.50 329 ILE A N 1
ATOM 2527 C CA . ILE A 1 329 ? 26.902 -1.891 -23.223 1.00 93.50 329 ILE A CA 1
ATOM 2528 C C . ILE A 1 329 ? 26.518 -0.422 -23.396 1.00 93.50 329 ILE A C 1
ATOM 2530 O O . ILE A 1 329 ? 26.332 0.033 -24.522 1.00 93.50 329 ILE A O 1
ATOM 2534 N N . LEU A 1 330 ? 26.456 0.354 -22.313 1.00 92.12 330 LEU A N 1
ATOM 2535 C CA . LEU A 1 330 ? 26.083 1.771 -22.372 1.00 92.12 330 LEU A CA 1
ATOM 2536 C C . LEU A 1 330 ? 27.038 2.610 -23.238 1.00 92.12 330 LEU A C 1
ATOM 2538 O O . LEU A 1 330 ? 26.587 3.546 -23.910 1.00 92.12 330 LEU A O 1
ATOM 2542 N N . ILE A 1 331 ? 28.333 2.276 -23.234 1.00 93.69 331 ILE A N 1
ATOM 2543 C CA . ILE A 1 331 ? 29.357 2.907 -24.081 1.00 93.69 331 ILE A CA 1
ATOM 2544 C C . ILE A 1 331 ? 29.164 2.530 -25.555 1.00 93.69 331 ILE A C 1
ATOM 2546 O O . ILE A 1 331 ? 29.378 3.372 -26.424 1.00 93.69 331 ILE A O 1
ATOM 2550 N N . SER A 1 332 ? 28.739 1.296 -25.838 1.00 93.44 332 SER A N 1
ATOM 2551 C CA . SER A 1 332 ? 28.571 0.800 -27.211 1.00 93.44 332 SER A CA 1
ATOM 2552 C C . SER A 1 332 ? 27.376 1.394 -27.965 1.00 93.44 332 SER A C 1
ATOM 2554 O O . SER A 1 332 ? 27.377 1.398 -29.193 1.00 93.44 332 SER A O 1
ATOM 2556 N N . LEU A 1 333 ? 26.369 1.897 -27.248 1.00 93.81 333 LEU A N 1
ATOM 2557 C CA . LEU A 1 333 ? 25.153 2.452 -27.844 1.00 93.81 333 LEU A CA 1
ATOM 2558 C C . LEU A 1 333 ? 25.369 3.891 -28.324 1.00 93.81 333 LEU A C 1
ATOM 2560 O O . LEU A 1 333 ? 26.109 4.664 -27.711 1.00 93.81 333 LEU A O 1
ATOM 2564 N N . ASP A 1 334 ? 24.673 4.298 -29.380 1.00 95.31 334 ASP A N 1
ATOM 2565 C CA . ASP A 1 334 ? 24.593 5.712 -29.748 1.00 95.31 334 ASP A CA 1
ATOM 2566 C C . ASP A 1 334 ? 23.622 6.488 -28.829 1.00 95.31 334 ASP A C 1
ATOM 2568 O O . ASP A 1 334 ? 23.050 5.959 -27.869 1.00 95.31 334 ASP A O 1
ATOM 2572 N N . ASN A 1 335 ? 23.479 7.796 -29.057 1.00 92.81 335 ASN A N 1
ATOM 2573 C CA . ASN A 1 335 ? 22.624 8.621 -28.208 1.00 92.81 335 ASN A CA 1
ATOM 2574 C C . ASN A 1 335 ? 21.132 8.283 -28.348 1.00 92.81 335 ASN A C 1
ATOM 2576 O O . ASN A 1 335 ? 20.432 8.256 -27.336 1.00 92.81 335 ASN A O 1
ATOM 2580 N N . ASP A 1 336 ? 20.657 8.004 -29.558 1.00 93.25 336 ASP A N 1
ATOM 2581 C CA . ASP A 1 336 ? 19.236 7.771 -29.825 1.00 93.25 336 ASP A CA 1
ATOM 2582 C C . ASP A 1 336 ? 18.804 6.419 -29.250 1.00 93.25 336 ASP A C 1
ATOM 2584 O O . ASP A 1 336 ? 17.790 6.322 -28.552 1.00 93.25 336 ASP A O 1
ATOM 2588 N N . GLN A 1 337 ? 19.647 5.398 -29.411 1.00 93.06 337 GLN A N 1
ATOM 2589 C CA . GLN A 1 337 ? 19.497 4.099 -28.766 1.00 93.06 337 GLN A CA 1
ATOM 2590 C C . GLN A 1 337 ? 19.498 4.226 -27.242 1.00 93.06 337 GLN A C 1
ATOM 2592 O O . GLN A 1 337 ? 18.643 3.643 -26.573 1.00 93.06 337 GLN A O 1
ATOM 2597 N N . ARG A 1 338 ? 20.416 5.012 -26.661 1.00 94.62 338 ARG A N 1
ATOM 2598 C CA . ARG A 1 338 ? 20.419 5.248 -25.209 1.00 94.62 338 ARG A CA 1
ATOM 2599 C C . ARG A 1 338 ? 19.116 5.881 -24.734 1.00 94.62 338 ARG A C 1
ATOM 2601 O O . ARG A 1 338 ? 18.585 5.448 -23.715 1.00 94.62 338 ARG A O 1
ATOM 2608 N N . GLN A 1 339 ? 18.597 6.882 -25.442 1.00 94.75 339 GLN A N 1
ATOM 2609 C CA . GLN A 1 339 ? 17.333 7.528 -25.078 1.00 94.75 339 GLN A CA 1
ATOM 2610 C C . GLN A 1 339 ? 16.156 6.549 -25.161 1.00 94.75 339 GLN A C 1
ATOM 2612 O O . GLN A 1 339 ? 15.367 6.456 -24.216 1.00 94.75 339 GLN A O 1
ATOM 2617 N N . PHE A 1 340 ? 16.096 5.747 -26.227 1.00 94.88 340 PHE A N 1
ATOM 2618 C CA . PHE A 1 340 ? 15.106 4.684 -26.375 1.00 94.88 340 PHE A CA 1
ATOM 2619 C C . PHE A 1 340 ? 15.153 3.689 -25.207 1.00 94.88 340 PHE A C 1
ATOM 2621 O O . PHE A 1 340 ? 14.139 3.450 -24.549 1.00 94.88 340 PHE A O 1
ATOM 2628 N N . TRP A 1 341 ? 16.325 3.142 -24.882 1.00 96.50 341 TRP A N 1
ATOM 2629 C CA . TRP A 1 341 ? 16.446 2.126 -23.834 1.00 96.50 341 TRP A CA 1
ATOM 2630 C C . TRP A 1 341 ? 16.227 2.674 -22.424 1.00 96.50 341 TRP A C 1
ATOM 2632 O O . TRP A 1 341 ? 15.613 1.993 -21.602 1.00 96.50 341 TRP A O 1
ATOM 2642 N N . LYS A 1 342 ? 16.623 3.922 -22.145 1.00 96.62 342 LYS A N 1
ATOM 2643 C CA . LYS A 1 342 ? 16.233 4.611 -20.905 1.00 96.62 342 LYS A CA 1
ATOM 2644 C C . LYS A 1 342 ? 14.710 4.706 -20.775 1.00 96.62 342 LYS A C 1
ATOM 2646 O O . LYS A 1 342 ? 14.176 4.467 -19.691 1.00 96.62 342 LYS A O 1
ATOM 2651 N N . GLN A 1 343 ? 14.006 5.020 -21.868 1.00 96.31 343 GLN A N 1
ATOM 2652 C CA . GLN A 1 343 ? 12.543 5.059 -21.892 1.00 96.31 343 GLN A CA 1
ATOM 2653 C C . GLN A 1 343 ? 11.933 3.684 -21.630 1.00 96.31 343 GLN A C 1
ATOM 2655 O O . GLN A 1 343 ? 11.056 3.570 -20.771 1.00 96.31 343 GLN A O 1
ATOM 2660 N N . GLN A 1 344 ? 12.410 2.640 -22.311 1.00 96.50 344 GLN A N 1
ATOM 2661 C CA . GLN A 1 344 ? 11.930 1.275 -22.085 1.00 96.50 344 GLN A CA 1
ATOM 2662 C C . GLN A 1 344 ? 12.186 0.827 -20.639 1.00 96.50 344 GLN A C 1
ATOM 2664 O O . GLN A 1 344 ? 11.276 0.316 -19.988 1.00 96.50 344 GLN A O 1
ATOM 2669 N N . ALA A 1 345 ? 13.374 1.093 -20.087 1.00 97.69 345 ALA A N 1
ATOM 2670 C CA . ALA A 1 345 ? 13.711 0.775 -18.701 1.00 97.69 345 ALA A CA 1
ATOM 2671 C C . ALA A 1 345 ? 12.795 1.495 -17.704 1.00 97.69 345 ALA A C 1
ATOM 2673 O O . ALA A 1 345 ? 12.315 0.880 -16.748 1.00 97.69 345 ALA A O 1
ATOM 2674 N N . LEU A 1 346 ? 12.493 2.777 -17.933 1.00 97.44 346 LEU A N 1
ATOM 2675 C CA . LEU A 1 346 ? 11.543 3.525 -17.111 1.00 97.44 346 LEU A CA 1
ATOM 2676 C C . LEU A 1 346 ? 10.157 2.894 -17.165 1.00 97.44 346 LEU A C 1
ATOM 2678 O O . LEU A 1 346 ? 9.606 2.561 -16.116 1.00 97.44 346 LEU A O 1
ATOM 2682 N N . ILE A 1 347 ? 9.627 2.679 -18.369 1.00 96.19 347 ILE A N 1
ATOM 2683 C CA . ILE A 1 347 ? 8.294 2.111 -18.572 1.00 96.19 347 ILE A CA 1
ATOM 2684 C C . ILE A 1 347 ? 8.180 0.736 -17.914 1.00 96.19 347 ILE A C 1
ATOM 2686 O O . ILE A 1 347 ? 7.270 0.525 -17.115 1.00 96.19 347 ILE A O 1
ATOM 2690 N N . VAL A 1 348 ? 9.122 -0.169 -18.182 1.00 97.12 348 VAL A N 1
ATOM 2691 C CA . VAL A 1 348 ? 9.133 -1.527 -17.626 1.00 97.12 348 VAL A CA 1
ATOM 2692 C C . VAL A 1 348 ? 9.206 -1.497 -16.096 1.00 97.12 348 VAL A C 1
ATOM 2694 O O . VAL A 1 348 ? 8.428 -2.180 -15.431 1.00 97.12 348 VAL A O 1
ATOM 2697 N N . THR A 1 349 ? 10.095 -0.688 -15.510 1.00 96.56 349 THR A N 1
ATOM 2698 C CA . THR A 1 349 ? 10.289 -0.673 -14.050 1.00 96.56 349 THR A CA 1
ATOM 2699 C C . THR A 1 349 ? 9.096 -0.101 -13.298 1.00 96.56 349 THR A C 1
ATOM 2701 O O . THR A 1 349 ? 8.618 -0.732 -12.352 1.00 96.56 349 THR A O 1
ATOM 2704 N N . TYR A 1 350 ? 8.563 1.061 -13.693 1.00 96.00 350 TYR A N 1
ATOM 2705 C CA . TYR A 1 350 ? 7.420 1.627 -12.973 1.00 96.00 350 TYR A CA 1
ATOM 2706 C C . TYR A 1 350 ? 6.159 0.782 -13.207 1.00 96.00 350 TYR A C 1
ATOM 2708 O O . TYR A 1 350 ? 5.400 0.541 -12.266 1.00 96.00 350 TYR A O 1
ATOM 2716 N N . ARG A 1 351 ? 5.966 0.238 -14.420 1.00 95.12 351 ARG A N 1
ATOM 2717 C CA . ARG A 1 351 ? 4.888 -0.718 -14.723 1.00 95.12 351 ARG A CA 1
ATOM 2718 C C . ARG A 1 351 ? 5.146 -2.115 -14.167 1.00 95.12 351 ARG A C 1
ATOM 2720 O O . ARG A 1 351 ? 4.388 -3.023 -14.474 1.00 95.12 351 ARG A O 1
ATOM 2727 N N . ALA A 1 352 ? 6.136 -2.342 -13.319 1.00 95.19 352 ALA A N 1
ATOM 2728 C CA . ALA A 1 352 ? 6.173 -3.555 -12.504 1.00 95.19 352 ALA A CA 1
ATOM 2729 C C . ALA A 1 352 ? 5.492 -3.352 -11.136 1.00 95.19 352 ALA A C 1
ATOM 2731 O O . ALA A 1 352 ? 5.124 -4.319 -10.468 1.00 95.19 352 ALA A O 1
ATOM 2732 N N . LEU A 1 353 ? 5.259 -2.098 -10.723 1.00 95.31 353 LEU A N 1
ATOM 2733 C CA . LEU A 1 353 ? 4.570 -1.762 -9.475 1.00 95.31 353 LEU A CA 1
ATOM 2734 C C . LEU A 1 353 ? 3.072 -2.036 -9.604 1.00 95.31 353 LEU A C 1
ATOM 2736 O O . LEU A 1 353 ? 2.448 -1.582 -10.563 1.00 95.31 353 LEU A O 1
ATOM 2740 N N . THR A 1 354 ? 2.480 -2.760 -8.653 1.00 92.25 354 THR A N 1
ATOM 2741 C CA . THR A 1 354 ? 1.085 -3.208 -8.765 1.00 92.25 354 THR A CA 1
ATOM 2742 C C . THR A 1 354 ? 0.093 -2.259 -8.109 1.00 92.25 354 THR A C 1
ATOM 2744 O O . THR A 1 354 ? 0.412 -1.585 -7.124 1.00 92.25 354 THR A O 1
ATOM 2747 N N . TRP A 1 355 ? -1.128 -2.232 -8.631 1.00 93.25 355 TRP A N 1
ATOM 2748 C CA . TRP A 1 355 ? -2.223 -1.420 -8.109 1.00 93.25 355 TRP A CA 1
ATOM 2749 C C . TRP A 1 355 ? -3.091 -2.206 -7.134 1.00 93.25 355 TRP A C 1
ATOM 2751 O O . TRP A 1 355 ? -3.561 -3.303 -7.441 1.00 93.25 355 TRP A O 1
ATOM 2761 N N . LYS A 1 356 ? -3.328 -1.648 -5.943 1.00 88.62 356 LYS A N 1
ATOM 2762 C CA . LYS A 1 356 ? -4.178 -2.293 -4.944 1.00 88.62 356 LYS A CA 1
ATOM 2763 C C . LYS A 1 356 ? -5.597 -2.458 -5.493 1.00 88.62 356 LYS A C 1
ATOM 2765 O O . LYS A 1 356 ? -6.137 -1.553 -6.122 1.00 88.62 356 LYS A O 1
ATOM 2770 N N . TYR A 1 357 ? -6.190 -3.619 -5.220 1.00 88.69 357 TYR A N 1
ATOM 2771 C CA . TYR A 1 357 ? -7.527 -4.049 -5.662 1.00 88.69 357 TYR A CA 1
ATOM 2772 C C . TYR A 1 357 ? -7.684 -4.355 -7.157 1.00 88.69 357 TYR A C 1
ATOM 2774 O O . TYR A 1 357 ? -8.668 -4.986 -7.518 1.00 88.69 357 TYR A O 1
ATOM 2782 N N . LEU A 1 358 ? -6.737 -3.954 -8.009 1.00 91.25 358 LEU A N 1
ATOM 2783 C CA . LEU A 1 358 ? -6.783 -4.241 -9.446 1.00 91.25 358 LEU A CA 1
ATOM 2784 C C . LEU A 1 358 ? -5.844 -5.371 -9.852 1.00 91.25 358 LEU A C 1
ATOM 2786 O O . LEU A 1 358 ? -6.096 -6.063 -10.833 1.00 91.25 358 LEU A O 1
ATOM 2790 N N . GLU A 1 359 ? -4.740 -5.532 -9.127 1.00 91.69 359 GLU A N 1
ATOM 2791 C CA . GLU A 1 359 ? -3.654 -6.413 -9.528 1.00 91.69 359 GLU A CA 1
ATOM 2792 C C . GLU A 1 359 ? -3.114 -7.213 -8.334 1.00 91.69 359 GLU A C 1
ATOM 2794 O O . GLU A 1 359 ? -3.189 -6.756 -7.184 1.00 91.69 359 GLU A O 1
ATOM 2799 N N . PRO A 1 360 ? -2.524 -8.398 -8.582 1.00 88.25 360 PRO A N 1
ATOM 2800 C CA . PRO A 1 360 ? -1.912 -9.203 -7.534 1.00 88.25 360 PRO A CA 1
ATOM 2801 C C . PRO A 1 360 ? -0.810 -8.459 -6.767 1.00 88.25 360 PRO A C 1
ATOM 2803 O O . PRO A 1 360 ? -0.102 -7.594 -7.293 1.00 88.25 360 PRO A O 1
ATOM 2806 N N . SER A 1 361 ? -0.617 -8.832 -5.504 1.00 85.50 361 SER A N 1
ATOM 2807 C CA . SER A 1 361 ? 0.488 -8.311 -4.694 1.00 85.50 361 SER A CA 1
ATOM 2808 C C . SER A 1 361 ? 1.854 -8.726 -5.255 1.00 85.50 361 SER A C 1
ATOM 2810 O O . SER A 1 361 ? 2.000 -9.775 -5.880 1.00 85.50 361 SER A O 1
ATOM 2812 N N . ILE A 1 362 ? 2.864 -7.890 -5.003 1.00 84.50 362 ILE A N 1
ATOM 2813 C CA . ILE A 1 362 ? 4.261 -8.156 -5.368 1.00 84.50 362 ILE A CA 1
ATOM 2814 C C . ILE A 1 362 ? 4.878 -9.032 -4.270 1.00 84.50 362 ILE A C 1
ATOM 2816 O O . ILE A 1 362 ? 4.912 -8.572 -3.124 1.00 84.50 362 ILE A O 1
ATOM 2820 N N . PRO A 1 363 ? 5.381 -10.243 -4.575 1.00 76.62 363 PRO A N 1
ATOM 2821 C CA . PRO A 1 363 ? 5.972 -11.126 -3.566 1.00 76.62 363 PRO A CA 1
ATOM 2822 C C . PRO A 1 363 ? 7.196 -10.502 -2.881 1.00 76.62 363 PRO A C 1
ATOM 2824 O O . PRO A 1 363 ? 7.305 -10.495 -1.654 1.00 76.62 363 PRO A O 1
ATOM 2827 N N . HIS A 1 364 ? 8.089 -9.900 -3.674 1.00 80.62 364 HIS A N 1
ATOM 2828 C CA . HIS A 1 364 ? 9.350 -9.324 -3.204 1.00 80.62 364 HIS A CA 1
ATOM 2829 C C . HIS A 1 364 ? 9.505 -7.880 -3.705 1.00 80.62 364 HIS A C 1
ATOM 2831 O O . HIS A 1 364 ? 10.108 -7.642 -4.748 1.00 80.62 364 HIS A O 1
ATOM 2837 N N . PRO A 1 365 ? 8.957 -6.880 -2.988 1.00 86.56 365 PRO A N 1
ATOM 2838 C CA . PRO A 1 365 ? 8.959 -5.499 -3.466 1.00 86.56 365 PRO A CA 1
ATOM 2839 C C . PRO A 1 365 ? 10.325 -4.804 -3.360 1.00 86.56 365 PRO A C 1
ATOM 2841 O O . PRO A 1 365 ? 10.575 -3.876 -4.119 1.00 86.56 365 PRO A O 1
ATOM 2844 N N . LYS A 1 366 ? 11.215 -5.218 -2.443 1.00 90.38 366 LYS A N 1
ATOM 2845 C CA . LYS A 1 366 ? 12.488 -4.510 -2.190 1.00 90.38 366 LYS A CA 1
ATOM 2846 C C . LYS A 1 366 ? 13.427 -4.458 -3.409 1.00 90.38 366 LYS A C 1
ATOM 2848 O O . LYS A 1 366 ? 13.906 -3.366 -3.703 1.00 90.38 366 LYS A O 1
ATOM 2853 N N . PRO A 1 367 ? 13.688 -5.568 -4.131 1.00 91.06 367 PRO A N 1
ATOM 2854 C CA . PRO A 1 367 ? 14.536 -5.514 -5.321 1.00 91.06 367 PRO A CA 1
ATOM 2855 C C . PRO A 1 367 ? 13.940 -4.602 -6.403 1.00 91.06 367 PRO A C 1
ATOM 2857 O O . PRO A 1 367 ? 14.633 -3.760 -6.967 1.00 91.06 367 PRO A O 1
ATOM 2860 N N . LEU A 1 368 ? 12.617 -4.661 -6.596 1.00 92.81 368 LEU A N 1
ATOM 2861 C CA . LEU A 1 368 ? 11.910 -3.783 -7.528 1.00 92.81 368 LEU A CA 1
ATOM 2862 C C . LEU A 1 368 ? 12.038 -2.293 -7.160 1.00 92.81 368 LEU A C 1
ATOM 2864 O O . LEU A 1 368 ? 12.283 -1.468 -8.038 1.00 92.81 368 LEU A O 1
ATOM 2868 N N . GLN A 1 369 ? 11.895 -1.945 -5.876 1.00 95.06 369 GLN A N 1
ATOM 2869 C CA . GLN A 1 369 ? 12.036 -0.563 -5.397 1.00 95.06 369 GLN A CA 1
ATOM 2870 C C . GLN A 1 369 ? 13.394 0.035 -5.785 1.00 95.06 369 GLN A C 1
ATOM 2872 O O . GLN A 1 369 ? 13.440 1.173 -6.248 1.00 95.06 369 GLN A O 1
ATOM 2877 N N . ALA A 1 370 ? 14.478 -0.739 -5.662 1.00 95.38 370 ALA A N 1
ATOM 2878 C CA . ALA A 1 370 ? 15.821 -0.278 -6.009 1.00 95.38 370 ALA A CA 1
ATOM 2879 C C . ALA A 1 370 ? 15.949 0.081 -7.498 1.00 95.38 370 ALA A C 1
ATOM 2881 O O . ALA A 1 370 ? 16.558 1.096 -7.836 1.00 95.38 370 ALA A O 1
ATOM 2882 N N . HIS A 1 371 ? 15.346 -0.712 -8.388 1.00 96.44 371 HIS A N 1
ATOM 2883 C CA . HIS A 1 371 ? 15.372 -0.438 -9.826 1.00 96.44 371 HIS A CA 1
ATOM 2884 C C . HIS A 1 371 ? 14.520 0.772 -10.209 1.00 96.44 371 HIS A C 1
ATOM 2886 O O . HIS A 1 371 ? 14.982 1.604 -10.985 1.00 96.44 371 HIS A O 1
ATOM 2892 N N . VAL A 1 372 ? 13.322 0.915 -9.634 1.00 96.69 372 VAL A N 1
ATOM 2893 C CA . VAL A 1 372 ? 12.471 2.094 -9.868 1.00 96.69 372 VAL A CA 1
ATOM 2894 C C . VAL A 1 372 ? 13.161 3.367 -9.383 1.00 96.69 372 VAL A C 1
ATOM 2896 O O . VAL A 1 372 ? 13.194 4.365 -10.099 1.00 96.69 372 VAL A O 1
ATOM 2899 N N . GLU A 1 373 ? 13.733 3.336 -8.177 1.00 96.88 373 GLU A N 1
ATOM 2900 C CA . GLU A 1 373 ? 14.446 4.478 -7.608 1.00 96.88 373 GLU A CA 1
ATOM 2901 C C . GLU A 1 373 ? 15.648 4.874 -8.466 1.00 96.88 373 GLU A C 1
ATOM 2903 O O . GLU A 1 373 ? 15.819 6.055 -8.769 1.00 96.88 373 GLU A O 1
ATOM 2908 N N . PHE A 1 374 ? 16.447 3.894 -8.894 1.00 96.75 374 PHE A N 1
ATOM 2909 C CA . PHE A 1 374 ? 17.579 4.129 -9.781 1.00 96.75 374 PHE A CA 1
ATOM 2910 C C . PHE A 1 374 ? 17.140 4.752 -11.106 1.00 96.75 374 PHE A C 1
ATOM 2912 O O . PHE A 1 374 ? 17.640 5.809 -11.473 1.00 96.75 374 PHE A O 1
ATOM 2919 N N . VAL A 1 375 ? 16.179 4.143 -11.804 1.00 96.69 375 VAL A N 1
ATOM 2920 C CA . VAL A 1 375 ? 15.757 4.607 -13.130 1.00 96.69 375 VAL A CA 1
ATOM 2921 C C . VAL A 1 375 ? 15.152 6.013 -13.066 1.00 96.69 375 VAL A C 1
ATOM 2923 O O . VAL A 1 375 ? 15.513 6.868 -13.870 1.00 96.69 375 VAL A O 1
ATOM 2926 N N . LEU A 1 376 ? 14.312 6.308 -12.070 1.00 95.44 376 LEU A N 1
ATOM 2927 C CA . LEU A 1 376 ? 13.747 7.651 -11.893 1.00 95.44 376 LEU A CA 1
ATOM 2928 C C . LEU A 1 376 ? 14.786 8.709 -11.510 1.00 95.44 376 LEU A C 1
ATOM 2930 O O . LEU A 1 376 ? 14.586 9.885 -11.803 1.00 95.44 376 LEU A O 1
ATOM 2934 N N . LYS A 1 377 ? 15.870 8.334 -10.822 1.00 95.00 377 LYS A N 1
ATOM 2935 C CA . LYS A 1 377 ? 16.943 9.269 -10.455 1.00 95.00 377 LYS A CA 1
ATOM 2936 C C . LYS A 1 377 ? 17.908 9.515 -11.607 1.00 95.00 377 LYS A C 1
ATOM 2938 O O . LYS A 1 377 ? 18.275 10.662 -11.838 1.00 95.00 377 LYS A O 1
ATOM 2943 N N . THR A 1 378 ? 18.301 8.458 -12.306 1.00 93.44 378 THR A N 1
ATOM 2944 C CA . THR A 1 378 ? 19.360 8.494 -13.320 1.00 93.44 378 THR A CA 1
ATOM 2945 C C . THR A 1 378 ? 18.837 8.941 -14.685 1.00 93.44 378 THR A C 1
ATOM 2947 O O . THR A 1 378 ? 19.549 9.631 -15.409 1.00 93.44 378 THR A O 1
ATOM 2950 N N . HIS A 1 379 ? 17.581 8.622 -15.020 1.00 89.88 379 HIS A N 1
ATOM 2951 C CA . HIS A 1 379 ? 17.013 8.829 -16.362 1.00 89.88 379 HIS A CA 1
ATOM 2952 C C . HIS A 1 379 ? 15.930 9.923 -16.382 1.00 89.88 379 HIS A C 1
ATOM 2954 O O . HIS A 1 379 ? 14.916 9.812 -17.071 1.00 89.88 379 HIS A O 1
ATOM 2960 N N . GLN A 1 380 ? 16.120 10.992 -15.596 1.00 88.19 380 GLN A N 1
ATOM 2961 C CA . GLN A 1 380 ? 15.168 12.114 -15.494 1.00 88.19 380 GLN A CA 1
ATOM 2962 C C . GLN A 1 380 ? 14.996 12.898 -16.800 1.00 88.19 380 GLN A C 1
ATOM 2964 O O . GLN A 1 380 ? 13.981 13.571 -16.980 1.00 88.19 380 GLN A O 1
ATOM 2969 N N . ASP A 1 381 ? 15.980 12.841 -17.697 1.00 90.00 381 ASP A N 1
ATOM 2970 C CA . ASP A 1 381 ? 15.938 13.490 -19.004 1.00 90.00 381 ASP A CA 1
ATOM 2971 C C . ASP A 1 381 ? 14.789 12.950 -19.863 1.00 90.00 381 ASP A C 1
ATOM 2973 O O . ASP A 1 381 ? 14.024 13.730 -20.429 1.00 90.00 381 ASP A O 1
ATOM 2977 N N . VAL A 1 382 ? 14.584 11.632 -19.854 1.00 90.75 382 VAL A N 1
ATOM 2978 C CA . VAL A 1 382 ? 13.558 10.967 -20.672 1.00 90.75 382 VAL A CA 1
ATOM 2979 C C . VAL A 1 382 ? 12.141 11.323 -20.250 1.00 90.75 382 VAL A C 1
ATOM 2981 O O . VAL A 1 382 ? 11.244 11.430 -21.084 1.00 90.75 382 VAL A O 1
ATOM 2984 N N . VAL A 1 383 ? 11.928 11.545 -18.955 1.00 88.75 383 VAL A N 1
ATOM 2985 C CA . VAL A 1 383 ? 10.611 11.858 -18.388 1.00 88.75 383 VAL A CA 1
ATOM 2986 C C . VAL A 1 383 ? 9.968 13.064 -19.080 1.00 88.75 383 VAL A C 1
ATOM 2988 O O . VAL A 1 383 ? 8.760 13.068 -19.306 1.00 88.75 383 VAL A O 1
ATOM 2991 N N . LYS A 1 384 ? 10.772 14.068 -19.453 1.00 84.69 384 LYS A N 1
ATOM 2992 C CA . LYS A 1 384 ? 10.307 15.304 -20.105 1.00 84.69 384 LYS A CA 1
ATOM 2993 C C . LYS A 1 384 ? 9.753 15.078 -21.512 1.00 84.69 384 LYS A C 1
ATOM 2995 O O . LYS A 1 384 ? 9.006 15.915 -22.006 1.00 84.69 384 LYS A O 1
ATOM 3000 N N . HIS A 1 385 ? 10.126 13.971 -22.145 1.00 87.00 385 HIS A N 1
ATOM 3001 C CA . HIS A 1 385 ? 9.748 13.630 -23.515 1.00 87.00 385 HIS A CA 1
ATOM 3002 C C . HIS A 1 385 ? 8.606 12.609 -23.578 1.00 87.00 385 HIS A C 1
ATOM 3004 O O . HIS A 1 385 ? 8.154 12.250 -24.665 1.00 87.00 385 HIS A O 1
ATOM 3010 N N . LEU A 1 386 ? 8.114 12.138 -22.427 1.00 91.25 386 LEU A N 1
ATOM 3011 C CA . LEU A 1 386 ? 7.010 11.189 -22.385 1.00 91.25 386 LEU A CA 1
ATOM 3012 C C . LEU A 1 386 ? 5.676 11.857 -22.767 1.00 91.25 386 LEU A C 1
ATOM 3014 O O . LEU A 1 386 ? 5.400 12.980 -22.342 1.00 91.25 386 LEU A O 1
ATOM 3018 N N . PRO A 1 387 ? 4.784 11.149 -23.484 1.00 92.38 387 PRO A N 1
ATOM 3019 C CA . PRO A 1 387 ? 3.421 11.619 -23.709 1.00 92.38 387 PRO A CA 1
ATOM 3020 C C . PRO A 1 387 ? 2.671 11.845 -22.389 1.00 92.38 387 PRO A C 1
ATOM 3022 O O . PRO A 1 387 ? 2.814 11.055 -21.452 1.00 92.38 387 PRO A O 1
ATOM 3025 N N . SER A 1 388 ? 1.781 12.842 -22.333 1.00 93.00 388 SER A N 1
ATOM 3026 C CA . SER A 1 388 ? 1.026 13.189 -21.113 1.00 93.00 388 SER A CA 1
ATOM 3027 C C . SER A 1 388 ? 0.271 12.003 -20.507 1.00 93.00 388 SER A C 1
ATOM 3029 O O . SER A 1 388 ? 0.215 11.866 -19.289 1.00 93.00 388 SER A O 1
ATOM 3031 N N . ARG A 1 389 ? -0.257 11.093 -21.340 1.00 92.00 389 ARG A N 1
ATOM 3032 C CA . ARG A 1 389 ? -0.921 9.860 -20.881 1.00 92.00 389 ARG A CA 1
ATOM 3033 C C . ARG A 1 389 ? 0.030 8.927 -20.122 1.00 92.00 389 ARG A C 1
ATOM 3035 O O . ARG A 1 389 ? -0.376 8.320 -19.135 1.00 92.00 389 ARG A O 1
ATOM 3042 N N . THR A 1 390 ? 1.277 8.814 -20.573 1.00 93.75 390 THR A N 1
ATOM 3043 C CA . THR A 1 390 ? 2.310 8.004 -19.914 1.00 93.75 390 THR A CA 1
ATOM 3044 C C . THR A 1 390 ? 2.763 8.663 -18.616 1.00 93.75 390 THR A C 1
ATOM 3046 O O . THR A 1 390 ? 2.907 7.977 -17.609 1.00 93.75 390 THR A O 1
ATOM 3049 N N . ILE A 1 391 ? 2.913 9.993 -18.603 1.00 95.12 391 ILE A N 1
ATOM 3050 C CA . ILE A 1 391 ? 3.225 10.744 -17.376 1.00 95.12 391 ILE A CA 1
ATOM 3051 C C . ILE A 1 391 ? 2.102 10.568 -16.345 1.00 95.12 391 ILE A C 1
ATOM 3053 O O . ILE A 1 391 ? 2.384 10.307 -15.179 1.00 95.12 391 ILE A O 1
ATOM 3057 N N . LEU A 1 392 ? 0.836 10.638 -16.765 1.00 94.94 392 LEU A N 1
ATOM 3058 C CA . LEU A 1 392 ? -0.314 10.397 -15.891 1.00 94.94 392 LEU A CA 1
ATOM 3059 C C . LEU A 1 392 ? -0.298 8.978 -15.295 1.00 94.94 392 LEU A C 1
ATOM 3061 O O . LEU A 1 392 ? -0.466 8.818 -14.086 1.00 94.94 392 LEU A O 1
ATOM 3065 N N . ASP A 1 393 ? -0.057 7.949 -16.113 1.00 95.25 393 ASP A N 1
ATOM 3066 C CA . ASP A 1 393 ? 0.059 6.560 -15.639 1.00 95.25 393 ASP A CA 1
ATOM 3067 C C . ASP A 1 393 ? 1.226 6.380 -14.654 1.00 95.25 393 ASP A C 1
ATOM 3069 O O . ASP A 1 393 ? 1.074 5.706 -13.630 1.00 95.25 393 ASP A O 1
ATOM 3073 N N . LEU A 1 394 ? 2.365 7.028 -14.918 1.00 96.25 394 LEU A N 1
ATOM 3074 C CA . LEU A 1 394 ? 3.520 7.057 -14.023 1.00 96.25 394 LEU A CA 1
ATOM 3075 C C . LEU A 1 394 ? 3.167 7.718 -12.682 1.00 96.25 394 LEU A C 1
ATOM 3077 O O . LEU A 1 394 ? 3.385 7.108 -11.639 1.00 96.25 394 LEU A O 1
ATOM 3081 N N . VAL A 1 395 ? 2.568 8.913 -12.687 1.00 97.19 395 VAL A N 1
ATOM 3082 C CA . VAL A 1 395 ? 2.150 9.643 -11.472 1.00 97.19 395 VAL A CA 1
ATOM 3083 C C . VAL A 1 395 ? 1.226 8.796 -10.607 1.00 97.19 395 VAL A C 1
ATOM 3085 O O . VAL A 1 395 ? 1.476 8.619 -9.410 1.00 97.19 395 VAL A O 1
ATOM 3088 N N . LEU A 1 396 ? 0.175 8.237 -11.207 1.00 96.69 396 LEU A N 1
ATOM 3089 C CA . LEU A 1 396 ? -0.790 7.422 -10.478 1.00 96.69 396 LEU A CA 1
ATOM 3090 C C . LEU A 1 396 ? -0.146 6.138 -9.935 1.00 96.69 396 LEU A C 1
ATOM 3092 O O . LEU A 1 396 ? -0.400 5.757 -8.792 1.00 96.69 396 LEU A O 1
ATOM 3096 N N . THR A 1 397 ? 0.743 5.506 -10.708 1.00 97.06 397 THR A N 1
ATOM 3097 C CA . THR A 1 397 ? 1.447 4.288 -10.284 1.00 97.06 397 THR A CA 1
ATOM 3098 C C . THR A 1 397 ? 2.444 4.555 -9.154 1.00 97.06 397 THR A C 1
ATOM 3100 O O . THR A 1 397 ? 2.511 3.769 -8.210 1.00 97.06 397 THR A O 1
ATOM 3103 N N . LEU A 1 398 ? 3.187 5.665 -9.188 1.00 97.75 398 LEU A N 1
ATOM 3104 C CA . LEU A 1 398 ? 4.093 6.057 -8.100 1.00 97.75 398 LEU A CA 1
ATOM 3105 C C . LEU A 1 398 ? 3.329 6.402 -6.822 1.00 97.75 398 LEU A C 1
ATOM 3107 O O . LEU A 1 398 ? 3.711 5.966 -5.734 1.00 97.75 398 LEU A O 1
ATOM 3111 N N . THR A 1 399 ? 2.212 7.114 -6.964 1.00 97.62 399 THR A N 1
ATOM 3112 C CA . THR A 1 399 ? 1.312 7.428 -5.850 1.00 97.62 399 THR A CA 1
ATOM 3113 C C . THR A 1 399 ? 0.811 6.146 -5.183 1.00 97.62 399 THR A C 1
ATOM 3115 O O . THR A 1 399 ? 0.906 5.993 -3.966 1.00 97.62 399 THR A O 1
ATOM 3118 N N . GLU A 1 400 ? 0.360 5.176 -5.977 1.00 95.31 400 GLU A N 1
ATOM 3119 C CA . GLU A 1 400 ? -0.105 3.873 -5.498 1.00 95.31 400 GLU A CA 1
ATOM 3120 C C . GLU A 1 400 ? 1.023 3.044 -4.858 1.00 95.31 400 GLU A C 1
ATOM 3122 O O . GLU A 1 400 ? 0.842 2.387 -3.827 1.00 95.31 400 GLU A O 1
ATOM 3127 N N . ALA A 1 401 ? 2.233 3.119 -5.414 1.00 96.19 401 ALA A N 1
ATOM 3128 C CA . ALA A 1 401 ? 3.410 2.437 -4.891 1.00 96.19 401 ALA A CA 1
ATOM 3129 C C . ALA A 1 401 ? 3.865 2.959 -3.521 1.00 96.19 401 ALA A C 1
ATOM 3131 O O . ALA A 1 401 ? 4.592 2.252 -2.810 1.00 96.19 401 ALA A O 1
ATOM 3132 N N . SER A 1 402 ? 3.387 4.131 -3.089 1.00 96.50 402 SER A N 1
ATOM 3133 C CA . SER A 1 402 ? 3.598 4.637 -1.729 1.00 96.50 402 SER A CA 1
ATOM 3134 C C . SER A 1 402 ? 3.064 3.682 -0.656 1.00 96.50 402 SER A C 1
ATOM 3136 O O . SER A 1 402 ? 3.485 3.761 0.493 1.00 96.50 402 SER A O 1
ATOM 3138 N N . ARG A 1 403 ? 2.199 2.709 -0.984 1.00 92.75 403 ARG A N 1
ATOM 3139 C CA . ARG A 1 403 ? 1.744 1.677 -0.034 1.00 92.75 403 ARG A CA 1
ATOM 3140 C C . ARG A 1 403 ? 2.839 0.695 0.392 1.00 92.75 403 ARG A C 1
ATOM 3142 O O . ARG A 1 403 ? 2.730 0.117 1.474 1.00 92.75 403 ARG A O 1
ATOM 3149 N N . LEU A 1 404 ? 3.890 0.513 -0.413 1.00 91.38 404 LEU A N 1
ATOM 3150 C CA . LEU A 1 404 ? 4.983 -0.411 -0.097 1.00 91.38 404 LEU A CA 1
ATOM 3151 C C . LEU A 1 404 ? 5.744 0.037 1.167 1.00 91.38 404 LEU A C 1
ATOM 3153 O O . LEU A 1 404 ? 5.681 1.198 1.586 1.00 91.38 404 LEU A O 1
ATOM 3157 N N . ARG A 1 405 ? 6.414 -0.907 1.837 1.00 88.25 405 ARG A N 1
ATOM 3158 C CA . ARG A 1 405 ? 7.053 -0.676 3.146 1.00 88.25 405 ARG A CA 1
ATOM 3159 C C . ARG A 1 405 ? 8.252 0.285 3.036 1.00 88.25 405 ARG A C 1
ATOM 3161 O O . ARG A 1 405 ? 8.965 0.263 2.038 1.00 88.25 405 ARG A O 1
ATOM 3168 N N . GLY A 1 406 ? 8.484 1.062 4.103 1.00 91.75 406 GLY A N 1
ATOM 3169 C CA . GLY A 1 406 ? 9.637 1.962 4.282 1.00 91.75 406 GLY A CA 1
ATOM 3170 C C . GLY A 1 406 ? 9.313 3.449 4.083 1.00 91.75 406 GLY A C 1
ATOM 3171 O O . GLY A 1 406 ? 8.907 3.846 2.999 1.00 91.75 406 GLY A O 1
ATOM 3172 N N . MET A 1 407 ? 9.525 4.289 5.107 1.00 94.19 407 MET A N 1
ATOM 3173 C CA . MET A 1 407 ? 9.205 5.730 5.041 1.00 94.19 407 MET A CA 1
ATOM 3174 C C . MET A 1 407 ? 10.037 6.492 4.002 1.00 94.19 407 MET A C 1
ATOM 3176 O O . MET A 1 407 ? 9.502 7.368 3.329 1.00 94.19 407 MET A O 1
ATOM 3180 N N . ALA A 1 408 ? 11.310 6.122 3.821 1.00 95.81 408 ALA A N 1
ATOM 3181 C CA . ALA A 1 408 ? 12.162 6.695 2.777 1.00 95.81 408 ALA A CA 1
ATOM 3182 C C . ALA A 1 408 ? 11.592 6.439 1.371 1.00 95.81 408 ALA A C 1
ATOM 3184 O O . ALA A 1 408 ? 11.518 7.361 0.564 1.00 95.81 408 ALA A O 1
ATOM 3185 N N . TRP A 1 409 ? 11.104 5.218 1.119 1.00 95.94 409 TRP A N 1
ATOM 3186 C CA . TRP A 1 409 ? 10.436 4.865 -0.134 1.00 95.94 409 TRP A CA 1
ATOM 3187 C C . TRP A 1 409 ? 9.154 5.672 -0.345 1.00 95.94 409 TRP A C 1
ATOM 3189 O O . TRP A 1 409 ? 8.970 6.243 -1.415 1.00 95.94 409 TRP A O 1
ATOM 3199 N N . LYS A 1 410 ? 8.285 5.755 0.677 1.00 97.44 410 LYS A N 1
ATOM 3200 C CA . LYS A 1 410 ? 7.030 6.522 0.586 1.00 97.44 410 LYS A CA 1
ATOM 3201 C C . LYS A 1 410 ? 7.293 7.976 0.206 1.00 97.44 410 LYS A C 1
ATOM 3203 O O . LYS A 1 410 ? 6.682 8.469 -0.734 1.00 97.44 410 LYS A O 1
ATOM 3208 N N . ARG A 1 411 ? 8.231 8.624 0.904 1.00 97.69 411 ARG A N 1
ATOM 3209 C CA . ARG A 1 411 ? 8.645 10.000 0.613 1.00 97.69 411 ARG A CA 1
ATOM 3210 C C . ARG A 1 411 ? 9.149 10.125 -0.822 1.00 97.69 411 ARG A C 1
ATOM 3212 O O . ARG A 1 411 ? 8.650 10.957 -1.565 1.00 97.69 411 ARG A O 1
ATOM 3219 N N . PHE A 1 412 ? 10.073 9.250 -1.225 1.00 97.69 412 PHE A N 1
ATOM 3220 C CA . PHE A 1 412 ? 10.664 9.271 -2.561 1.00 97.69 412 PHE A CA 1
ATOM 3221 C C . PHE A 1 412 ? 9.612 9.224 -3.680 1.00 97.69 412 PHE A C 1
ATOM 3223 O O . PHE A 1 412 ? 9.636 10.075 -4.568 1.00 97.69 412 PHE A O 1
ATOM 3230 N N . VAL A 1 413 ? 8.679 8.265 -3.643 1.00 97.88 413 VAL A N 1
ATOM 3231 C CA . VAL A 1 413 ? 7.689 8.119 -4.725 1.00 97.88 413 VAL A CA 1
ATOM 3232 C C . VAL A 1 413 ? 6.639 9.225 -4.732 1.00 97.88 413 VAL A C 1
ATOM 3234 O O . VAL A 1 413 ? 6.211 9.627 -5.812 1.00 97.88 413 VAL A O 1
ATOM 3237 N N . LEU A 1 414 ? 6.252 9.748 -3.564 1.00 98.06 414 LEU A N 1
ATOM 3238 C CA . LEU A 1 414 ? 5.312 10.869 -3.476 1.00 98.06 414 LEU A CA 1
ATOM 3239 C C . LEU A 1 414 ? 5.957 12.172 -3.959 1.00 98.06 414 LEU A C 1
ATOM 3241 O O . LEU A 1 414 ? 5.348 12.893 -4.742 1.00 98.06 414 LEU A O 1
ATOM 3245 N N . ASP A 1 415 ? 7.213 12.436 -3.594 1.00 97.12 415 ASP A N 1
ATOM 3246 C CA . ASP A 1 415 ? 7.953 13.599 -4.093 1.00 97.12 415 ASP A CA 1
ATOM 3247 C C . ASP A 1 415 ? 8.174 13.519 -5.610 1.00 97.12 415 ASP A C 1
ATOM 3249 O O . ASP A 1 415 ? 8.071 14.530 -6.310 1.00 97.12 415 ASP A O 1
ATOM 3253 N N . ALA A 1 416 ? 8.456 12.323 -6.138 1.00 95.88 416 ALA A N 1
ATOM 3254 C CA . ALA A 1 416 ? 8.552 12.097 -7.577 1.00 95.88 416 ALA A CA 1
ATOM 3255 C C . ALA A 1 416 ? 7.205 12.350 -8.274 1.00 95.88 416 ALA A C 1
ATOM 3257 O O . ALA A 1 416 ? 7.155 13.117 -9.234 1.00 95.88 416 ALA A O 1
ATOM 3258 N N . ALA A 1 417 ? 6.107 11.783 -7.764 1.00 97.12 417 ALA A N 1
ATOM 3259 C CA . ALA A 1 417 ? 4.765 11.999 -8.307 1.00 97.12 417 ALA A CA 1
ATOM 3260 C C . ALA A 1 417 ? 4.356 13.484 -8.278 1.00 97.12 417 ALA A C 1
ATOM 3262 O O . ALA A 1 417 ? 3.862 14.000 -9.279 1.00 97.12 417 ALA A O 1
ATOM 3263 N N . ARG A 1 418 ? 4.638 14.197 -7.179 1.00 96.31 418 ARG A N 1
ATOM 3264 C CA . ARG A 1 418 ? 4.349 15.632 -7.021 1.00 96.31 418 ARG A CA 1
ATOM 3265 C C . ARG A 1 418 ? 5.099 16.501 -8.029 1.00 96.31 418 ARG A C 1
ATOM 3267 O O . ARG A 1 418 ? 4.543 17.454 -8.562 1.00 96.31 418 ARG A O 1
ATOM 3274 N N . LYS A 1 419 ? 6.360 16.184 -8.327 1.00 94.44 419 LYS A N 1
ATOM 3275 C CA . LYS A 1 419 ? 7.116 16.919 -9.355 1.00 94.44 419 LYS A CA 1
ATOM 3276 C C . LYS A 1 419 ? 6.483 16.747 -10.734 1.00 94.44 419 LYS A C 1
ATOM 3278 O O . LYS A 1 419 ? 6.296 17.728 -11.447 1.00 94.44 419 LYS A O 1
ATOM 3283 N N . LEU A 1 420 ? 6.117 15.515 -11.080 1.00 94.25 420 LEU A N 1
ATOM 3284 C CA . LEU A 1 420 ? 5.525 15.169 -12.374 1.00 94.25 420 LEU A CA 1
ATOM 3285 C C . LEU A 1 420 ? 4.125 15.761 -12.572 1.00 94.25 420 LEU A C 1
ATOM 3287 O O . LEU A 1 420 ? 3.789 16.177 -13.678 1.00 94.25 420 LEU A O 1
ATOM 3291 N N . ILE A 1 421 ? 3.313 15.820 -11.512 1.00 93.44 421 ILE A N 1
ATOM 3292 C CA . ILE A 1 421 ? 1.921 16.265 -11.625 1.00 93.44 421 ILE A CA 1
ATOM 3293 C C . ILE A 1 421 ? 1.780 17.758 -11.927 1.00 93.44 421 ILE A C 1
ATOM 3295 O O . ILE A 1 421 ? 0.788 18.156 -12.521 1.00 93.44 421 ILE A O 1
ATOM 3299 N N . SER A 1 422 ? 2.777 18.579 -11.579 1.00 84.88 422 SER A N 1
ATOM 3300 C CA . SER A 1 422 ? 2.776 20.025 -11.855 1.00 84.88 422 SER A CA 1
ATOM 3301 C C . SER A 1 422 ? 2.607 20.376 -13.342 1.00 84.88 422 SER A C 1
ATOM 3303 O O . SER A 1 422 ? 2.131 21.461 -13.663 1.00 84.88 422 SER A O 1
ATOM 3305 N N . GLY A 1 423 ? 2.958 19.454 -14.247 1.00 79.31 423 GLY A N 1
ATOM 3306 C CA . GLY A 1 423 ? 2.766 19.590 -15.693 1.00 79.31 423 GLY A CA 1
ATOM 3307 C C . GLY A 1 423 ? 1.479 18.953 -16.232 1.00 79.31 423 GLY A C 1
ATOM 3308 O O . GLY A 1 423 ? 1.283 18.931 -17.445 1.00 79.31 423 GLY A O 1
ATOM 3309 N N . LEU A 1 424 ? 0.621 18.400 -15.368 1.00 88.00 424 LEU A N 1
ATOM 3310 C CA . LEU A 1 424 ? -0.617 17.714 -15.739 1.00 88.00 424 LEU A CA 1
ATOM 3311 C C . LEU A 1 424 ? -1.847 18.497 -15.271 1.00 88.00 424 LEU A C 1
ATOM 3313 O O . LEU A 1 424 ? -1.932 18.919 -14.122 1.00 88.00 424 LEU A O 1
ATOM 3317 N N . ASN A 1 425 ? -2.851 18.605 -16.142 1.00 88.38 425 ASN A N 1
ATOM 3318 C CA . ASN A 1 425 ? -4.179 19.103 -15.784 1.00 88.38 425 ASN A CA 1
ATOM 3319 C C . ASN A 1 425 ? -5.147 17.927 -15.559 1.00 88.38 425 ASN A C 1
ATOM 3321 O O . ASN A 1 425 ? -6.071 17.720 -16.343 1.00 88.38 425 ASN A O 1
ATOM 3325 N N . ASP A 1 426 ? -4.888 17.107 -14.534 1.00 91.56 426 ASP A N 1
ATOM 3326 C CA . ASP A 1 426 ? -5.745 15.970 -14.164 1.00 91.56 426 ASP A CA 1
ATOM 3327 C C . ASP A 1 426 ? -6.181 16.082 -12.690 1.00 91.56 426 ASP A C 1
ATOM 3329 O O . ASP A 1 426 ? -5.400 15.771 -11.782 1.00 91.56 426 ASP A O 1
ATOM 3333 N N . PRO A 1 427 ? -7.424 16.528 -12.423 1.00 91.56 427 PRO A N 1
ATOM 3334 C CA . PRO A 1 427 ? -7.922 16.702 -11.061 1.00 91.56 427 PRO A CA 1
ATOM 3335 C C . PRO A 1 427 ? -7.899 15.410 -10.238 1.00 91.56 427 PRO A C 1
ATOM 3337 O O . PRO A 1 427 ? -7.648 15.444 -9.033 1.00 91.56 427 PRO A O 1
ATOM 3340 N N . TYR A 1 428 ? -8.158 14.259 -10.870 1.00 92.62 428 TYR A N 1
ATOM 3341 C CA . TYR A 1 428 ? -8.194 12.975 -10.175 1.00 92.62 428 TYR A CA 1
ATOM 3342 C C . TYR A 1 428 ? -6.805 12.570 -9.680 1.00 92.62 428 TYR A C 1
ATOM 3344 O O . TYR A 1 428 ? -6.671 12.145 -8.533 1.00 92.62 428 TYR A O 1
ATOM 3352 N N . ALA A 1 429 ? -5.764 12.744 -10.492 1.00 94.50 429 ALA A N 1
ATOM 3353 C CA . ALA A 1 429 ? -4.392 12.484 -10.078 1.00 94.50 429 ALA A CA 1
ATOM 3354 C C . ALA A 1 429 ? -3.977 13.374 -8.899 1.00 94.50 429 ALA A C 1
ATOM 3356 O O . ALA A 1 429 ? -3.335 12.881 -7.971 1.00 94.50 429 ALA A O 1
ATOM 3357 N N . VAL A 1 430 ? -4.388 14.650 -8.899 1.00 94.50 430 VAL A N 1
ATOM 3358 C CA . VAL A 1 430 ? -4.095 15.591 -7.802 1.00 94.50 430 VAL A CA 1
ATOM 3359 C C . VAL A 1 430 ? -4.779 15.128 -6.521 1.00 94.50 430 VAL A C 1
ATOM 3361 O O . VAL A 1 430 ? -4.142 15.031 -5.472 1.00 94.50 430 VAL A O 1
ATOM 3364 N N . ALA A 1 431 ? -6.054 14.750 -6.616 1.00 93.62 431 ALA A N 1
ATOM 3365 C CA . ALA A 1 431 ? -6.799 14.201 -5.494 1.00 93.62 431 ALA A CA 1
ATOM 3366 C C . ALA A 1 431 ? -6.184 12.904 -4.955 1.00 93.62 431 ALA A C 1
ATOM 3368 O O . ALA A 1 431 ? -6.025 12.740 -3.744 1.00 93.62 431 ALA A O 1
ATOM 3369 N N . TRP A 1 432 ? -5.809 11.983 -5.845 1.00 94.94 432 TRP A N 1
ATOM 3370 C CA . TRP A 1 432 ? -5.224 10.702 -5.464 1.00 94.94 432 TRP A CA 1
ATOM 3371 C C . TRP A 1 432 ? -3.864 10.862 -4.784 1.00 94.94 432 TRP A C 1
ATOM 3373 O O . TRP A 1 432 ? -3.579 10.170 -3.800 1.00 94.94 432 TRP A O 1
ATOM 3383 N N . LEU A 1 433 ? -3.047 11.802 -5.268 1.00 96.50 433 LEU A N 1
ATOM 3384 C CA . LEU A 1 433 ? -1.790 12.176 -4.635 1.00 96.50 433 LEU A CA 1
ATOM 3385 C C . LEU A 1 433 ? -2.035 12.720 -3.222 1.00 96.50 433 LEU A C 1
ATOM 3387 O O . LEU A 1 433 ? -1.495 12.157 -2.270 1.00 96.50 433 LEU A O 1
ATOM 3391 N N . GLY A 1 434 ? -2.928 13.703 -3.065 1.00 95.88 434 GLY A N 1
ATOM 3392 C CA . GLY A 1 434 ? -3.246 14.300 -1.761 1.00 95.88 434 GLY A CA 1
ATOM 3393 C C . GLY A 1 434 ? -3.743 13.284 -0.722 1.00 95.88 434 GLY A C 1
ATOM 3394 O O . GLY A 1 434 ? -3.328 13.304 0.437 1.00 95.88 434 GLY A O 1
ATOM 3395 N N . VAL A 1 435 ? -4.559 12.305 -1.131 1.00 95.81 435 VAL A N 1
ATOM 3396 C CA . VAL A 1 435 ? -4.989 11.197 -0.252 1.00 95.81 435 VAL A CA 1
ATOM 3397 C C . VAL A 1 435 ? -3.796 10.407 0.305 1.00 95.81 435 VAL A C 1
ATOM 3399 O O . VAL A 1 435 ? -3.797 10.016 1.476 1.00 95.81 435 VAL A O 1
ATOM 3402 N N . ASN A 1 436 ? -2.781 10.140 -0.517 1.00 96.88 436 ASN A N 1
ATOM 3403 C CA . ASN A 1 436 ? -1.611 9.366 -0.104 1.00 96.88 436 ASN A CA 1
ATOM 3404 C C . ASN A 1 436 ? -0.583 10.217 0.658 1.00 96.88 436 ASN A C 1
ATOM 3406 O O . ASN A 1 436 ? 0.047 9.712 1.589 1.00 96.88 436 ASN A O 1
ATOM 3410 N N . GLU A 1 437 ? -0.465 11.504 0.336 1.00 97.00 437 GLU A N 1
ATOM 3411 C CA . GLU A 1 437 ? 0.335 12.466 1.100 1.00 97.00 437 GLU A CA 1
ATOM 3412 C C . GLU A 1 437 ? -0.210 12.644 2.519 1.00 97.00 437 GLU A C 1
ATOM 3414 O O . GLU A 1 437 ? 0.551 12.543 3.476 1.00 97.00 437 GLU A O 1
ATOM 3419 N N . SER A 1 438 ? -1.531 12.769 2.686 1.00 96.50 438 SER A N 1
ATOM 3420 C CA . SER A 1 438 ? -2.158 12.819 4.013 1.00 96.50 438 SER A CA 1
ATOM 3421 C C . SER A 1 438 ? -1.813 11.591 4.865 1.00 96.50 438 SER A C 1
ATOM 3423 O O . SER A 1 438 ? -1.436 11.706 6.0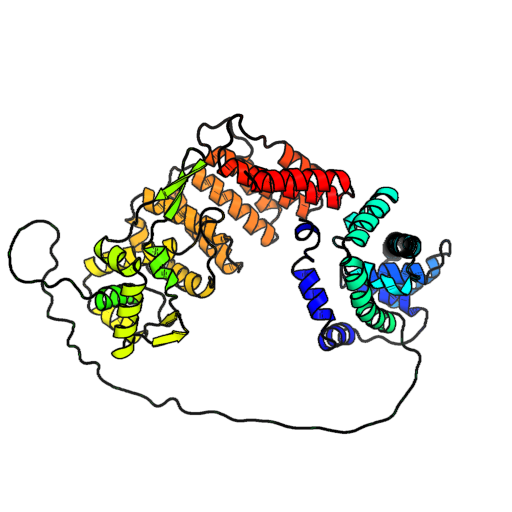34 1.00 96.50 438 SER A O 1
ATOM 3425 N N . LEU A 1 439 ? -1.858 10.392 4.268 1.00 95.19 439 LEU A N 1
ATOM 3426 C CA . LEU A 1 439 ? -1.425 9.168 4.943 1.00 95.19 439 LEU A CA 1
ATOM 3427 C C . LEU A 1 439 ? 0.053 9.234 5.348 1.00 95.19 439 LEU A C 1
ATOM 3429 O O . LEU A 1 439 ? 0.397 8.822 6.456 1.00 95.19 439 LEU A O 1
ATOM 3433 N N . PHE A 1 440 ? 0.922 9.715 4.461 1.00 96.12 440 PHE A N 1
ATOM 3434 C CA . PHE A 1 440 ? 2.349 9.843 4.733 1.00 96.12 440 PHE A CA 1
ATOM 3435 C C . PHE A 1 440 ? 2.639 10.827 5.874 1.00 96.12 440 PHE A C 1
ATOM 3437 O O . PHE A 1 440 ? 3.396 10.482 6.784 1.00 96.12 440 PHE A O 1
ATOM 3444 N N . GLU A 1 441 ? 2.007 11.999 5.874 1.00 96.31 441 GLU A N 1
ATOM 3445 C CA . GLU A 1 441 ? 2.174 13.007 6.923 1.00 96.31 441 GLU A CA 1
ATOM 3446 C C . GLU A 1 441 ? 1.680 12.488 8.275 1.00 96.31 441 GLU A C 1
ATOM 3448 O O . GLU A 1 441 ? 2.400 12.565 9.273 1.00 96.31 441 GLU A O 1
ATOM 3453 N N . ARG A 1 442 ? 0.520 11.816 8.301 1.00 94.50 442 ARG A N 1
ATOM 3454 C CA . ARG A 1 442 ? 0.003 11.180 9.520 1.00 94.50 442 ARG A CA 1
ATOM 3455 C C . ARG A 1 442 ? 0.983 10.146 10.086 1.00 94.50 442 ARG A C 1
ATOM 3457 O O . ARG A 1 442 ? 1.191 10.097 11.299 1.00 94.50 442 ARG A O 1
ATOM 3464 N N . LEU A 1 443 ? 1.576 9.310 9.228 1.00 91.62 443 LEU A N 1
ATOM 3465 C CA . LEU A 1 443 ? 2.573 8.309 9.636 1.00 91.62 443 LEU A CA 1
ATOM 3466 C C . LEU A 1 443 ? 3.909 8.933 10.059 1.00 91.62 443 LEU A C 1
ATOM 3468 O O . LEU A 1 443 ? 4.633 8.323 10.843 1.00 91.62 443 LEU A O 1
ATOM 3472 N N . SER A 1 444 ? 4.225 10.125 9.557 1.00 91.75 444 SER A N 1
ATOM 3473 C CA . SER A 1 444 ? 5.409 10.901 9.942 1.00 91.75 444 SER A CA 1
ATOM 3474 C C . SER A 1 444 ? 5.216 11.683 11.248 1.00 91.75 444 SER A C 1
ATOM 3476 O O . SER A 1 444 ? 6.178 12.247 11.756 1.00 91.75 444 SER A O 1
ATOM 3478 N N . GLY A 1 445 ? 3.997 11.703 11.803 1.00 89.44 445 GLY A N 1
ATOM 3479 C CA . GLY A 1 445 ? 3.643 12.447 13.017 1.00 89.44 445 GLY A CA 1
ATOM 3480 C C . GLY A 1 445 ? 3.090 13.855 12.761 1.00 89.44 445 GLY A C 1
ATOM 3481 O O . GLY A 1 445 ? 2.604 14.492 13.694 1.00 89.44 445 GLY A O 1
ATOM 3482 N N . ASN A 1 446 ? 3.069 14.314 11.508 1.00 92.06 446 ASN A N 1
ATOM 3483 C CA . ASN A 1 446 ? 2.616 15.645 11.099 1.00 92.06 446 ASN A CA 1
ATOM 3484 C C . ASN A 1 446 ? 1.090 15.673 10.907 1.00 92.06 446 ASN A C 1
ATOM 3486 O O . ASN A 1 446 ? 0.568 15.799 9.799 1.00 92.06 446 ASN A O 1
ATOM 3490 N N . THR A 1 447 ? 0.349 15.505 12.000 1.00 90.00 447 THR A N 1
ATOM 3491 C CA . THR A 1 447 ? -1.113 15.308 11.949 1.00 90.00 447 THR A CA 1
ATOM 3492 C C . THR A 1 447 ? -1.860 16.529 11.395 1.00 90.00 447 THR A C 1
ATOM 3494 O O . THR A 1 447 ? -2.843 16.366 10.678 1.00 90.00 447 THR A O 1
ATOM 3497 N N . GLN A 1 448 ? -1.389 17.748 11.674 1.00 90.75 448 GLN A N 1
ATOM 3498 C CA . GLN A 1 448 ? -1.983 18.987 11.159 1.00 90.75 448 GLN A CA 1
ATOM 3499 C C . GLN A 1 448 ? -1.854 19.085 9.638 1.00 90.75 448 GLN A C 1
ATOM 3501 O O . GLN A 1 448 ? -2.839 19.375 8.963 1.00 90.75 448 GLN A O 1
ATOM 3506 N N . GLU A 1 449 ? -0.674 18.775 9.095 1.00 93.94 449 GLU A N 1
ATOM 3507 C CA . GLU A 1 449 ? -0.456 18.781 7.647 1.00 93.94 449 GLU A CA 1
ATOM 3508 C C . GLU A 1 449 ? -1.307 17.707 6.963 1.00 93.94 449 GLU A C 1
ATOM 3510 O O . GLU A 1 449 ? -1.965 17.963 5.956 1.00 93.94 449 GLU A O 1
ATOM 3515 N N . ALA A 1 450 ? -1.408 16.522 7.578 1.00 93.50 450 ALA A N 1
ATOM 3516 C CA . ALA A 1 450 ? -2.280 15.459 7.091 1.00 93.50 450 ALA A CA 1
ATOM 3517 C C . ALA A 1 450 ? -3.753 15.894 6.972 1.00 93.50 450 ALA A C 1
ATOM 3519 O O . ALA A 1 450 ? -4.460 15.409 6.087 1.00 93.50 450 ALA A O 1
ATOM 3520 N N . ILE A 1 451 ? -4.230 16.779 7.853 1.00 91.75 451 ILE A N 1
ATOM 3521 C CA . ILE A 1 451 ? -5.581 17.354 7.789 1.00 91.75 451 ILE A CA 1
ATOM 3522 C C . ILE A 1 451 ? -5.652 18.420 6.691 1.00 91.75 451 ILE A C 1
ATOM 3524 O O . ILE A 1 451 ? -6.556 18.364 5.860 1.00 91.75 451 ILE A O 1
ATOM 3528 N N . HIS A 1 452 ? -4.687 19.343 6.666 1.00 92.88 452 HIS A N 1
ATOM 3529 C CA . HIS A 1 452 ? -4.629 20.455 5.719 1.00 92.88 452 HIS A CA 1
ATOM 3530 C C . HIS A 1 452 ? -4.683 19.989 4.254 1.00 92.88 452 HIS A C 1
ATOM 3532 O O . HIS A 1 452 ? -5.491 20.503 3.481 1.00 92.88 452 HIS A O 1
ATOM 3538 N N . ILE A 1 453 ? -3.922 18.945 3.903 1.00 93.25 453 ILE A N 1
ATOM 3539 C CA . ILE A 1 453 ? -3.882 18.363 2.548 1.00 93.25 453 ILE A CA 1
ATOM 3540 C C . ILE A 1 453 ? -5.269 17.904 2.059 1.00 93.25 453 ILE A C 1
ATOM 3542 O O . ILE A 1 453 ? -5.561 17.952 0.865 1.00 93.25 453 ILE A O 1
ATOM 3546 N N . LEU A 1 454 ? -6.141 17.442 2.961 1.00 92.75 454 LEU A N 1
ATOM 3547 C CA . LEU A 1 454 ? -7.447 16.889 2.590 1.00 92.75 454 LEU A CA 1
ATOM 3548 C C . LEU A 1 454 ? -8.556 17.940 2.481 1.00 92.75 454 LEU A C 1
ATOM 3550 O O . LEU A 1 454 ? -9.601 17.635 1.904 1.00 92.75 454 LEU A O 1
ATOM 3554 N N . THR A 1 455 ? -8.366 19.147 3.022 1.00 85.69 455 THR A N 1
ATOM 3555 C CA . THR A 1 455 ? -9.398 20.200 3.046 1.00 85.69 455 THR A CA 1
ATOM 3556 C C . THR A 1 455 ? -9.974 20.492 1.654 1.00 85.69 455 THR A C 1
ATOM 3558 O O . THR A 1 455 ? -11.192 20.370 1.502 1.00 85.69 455 THR A O 1
ATOM 3561 N N . PRO A 1 456 ? -9.159 20.729 0.603 1.00 82.25 456 PRO A N 1
ATOM 3562 C CA . PRO A 1 456 ? -9.685 21.051 -0.727 1.00 82.25 456 PRO A CA 1
ATOM 3563 C C . PRO A 1 456 ? -10.510 19.915 -1.354 1.00 82.25 456 PRO A C 1
ATOM 3565 O O . PRO A 1 456 ? -11.408 20.151 -2.158 1.00 82.25 456 PRO A O 1
ATOM 3568 N N . LEU A 1 457 ? -10.235 18.661 -0.980 1.00 81.19 457 LEU A N 1
ATOM 3569 C CA . LEU A 1 457 ? -10.914 17.483 -1.533 1.00 81.19 457 LEU A CA 1
ATOM 3570 C C . LEU A 1 457 ? -12.317 17.278 -0.955 1.00 81.19 457 LEU A C 1
ATOM 3572 O O . LEU A 1 457 ? -13.150 16.614 -1.574 1.00 81.19 457 LEU A O 1
ATOM 3576 N N . ASN A 1 458 ? -12.590 17.858 0.213 1.00 69.50 458 ASN A N 1
ATOM 3577 C CA . ASN A 1 458 ? -13.857 17.707 0.922 1.00 69.50 458 ASN A CA 1
ATOM 3578 C C . ASN A 1 458 ? -14.907 18.772 0.551 1.00 69.50 458 ASN A C 1
ATOM 3580 O O . ASN A 1 458 ? -16.049 18.666 1.008 1.00 69.50 458 ASN A O 1
ATOM 3584 N N . GLU A 1 459 ? -14.537 19.773 -0.256 1.00 67.69 459 GLU A N 1
ATOM 3585 C CA . GLU A 1 459 ? -15.346 20.970 -0.549 1.00 67.69 459 GLU A CA 1
ATOM 3586 C C . GLU A 1 459 ? -15.972 20.993 -1.963 1.00 67.69 459 GLU A C 1
ATOM 3588 O O . GLU A 1 459 ? -16.548 21.997 -2.367 1.00 67.69 459 GLU A O 1
ATOM 3593 N N . GLY A 1 460 ? -15.917 19.895 -2.726 1.00 61.47 460 GLY A N 1
ATOM 3594 C CA . GLY A 1 460 ? -16.359 19.884 -4.131 1.00 61.47 460 GLY A CA 1
ATOM 3595 C C . GLY A 1 460 ? -17.823 19.483 -4.411 1.00 61.47 460 GLY A C 1
ATOM 3596 O O . GLY A 1 460 ? -18.473 18.795 -3.620 1.00 61.47 460 GLY A O 1
ATOM 3597 N N . HIS A 1 461 ? -18.316 19.877 -5.592 1.00 58.09 461 HIS A N 1
ATOM 3598 C CA . HIS A 1 461 ? -19.669 19.629 -6.128 1.00 58.09 461 HIS A CA 1
ATOM 3599 C C . HIS A 1 461 ? -19.881 18.187 -6.640 1.00 58.09 461 HIS A C 1
ATOM 3601 O O . HIS A 1 461 ? -18.908 17.458 -6.794 1.00 58.09 461 HIS A O 1
ATOM 3607 N N . PRO A 1 462 ? -21.122 17.723 -6.895 1.00 61.62 462 PRO A N 1
ATOM 3608 C CA . PRO A 1 462 ? -21.365 16.406 -7.495 1.00 61.62 462 PRO A CA 1
ATOM 3609 C C . PRO A 1 462 ? -20.640 16.266 -8.843 1.00 61.62 462 PRO A C 1
ATOM 3611 O O . PRO A 1 462 ? -20.757 17.149 -9.684 1.00 61.62 462 PRO A O 1
ATOM 3614 N N . GLU A 1 463 ? -19.901 15.170 -9.033 1.00 69.06 463 GLU A N 1
ATOM 3615 C CA . GLU A 1 463 ? -19.031 14.955 -10.201 1.00 69.06 463 GLU A CA 1
ATOM 3616 C C . GLU A 1 463 ? -19.556 13.837 -11.105 1.00 69.06 463 GLU A C 1
ATOM 3618 O O . GLU A 1 463 ? -20.025 12.801 -10.613 1.00 69.06 463 GLU A O 1
ATOM 3623 N N . ASP A 1 464 ? -19.369 14.007 -12.416 1.00 70.94 464 ASP A N 1
ATOM 3624 C CA . ASP A 1 464 ? -19.638 12.969 -13.417 1.00 70.94 464 ASP A CA 1
ATOM 3625 C C . ASP A 1 464 ? -18.550 11.868 -13.420 1.00 70.94 464 ASP A C 1
ATOM 3627 O O . ASP A 1 464 ? -18.861 10.698 -13.660 1.00 70.94 464 ASP A O 1
ATOM 3631 N N . ASP A 1 465 ? -17.285 12.188 -13.085 1.00 87.38 465 ASP A N 1
ATOM 3632 C CA . ASP A 1 465 ? -16.193 11.196 -12.992 1.00 87.38 465 ASP A CA 1
ATOM 3633 C C . ASP A 1 465 ? -16.314 10.364 -11.702 1.00 87.38 465 ASP A C 1
ATOM 3635 O O . ASP A 1 465 ? -16.161 10.843 -10.570 1.00 87.38 465 ASP A O 1
ATOM 3639 N N . ALA A 1 466 ? -16.540 9.064 -11.879 1.00 90.69 466 ALA A N 1
ATOM 3640 C CA . ALA A 1 466 ? -16.647 8.101 -10.795 1.00 90.69 466 ALA A CA 1
ATOM 3641 C C . ALA A 1 466 ? -15.391 7.984 -9.938 1.00 90.69 466 ALA A C 1
ATOM 3643 O O . ALA A 1 466 ? -15.485 7.773 -8.726 1.00 90.69 466 ALA A O 1
ATOM 3644 N N . ARG A 1 467 ? -14.218 8.147 -10.549 1.00 91.94 467 ARG A N 1
ATOM 3645 C CA . ARG A 1 467 ? -12.941 8.087 -9.845 1.00 91.94 467 ARG A CA 1
ATOM 3646 C C . ARG A 1 467 ? -12.789 9.260 -8.901 1.00 91.94 467 ARG A C 1
ATOM 3648 O O . ARG A 1 467 ? -12.314 9.069 -7.786 1.00 91.94 467 ARG A O 1
ATOM 3655 N N . MET A 1 468 ? -13.231 10.450 -9.308 1.00 91.75 468 MET A N 1
ATOM 3656 C CA . MET A 1 468 ? -13.196 11.630 -8.445 1.00 91.75 468 MET A CA 1
ATOM 3657 C C . MET A 1 468 ? -14.111 11.449 -7.231 1.00 91.75 468 MET A C 1
ATOM 3659 O O . MET A 1 468 ? -13.694 11.674 -6.093 1.00 91.75 468 MET A O 1
ATOM 3663 N N . HIS A 1 469 ? -15.332 10.953 -7.447 1.00 92.00 469 HIS A N 1
ATOM 3664 C CA . HIS A 1 469 ? -16.251 10.631 -6.354 1.00 92.00 469 HIS A CA 1
ATOM 3665 C C . HIS A 1 469 ? -15.644 9.626 -5.355 1.00 92.00 469 HIS A C 1
ATOM 3667 O O . HIS A 1 469 ? -15.671 9.844 -4.137 1.00 92.00 469 HIS A O 1
ATOM 3673 N N . SER A 1 470 ? -15.039 8.551 -5.866 1.00 92.62 470 SER A N 1
ATOM 3674 C CA . SER A 1 470 ? -14.328 7.565 -5.050 1.00 92.62 470 SER A CA 1
ATOM 3675 C C . SER A 1 470 ? -13.087 8.144 -4.356 1.00 92.62 470 SER A C 1
ATOM 3677 O O . SER A 1 470 ? -12.840 7.825 -3.193 1.00 92.62 470 SER A O 1
ATOM 3679 N N . ALA A 1 471 ? -12.325 9.031 -5.005 1.00 92.94 471 ALA A N 1
ATOM 3680 C CA . ALA A 1 471 ? -11.167 9.703 -4.411 1.00 92.94 471 ALA A CA 1
ATOM 3681 C C . ALA A 1 471 ? -11.564 10.541 -3.188 1.00 92.94 471 ALA A C 1
ATOM 3683 O O . ALA A 1 471 ? -10.903 10.453 -2.154 1.00 92.94 471 ALA A O 1
ATOM 3684 N N . ARG A 1 472 ? -12.696 11.257 -3.243 1.00 92.75 472 ARG A N 1
ATOM 3685 C CA . ARG A 1 472 ? -13.264 11.947 -2.068 1.00 92.75 472 ARG A CA 1
ATOM 3686 C C . ARG A 1 472 ? -13.676 10.978 -0.963 1.00 92.75 472 ARG A C 1
ATOM 3688 O O . ARG A 1 472 ? -13.484 11.260 0.215 1.00 92.75 472 ARG A O 1
ATOM 3695 N N . GLY A 1 473 ? -14.179 9.804 -1.328 1.00 94.50 473 GLY A N 1
ATOM 3696 C CA . GLY A 1 473 ? -14.437 8.724 -0.378 1.00 94.50 473 GLY A CA 1
ATOM 3697 C C . GLY A 1 473 ? -13.171 8.230 0.326 1.00 94.50 473 GLY A C 1
ATOM 3698 O O . GLY A 1 473 ? -13.149 8.055 1.546 1.00 94.50 473 GLY A O 1
ATOM 3699 N N . PHE A 1 474 ? -12.074 8.072 -0.416 1.00 95.12 474 PHE A N 1
ATOM 3700 C CA . PHE A 1 474 ? -10.770 7.771 0.172 1.00 95.12 474 PHE A CA 1
ATOM 3701 C C . PHE A 1 474 ? -10.209 8.929 1.010 1.00 95.12 474 PHE A C 1
ATOM 3703 O O . PHE A 1 474 ? -9.592 8.662 2.043 1.00 95.12 474 PHE A O 1
ATOM 3710 N N . ALA A 1 475 ? -10.464 10.185 0.638 1.00 95.50 475 ALA A N 1
ATOM 3711 C CA . ALA A 1 475 ? -10.135 11.349 1.459 1.00 95.50 475 ALA A CA 1
ATOM 3712 C C . ALA A 1 475 ? -10.900 11.328 2.793 1.00 95.50 475 ALA A C 1
ATOM 3714 O O . ALA A 1 475 ? -10.283 11.467 3.847 1.00 95.50 475 ALA A O 1
ATOM 3715 N N . ALA A 1 476 ? -12.204 11.029 2.781 1.00 95.62 476 ALA A N 1
ATOM 3716 C CA . ALA A 1 476 ? -13.001 10.852 3.997 1.00 95.62 476 ALA A CA 1
ATOM 3717 C C . ALA A 1 476 ? -12.458 9.716 4.886 1.00 95.62 476 ALA A C 1
ATOM 3719 O O . ALA A 1 476 ? -12.386 9.850 6.109 1.00 95.62 476 ALA A O 1
ATOM 3720 N N . ILE A 1 477 ? -12.002 8.614 4.282 1.00 96.19 477 ILE A N 1
ATOM 3721 C CA . ILE A 1 477 ? -11.321 7.523 4.994 1.00 96.19 477 ILE A CA 1
ATOM 3722 C C . ILE A 1 477 ? -10.032 8.009 5.676 1.00 96.19 477 ILE A C 1
ATOM 3724 O O . ILE A 1 477 ? -9.804 7.666 6.836 1.00 96.19 477 ILE A O 1
ATOM 3728 N N . GLN A 1 478 ? -9.186 8.786 4.993 1.00 96.12 478 GLN A N 1
ATOM 3729 C CA . GLN A 1 478 ? -7.951 9.307 5.594 1.00 96.12 478 GLN A CA 1
ATOM 3730 C C . GLN A 1 478 ? -8.241 10.327 6.694 1.00 96.12 478 GLN A C 1
ATOM 3732 O O . GLN A 1 478 ? -7.687 10.205 7.781 1.00 96.12 478 GLN A O 1
ATOM 3737 N N . ALA A 1 479 ? -9.171 11.255 6.473 1.00 95.50 479 ALA A N 1
ATOM 3738 C CA . ALA A 1 479 ? -9.594 12.213 7.489 1.00 95.50 479 ALA A CA 1
ATOM 3739 C C . ALA A 1 479 ? -10.155 11.505 8.738 1.00 95.50 479 ALA A C 1
ATOM 3741 O O . ALA A 1 479 ? -9.788 11.848 9.859 1.00 95.50 479 ALA A O 1
ATOM 3742 N N . SER A 1 480 ? -10.943 10.439 8.560 1.00 96.00 480 SER A N 1
ATOM 3743 C CA . SER A 1 480 ? -11.397 9.594 9.671 1.00 96.00 480 SER A CA 1
ATOM 3744 C C . SER A 1 480 ? -10.235 8.938 10.425 1.00 96.00 480 SER A C 1
ATOM 3746 O O . SER A 1 480 ? -10.216 8.927 11.654 1.00 96.00 480 SER A O 1
ATOM 3748 N N . LEU A 1 481 ? -9.226 8.428 9.711 1.00 95.12 481 LEU A N 1
ATOM 3749 C CA . LEU A 1 481 ? -8.020 7.860 10.321 1.00 95.12 481 LEU A CA 1
ATOM 3750 C C . LEU A 1 481 ? -7.181 8.911 11.064 1.00 95.12 481 LEU A C 1
ATOM 3752 O O . LEU A 1 481 ? -6.623 8.584 12.112 1.00 95.12 481 LEU A O 1
ATOM 3756 N N . ASN A 1 482 ? -7.123 10.149 10.565 1.00 92.50 482 ASN A N 1
ATOM 3757 C CA . ASN A 1 482 ? -6.490 11.276 11.252 1.00 92.50 482 ASN A CA 1
ATOM 3758 C C . ASN A 1 482 ? -7.206 11.548 12.587 1.00 92.50 482 ASN A C 1
ATOM 3760 O O . ASN A 1 482 ? -6.553 11.568 13.626 1.00 92.50 482 ASN A O 1
ATOM 3764 N N . SER A 1 483 ? -8.543 11.629 12.593 1.00 91.62 483 SER A N 1
ATOM 3765 C CA . SER A 1 483 ? -9.333 11.793 13.825 1.00 91.62 483 SER A CA 1
ATOM 3766 C C . SER A 1 483 ? -9.198 10.606 14.788 1.00 91.62 483 SER A C 1
ATOM 3768 O O . SER A 1 483 ? -9.099 10.801 15.996 1.00 91.62 483 SER A O 1
ATOM 3770 N N . ILE A 1 484 ? -9.137 9.363 14.288 1.00 88.94 484 ILE A N 1
ATOM 3771 C CA . ILE A 1 484 ? -8.904 8.176 15.134 1.00 88.94 484 ILE A CA 1
ATOM 3772 C C . ILE A 1 484 ? -7.549 8.262 15.848 1.00 88.94 484 ILE A C 1
ATOM 3774 O O . ILE A 1 484 ? -7.452 7.840 16.999 1.00 88.94 484 ILE A O 1
ATOM 3778 N N . GLN A 1 485 ? -6.511 8.782 15.185 1.00 87.38 485 GLN A N 1
ATOM 3779 C CA . GLN A 1 485 ? -5.163 8.885 15.752 1.00 87.38 485 GLN A CA 1
ATOM 3780 C C . GLN A 1 485 ? -5.093 9.830 16.957 1.00 87.38 485 GLN A C 1
ATOM 3782 O O . GLN A 1 485 ? -4.295 9.589 17.858 1.00 87.38 485 GLN A O 1
ATOM 3787 N N . VAL A 1 486 ? -5.950 10.850 16.995 1.00 85.62 486 VAL A N 1
ATOM 3788 C CA . VAL A 1 486 ? -6.089 11.788 18.124 1.00 85.62 486 VAL A CA 1
ATOM 3789 C C . VAL A 1 486 ? -7.281 11.452 19.033 1.00 85.62 486 VAL A C 1
ATOM 3791 O O . VAL A 1 486 ? -7.713 12.273 19.830 1.00 85.62 486 VAL A O 1
ATOM 3794 N N . GLU A 1 487 ? -7.820 10.234 18.920 1.00 85.31 487 GLU A N 1
ATOM 3795 C CA . GLU A 1 487 ? -8.959 9.714 19.695 1.00 85.31 487 GLU A CA 1
ATOM 3796 C C . GLU A 1 487 ? -10.294 10.479 19.548 1.00 85.31 487 GLU A C 1
ATOM 3798 O O . GLU A 1 487 ? -11.243 10.239 20.299 1.00 85.31 487 GLU A O 1
ATOM 3803 N N . GLU A 1 488 ? -10.448 11.306 18.514 1.00 90.81 488 GLU A N 1
ATOM 3804 C CA . GLU A 1 488 ? -11.690 12.019 18.192 1.00 90.81 488 GLU A CA 1
ATOM 3805 C C . GLU A 1 488 ? -12.683 11.122 17.430 1.00 90.81 488 GLU A C 1
ATOM 3807 O O . GLU A 1 488 ? -13.054 11.350 16.276 1.00 90.81 488 GLU A O 1
ATOM 3812 N N . LEU A 1 489 ? -13.138 10.054 18.087 1.00 92.06 489 LEU A N 1
ATOM 3813 C CA . LEU A 1 489 ? -14.033 9.050 17.496 1.00 92.06 489 LEU A CA 1
ATOM 3814 C C . LEU A 1 489 ? -15.364 9.616 16.940 1.00 92.06 489 LEU A C 1
ATOM 3816 O O . LEU A 1 489 ? -15.814 9.129 15.896 1.00 92.06 489 LEU A O 1
ATOM 3820 N N . PRO A 1 490 ? -16.013 10.625 17.565 1.00 93.56 490 PRO A N 1
ATOM 3821 C CA . PRO A 1 490 ? -17.201 11.256 16.988 1.00 93.56 490 PRO A CA 1
ATOM 3822 C C . PRO A 1 490 ? -16.913 11.968 15.659 1.00 93.56 490 PRO A C 1
ATOM 3824 O O . PRO A 1 490 ? -17.648 11.761 14.694 1.00 93.56 490 PRO A O 1
ATOM 3827 N N . ALA A 1 491 ? -15.816 12.729 15.575 1.00 93.44 491 ALA A N 1
ATOM 3828 C CA . ALA A 1 491 ? -15.400 13.397 14.340 1.00 93.44 491 ALA A CA 1
ATOM 3829 C C . ALA A 1 491 ? -15.057 12.371 13.249 1.00 93.44 491 ALA A C 1
ATOM 3831 O O . ALA A 1 491 ? -15.530 12.481 12.117 1.00 93.44 491 ALA A O 1
ATOM 3832 N N . ALA A 1 492 ? -14.342 11.302 13.621 1.00 94.94 492 ALA A N 1
ATOM 3833 C CA . ALA A 1 492 ? -14.021 10.200 12.718 1.00 94.94 492 ALA A CA 1
ATOM 3834 C C . ALA A 1 492 ? -15.272 9.547 12.105 1.00 94.94 492 ALA A C 1
ATOM 3836 O O . ALA A 1 492 ? -15.259 9.165 10.933 1.00 94.94 492 ALA A O 1
ATOM 3837 N N . THR A 1 493 ? -16.347 9.422 12.891 1.00 96.88 493 THR A N 1
ATOM 3838 C CA . THR A 1 493 ? -17.639 8.884 12.439 1.00 96.88 493 THR A CA 1
ATOM 3839 C C . THR A 1 493 ? -18.351 9.871 11.518 1.00 96.88 493 THR A C 1
ATOM 3841 O O . THR A 1 493 ? -18.790 9.488 10.436 1.00 96.88 493 THR A O 1
ATOM 3844 N N . ALA A 1 494 ? -18.432 11.144 11.919 1.00 95.62 494 ALA A N 1
ATOM 3845 C CA . ALA A 1 494 ? -19.123 12.186 11.164 1.00 95.62 494 ALA A CA 1
ATOM 3846 C C . ALA A 1 494 ? -18.547 12.354 9.751 1.00 95.62 494 ALA A C 1
ATOM 3848 O O . ALA A 1 494 ? -19.298 12.446 8.782 1.00 95.62 494 ALA A O 1
ATOM 3849 N N . VAL A 1 495 ? -17.219 12.319 9.616 1.00 94.56 495 VAL A N 1
ATOM 3850 C CA . VAL A 1 495 ? -16.545 12.410 8.314 1.00 94.56 495 VAL A CA 1
ATOM 3851 C C . VAL A 1 495 ? -16.890 11.220 7.411 1.00 94.56 495 VAL A C 1
ATOM 3853 O O . VAL A 1 495 ? -17.188 11.416 6.233 1.00 94.56 495 VAL A O 1
ATOM 3856 N N . LEU A 1 496 ? -16.902 9.992 7.945 1.00 95.62 496 LEU A N 1
ATOM 3857 C CA . LEU A 1 496 ? -17.277 8.804 7.168 1.00 95.62 496 LEU A CA 1
ATOM 3858 C C . LEU A 1 496 ? -18.747 8.833 6.743 1.00 95.62 496 LEU A C 1
ATOM 3860 O O . LEU A 1 496 ? -19.068 8.427 5.627 1.00 95.62 496 LEU A O 1
ATOM 3864 N N . GLU A 1 497 ? -19.642 9.298 7.614 1.00 95.19 497 GLU A N 1
ATOM 3865 C CA . GLU A 1 497 ? -21.073 9.379 7.311 1.00 95.19 497 GLU A CA 1
ATOM 3866 C C . GLU A 1 497 ? -21.429 10.548 6.385 1.00 95.19 497 GLU A C 1
ATOM 3868 O O . GLU A 1 497 ? -22.436 10.476 5.683 1.00 95.19 497 GLU A O 1
ATOM 3873 N N . LYS A 1 498 ? -20.587 11.585 6.294 1.00 93.19 498 LYS A N 1
ATOM 3874 C CA . LYS A 1 498 ? -20.758 12.667 5.314 1.00 93.19 498 LYS A CA 1
ATOM 3875 C C . LYS A 1 498 ? -20.611 12.167 3.875 1.00 93.19 498 LYS A C 1
ATOM 3877 O O . LYS A 1 498 ? -21.340 12.626 2.999 1.00 93.19 498 LYS A O 1
ATOM 3882 N N . TRP A 1 499 ? -19.691 11.235 3.614 1.00 93.06 499 TRP A N 1
ATOM 3883 C CA . TRP A 1 499 ? -19.579 10.626 2.289 1.00 93.06 499 TRP A CA 1
ATOM 3884 C C . TRP A 1 499 ? -20.705 9.610 2.072 1.00 93.06 499 TRP A C 1
ATOM 3886 O O . TRP A 1 499 ? -20.895 8.684 2.872 1.00 93.06 499 TRP A O 1
ATOM 3896 N N . GLN A 1 500 ? -21.437 9.779 0.973 1.00 90.50 500 GLN A N 1
ATOM 3897 C CA . GLN A 1 500 ? -22.558 8.931 0.586 1.00 90.50 500 GLN A CA 1
ATOM 3898 C C . GLN A 1 500 ? -22.315 8.358 -0.810 1.00 90.50 500 GLN A C 1
ATOM 3900 O O . GLN A 1 500 ? -21.885 9.097 -1.695 1.00 90.50 500 GLN A O 1
ATOM 3905 N N . PRO A 1 501 ? -22.580 7.059 -1.029 1.00 87.88 501 PRO A N 1
ATOM 3906 C CA . PRO A 1 501 ? -22.452 6.472 -2.351 1.00 87.88 501 PRO A CA 1
ATOM 3907 C C . PRO A 1 501 ? -23.443 7.106 -3.335 1.00 87.88 501 PRO A C 1
ATOM 3909 O O . PRO A 1 501 ? -24.544 7.519 -2.967 1.00 87.88 501 PRO A O 1
ATOM 3912 N N . ARG A 1 502 ? -23.073 7.132 -4.618 1.00 85.38 502 ARG A N 1
ATOM 3913 C CA . ARG A 1 502 ? -23.984 7.533 -5.698 1.00 85.38 502 ARG A CA 1
ATOM 3914 C C . ARG A 1 502 ? -25.103 6.504 -5.870 1.00 85.38 502 ARG A C 1
ATOM 3916 O O . ARG A 1 502 ? -24.947 5.340 -5.506 1.00 85.38 502 ARG A O 1
ATOM 3923 N N . ARG A 1 503 ? -26.216 6.923 -6.492 1.00 84.12 503 ARG A N 1
ATOM 3924 C CA . ARG A 1 503 ? -27.346 6.026 -6.819 1.00 84.12 503 ARG A CA 1
ATOM 3925 C C . ARG A 1 503 ? -26.896 4.811 -7.633 1.00 84.12 503 ARG A C 1
ATOM 3927 O O . ARG A 1 503 ? -27.349 3.704 -7.373 1.00 84.12 503 ARG A O 1
ATOM 3934 N N . GLN A 1 504 ? -25.998 5.031 -8.591 1.00 85.81 504 GLN A N 1
ATOM 3935 C CA . GLN A 1 504 ? -25.327 3.973 -9.334 1.00 85.81 504 GLN A CA 1
ATOM 3936 C C . GLN A 1 504 ? -23.886 3.855 -8.833 1.00 85.81 504 GLN A C 1
ATOM 3938 O O . GLN A 1 504 ? -23.067 4.748 -9.049 1.00 85.81 504 GLN A O 1
ATOM 3943 N N . LEU A 1 505 ? -23.603 2.763 -8.125 1.00 87.12 505 LEU A N 1
ATOM 3944 C CA . LEU A 1 505 ? -22.281 2.465 -7.580 1.00 87.12 505 LEU A CA 1
ATOM 3945 C C . LEU A 1 505 ? -21.341 1.994 -8.691 1.00 87.12 505 LEU A C 1
ATOM 3947 O O . LEU A 1 505 ? -21.667 1.075 -9.444 1.00 87.12 505 LEU A O 1
ATOM 3951 N N . SER A 1 506 ? -20.156 2.596 -8.761 1.00 90.50 506 SER A N 1
ATOM 3952 C CA . SER A 1 506 ? -19.041 2.031 -9.523 1.00 90.50 506 SER A CA 1
ATOM 3953 C C . SER A 1 506 ? -18.321 0.940 -8.721 1.00 90.50 506 SER A C 1
ATOM 3955 O O . SER A 1 506 ? -18.480 0.839 -7.502 1.00 90.50 506 SER A O 1
ATOM 3957 N N . VAL A 1 507 ? -17.478 0.143 -9.386 1.00 91.56 507 VAL A N 1
ATOM 3958 C CA . VAL A 1 507 ? -16.639 -0.868 -8.712 1.00 91.56 507 VAL A CA 1
ATOM 3959 C C . VAL A 1 507 ? -15.705 -0.201 -7.696 1.00 91.56 507 VAL A C 1
ATOM 3961 O O . VAL A 1 507 ? -15.539 -0.694 -6.582 1.00 91.56 507 VAL A O 1
ATOM 3964 N N . MET A 1 508 ? -15.149 0.963 -8.035 1.00 92.56 508 MET A N 1
ATOM 3965 C CA . MET A 1 508 ? -14.313 1.739 -7.120 1.00 92.56 508 MET A CA 1
ATOM 3966 C C . MET A 1 508 ? -15.096 2.241 -5.889 1.00 92.56 508 MET A C 1
ATOM 3968 O O . MET A 1 508 ? -14.565 2.210 -4.776 1.00 92.56 508 MET A O 1
ATOM 3972 N N . ASP A 1 509 ? -16.377 2.603 -6.046 1.00 92.62 509 ASP A N 1
ATOM 3973 C CA . ASP A 1 509 ? -17.222 3.020 -4.918 1.00 92.62 509 ASP A CA 1
ATOM 3974 C C . ASP A 1 509 ? -17.475 1.862 -3.940 1.00 92.62 509 ASP A C 1
ATOM 3976 O O . ASP A 1 509 ? -17.506 2.089 -2.729 1.00 92.62 509 ASP A O 1
ATOM 3980 N N . TYR A 1 510 ? -17.587 0.617 -4.421 1.00 93.38 510 TYR A N 1
ATOM 3981 C CA . TYR A 1 510 ? -17.672 -0.557 -3.542 1.00 93.38 510 TYR A CA 1
ATOM 3982 C C . TYR A 1 510 ? -16.417 -0.726 -2.683 1.00 93.38 510 TYR A C 1
ATOM 3984 O O . TYR A 1 510 ? -16.528 -1.039 -1.496 1.00 93.38 510 TYR A O 1
ATOM 3992 N N . VAL A 1 511 ? -15.226 -0.450 -3.227 1.00 93.25 511 VAL A N 1
ATOM 3993 C CA . VAL A 1 511 ? -13.974 -0.481 -2.451 1.00 93.25 511 VAL A CA 1
ATOM 3994 C C . VAL A 1 511 ? -14.001 0.559 -1.329 1.00 93.25 511 VAL A C 1
ATOM 3996 O O . VAL A 1 511 ? -13.601 0.268 -0.196 1.00 93.25 511 VAL A O 1
ATOM 3999 N N . VAL A 1 512 ? -14.479 1.773 -1.615 1.00 94.88 512 VAL A N 1
ATOM 4000 C CA . VAL A 1 512 ? -14.635 2.825 -0.601 1.00 94.88 512 VAL A CA 1
ATOM 4001 C C . VAL A 1 512 ? -15.657 2.404 0.453 1.00 94.88 512 VAL A C 1
ATOM 4003 O O . VAL A 1 512 ? -15.367 2.480 1.647 1.00 94.88 512 VAL A O 1
ATOM 4006 N N . LEU A 1 513 ? -16.825 1.922 0.027 1.00 94.94 513 LEU A N 1
ATOM 4007 C CA . LEU A 1 513 ? -17.922 1.531 0.907 1.00 94.94 513 LEU A CA 1
ATOM 4008 C C . LEU A 1 513 ? -17.503 0.395 1.849 1.00 94.94 513 LEU A C 1
ATOM 4010 O O . LEU A 1 513 ? -17.691 0.498 3.062 1.00 94.94 513 LEU A O 1
ATOM 4014 N N . TYR A 1 514 ? -16.827 -0.627 1.317 1.00 94.31 514 TYR A N 1
ATOM 4015 C CA . TYR A 1 514 ? -16.219 -1.706 2.096 1.00 94.31 514 TYR A CA 1
ATOM 4016 C C . TYR A 1 514 ? -15.354 -1.154 3.237 1.00 94.31 514 TYR A C 1
ATOM 4018 O O . TYR A 1 514 ? -15.537 -1.517 4.404 1.00 94.31 514 TYR A O 1
ATOM 4026 N N . ARG A 1 515 ? -14.437 -0.230 2.911 1.00 95.00 515 ARG A N 1
ATOM 4027 C CA . ARG A 1 515 ? -13.531 0.381 3.893 1.00 95.00 515 ARG A CA 1
ATOM 4028 C C . ARG A 1 515 ? -14.260 1.296 4.873 1.00 95.00 515 ARG A C 1
ATOM 4030 O O . ARG A 1 515 ? -13.876 1.319 6.041 1.00 95.00 515 ARG A O 1
ATOM 4037 N N . LYS A 1 516 ? -15.289 2.024 4.430 1.00 96.06 516 LYS A N 1
ATOM 4038 C CA . LYS A 1 516 ? -16.140 2.861 5.289 1.00 96.06 516 LYS A CA 1
ATOM 4039 C C . LYS A 1 516 ? -16.778 2.009 6.383 1.00 96.06 516 LYS A C 1
ATOM 4041 O O . LYS A 1 516 ? -16.573 2.299 7.559 1.00 96.06 516 LYS A O 1
ATOM 4046 N N . HIS A 1 517 ? -17.479 0.933 6.021 1.00 95.75 517 HIS A N 1
ATOM 4047 C CA . HIS A 1 517 ? -18.130 0.052 6.997 1.00 95.75 517 HIS A CA 1
ATOM 4048 C C . HIS A 1 517 ? -17.121 -0.621 7.930 1.00 95.75 517 HIS A C 1
ATOM 4050 O O . HIS A 1 517 ? -17.329 -0.657 9.144 1.00 95.75 517 HIS A O 1
ATOM 4056 N N . PHE A 1 518 ? -15.976 -1.055 7.396 1.00 93.81 518 PHE A N 1
ATOM 4057 C CA . PHE A 1 518 ? -14.893 -1.603 8.207 1.00 93.81 518 PHE A CA 1
ATOM 4058 C C . PHE A 1 518 ? -14.375 -0.604 9.261 1.00 93.81 518 PHE A C 1
ATOM 4060 O O . PHE A 1 518 ? -14.187 -0.955 10.429 1.00 93.81 518 PHE A O 1
ATOM 4067 N N . LEU A 1 519 ? -14.161 0.660 8.881 1.00 95.19 519 LEU A N 1
ATOM 4068 C CA . LEU A 1 519 ? -13.704 1.691 9.814 1.00 95.19 519 LEU A CA 1
ATOM 4069 C C . LEU A 1 519 ? -14.785 2.105 10.812 1.00 95.19 519 LEU A C 1
ATOM 4071 O O . LEU A 1 519 ? -14.471 2.245 11.993 1.00 95.19 519 LEU A O 1
ATOM 4075 N N . LEU A 1 520 ? -16.044 2.228 10.384 1.00 96.50 520 LEU A N 1
ATOM 4076 C CA . LEU A 1 520 ? -17.170 2.474 11.289 1.00 96.50 520 LEU A CA 1
ATOM 4077 C C . LEU A 1 520 ? -17.275 1.371 12.345 1.00 96.50 520 LEU A C 1
ATOM 4079 O O . LEU A 1 520 ? -17.407 1.672 13.529 1.00 96.50 520 LEU A O 1
ATOM 4083 N N . ALA A 1 521 ? -17.127 0.105 11.950 1.00 93.75 521 ALA A N 1
ATOM 4084 C CA . ALA A 1 521 ? -17.079 -1.002 12.895 1.00 93.75 521 ALA A CA 1
ATOM 4085 C C . ALA A 1 521 ? -15.933 -0.858 13.903 1.00 93.75 521 ALA A C 1
ATOM 4087 O O . ALA A 1 521 ? -16.136 -1.034 15.105 1.00 93.75 521 ALA A O 1
ATOM 4088 N N . LYS A 1 522 ? -14.731 -0.495 13.439 1.00 89.88 522 LYS A N 1
ATOM 4089 C CA . LYS A 1 522 ? -13.575 -0.263 14.316 1.00 89.88 522 LYS A CA 1
ATOM 4090 C C . LYS A 1 522 ? -13.832 0.877 15.307 1.00 89.88 522 LYS A C 1
ATOM 4092 O O . LYS A 1 522 ? -13.500 0.733 16.483 1.00 89.88 522 LYS A O 1
ATOM 4097 N N . ILE A 1 523 ? -14.430 1.980 14.858 1.00 91.38 523 ILE A N 1
ATOM 4098 C CA . ILE A 1 523 ? -14.779 3.122 15.713 1.00 91.38 523 ILE A CA 1
ATOM 4099 C C . ILE A 1 523 ? -15.821 2.712 16.763 1.00 91.38 523 ILE A C 1
ATOM 4101 O O . ILE A 1 523 ? -15.604 2.931 17.954 1.00 91.38 523 ILE A O 1
ATOM 4105 N N . LEU A 1 524 ? -16.904 2.052 16.346 1.00 90.69 524 LEU A N 1
ATOM 4106 C CA . LEU A 1 524 ? -17.966 1.570 17.235 1.00 90.69 524 LEU A CA 1
ATOM 4107 C C . LEU A 1 524 ? -17.433 0.569 18.262 1.00 90.69 524 LEU A C 1
ATOM 4109 O O . LEU A 1 524 ? -17.763 0.659 19.444 1.00 90.69 524 LEU A O 1
ATOM 4113 N N . ARG A 1 525 ? -16.549 -0.341 17.838 1.00 87.56 525 ARG A N 1
ATOM 4114 C CA . ARG A 1 525 ? -15.845 -1.257 18.739 1.00 87.56 525 ARG A CA 1
ATOM 4115 C C . ARG A 1 525 ? -15.044 -0.477 19.773 1.00 87.56 525 ARG A C 1
ATOM 4117 O O . ARG A 1 525 ? -15.183 -0.750 20.960 1.00 87.56 525 ARG A O 1
ATOM 4124 N N . ASN A 1 526 ? -14.275 0.524 19.342 1.00 81.75 526 ASN A N 1
ATOM 4125 C CA . ASN A 1 526 ? -13.506 1.375 20.248 1.00 81.75 526 ASN A CA 1
ATOM 4126 C C . ASN A 1 526 ? -14.405 2.108 21.257 1.00 81.75 526 ASN A C 1
ATOM 4128 O O . ASN A 1 526 ? -13.993 2.289 22.399 1.00 81.75 526 ASN A O 1
ATOM 4132 N N . GLN A 1 527 ? -15.629 2.473 20.875 1.00 84.56 527 GLN A N 1
ATOM 4133 C CA . GLN A 1 527 ? -16.638 3.079 21.754 1.00 84.56 527 GLN A CA 1
ATOM 4134 C C . GLN A 1 527 ? -17.369 2.067 22.662 1.00 84.56 527 GLN A C 1
ATOM 4136 O O . GLN A 1 527 ? -18.164 2.472 23.505 1.00 84.56 527 GLN A O 1
ATOM 4141 N N . GLY A 1 528 ? -17.119 0.761 22.516 1.00 81.81 528 GLY A N 1
ATOM 4142 C CA . GLY A 1 528 ? -17.795 -0.303 23.266 1.00 81.81 528 GLY A CA 1
ATOM 4143 C C . GLY A 1 528 ? -19.140 -0.749 22.673 1.00 81.81 528 GLY A C 1
ATOM 4144 O O . GLY A 1 528 ? -19.834 -1.572 23.265 1.00 81.81 528 GLY A O 1
ATOM 4145 N N . HIS A 1 529 ? -19.522 -0.253 21.494 1.00 88.25 529 HIS A N 1
ATOM 4146 C CA . HIS A 1 529 ? -20.757 -0.620 20.794 1.00 88.25 529 HIS A CA 1
ATOM 4147 C C . HIS A 1 529 ? -20.580 -1.894 19.952 1.00 88.25 529 HIS A C 1
ATOM 4149 O O . HIS A 1 529 ? -20.647 -1.849 18.724 1.00 88.25 529 HIS A O 1
ATOM 4155 N N . PHE A 1 530 ? -20.346 -3.037 20.603 1.00 84.62 530 PHE A N 1
ATOM 4156 C CA . PHE A 1 530 ? -19.983 -4.288 19.920 1.00 84.62 530 PHE A CA 1
ATOM 4157 C C . PHE A 1 530 ? -21.041 -4.821 18.946 1.00 84.62 530 PHE A C 1
ATOM 4159 O O . PHE A 1 530 ? -20.680 -5.262 17.861 1.00 84.62 530 PHE A O 1
ATOM 4166 N N . GLU A 1 531 ? -22.328 -4.748 19.290 1.00 88.12 531 GLU A N 1
ATOM 4167 C CA . GLU A 1 531 ? -23.414 -5.214 18.410 1.00 88.12 531 GLU A CA 1
ATOM 4168 C C . GLU A 1 531 ? -23.470 -4.391 17.119 1.00 88.12 531 GLU A C 1
ATOM 4170 O O . GLU A 1 531 ? -23.359 -4.935 16.026 1.00 88.12 531 GLU A O 1
ATOM 4175 N N . LYS A 1 532 ? -23.484 -3.058 17.243 1.00 91.00 532 LYS A N 1
ATOM 4176 C CA . LYS A 1 532 ? -23.448 -2.155 16.084 1.00 91.00 532 LYS A CA 1
ATOM 4177 C C . LYS A 1 532 ? -22.167 -2.322 15.265 1.00 91.00 532 LYS A C 1
ATOM 4179 O O . LYS A 1 532 ? -22.193 -2.222 14.043 1.00 91.00 532 LYS A O 1
ATOM 4184 N N . ALA A 1 533 ? -21.034 -2.562 15.929 1.00 89.69 533 ALA A N 1
ATOM 4185 C CA . ALA A 1 533 ? -19.775 -2.840 15.248 1.00 89.69 533 ALA A CA 1
ATOM 4186 C C . ALA A 1 533 ? -19.851 -4.135 14.426 1.00 89.69 533 ALA A C 1
ATOM 4188 O O . ALA A 1 533 ? -19.350 -4.173 13.304 1.00 89.69 533 ALA A O 1
ATOM 4189 N N . LEU A 1 534 ? -20.495 -5.176 14.961 1.00 90.38 534 LEU A N 1
ATOM 4190 C CA . LEU A 1 534 ? -20.724 -6.430 14.252 1.00 90.38 534 LEU A CA 1
ATOM 4191 C C . LEU A 1 534 ? -21.635 -6.229 13.036 1.00 90.38 534 LEU A C 1
ATOM 4193 O O . LEU A 1 534 ? -21.323 -6.755 11.971 1.00 90.38 534 LEU A O 1
ATOM 4197 N N . ASP A 1 535 ? -22.705 -5.447 13.163 1.00 94.00 535 ASP A N 1
ATOM 4198 C CA . ASP A 1 535 ? -23.603 -5.155 12.040 1.00 94.00 535 ASP A CA 1
ATOM 4199 C C . ASP A 1 535 ? -22.866 -4.432 10.906 1.00 94.00 535 ASP A C 1
ATOM 4201 O O . ASP A 1 535 ? -22.943 -4.849 9.751 1.00 94.00 535 ASP A O 1
ATOM 4205 N N . ARG A 1 536 ? -22.027 -3.439 11.233 1.00 94.25 536 ARG A N 1
ATOM 4206 C CA . ARG A 1 536 ? -21.160 -2.779 10.242 1.00 94.25 536 ARG A CA 1
ATOM 4207 C C . ARG A 1 536 ? -20.156 -3.738 9.587 1.00 94.25 536 ARG A C 1
ATOM 4209 O O . ARG A 1 536 ? -19.846 -3.582 8.410 1.00 94.25 536 ARG A O 1
ATOM 4216 N N . LEU A 1 537 ? -19.638 -4.739 10.302 1.00 90.88 537 LEU A N 1
ATOM 4217 C CA . LEU A 1 537 ? -18.752 -5.743 9.693 1.00 90.88 537 LEU A CA 1
ATOM 4218 C C . LEU A 1 537 ? -19.489 -6.681 8.745 1.00 90.88 537 LEU A C 1
ATOM 4220 O O . LEU A 1 537 ? -18.927 -7.020 7.707 1.00 90.88 537 LEU A O 1
ATOM 4224 N N . LYS A 1 538 ? -20.724 -7.071 9.075 1.00 91.88 538 LYS A N 1
ATOM 4225 C CA . LYS A 1 538 ? -21.571 -7.854 8.166 1.00 91.88 538 LYS A CA 1
ATOM 4226 C C . LYS A 1 538 ? -21.825 -7.077 6.876 1.00 91.88 538 LYS A C 1
ATOM 4228 O O . LYS A 1 538 ? -21.550 -7.600 5.807 1.00 91.88 538 LYS A O 1
ATOM 4233 N N . GLU A 1 539 ? -22.189 -5.796 6.977 1.00 92.62 539 GLU A N 1
ATOM 4234 C CA . GLU A 1 539 ? -22.345 -4.916 5.806 1.00 92.62 539 GLU A CA 1
ATOM 4235 C C . GLU A 1 539 ? -21.060 -4.843 4.958 1.00 92.62 539 GLU A C 1
ATOM 4237 O O . GLU A 1 539 ? -21.104 -4.936 3.733 1.00 92.62 539 GLU A O 1
ATOM 4242 N N . SER A 1 540 ? -19.895 -4.710 5.605 1.00 89.94 540 SER A N 1
ATOM 4243 C CA . SER A 1 540 ? -18.592 -4.721 4.926 1.00 89.94 540 SER A CA 1
ATOM 4244 C C . SER A 1 540 ? -18.342 -6.048 4.195 1.00 89.94 540 SER A C 1
ATOM 4246 O O . SER A 1 540 ? -17.892 -6.058 3.053 1.00 89.94 540 SER A O 1
ATOM 4248 N N . GLN A 1 541 ? -18.668 -7.177 4.819 1.00 86.75 541 GLN A N 1
ATOM 4249 C CA . GLN A 1 541 ? -18.482 -8.498 4.228 1.00 86.75 541 GLN A CA 1
ATOM 4250 C C . GLN A 1 541 ? -19.438 -8.760 3.060 1.00 86.75 541 GLN A C 1
ATOM 4252 O O . GLN A 1 541 ? -19.008 -9.292 2.035 1.00 86.75 541 GLN A O 1
ATOM 4257 N N . ASP A 1 542 ? -20.697 -8.348 3.174 1.00 88.38 542 ASP A N 1
ATOM 4258 C CA . ASP A 1 542 ? -21.684 -8.505 2.106 1.00 88.38 542 ASP A CA 1
ATOM 4259 C C . ASP A 1 542 ? -21.220 -7.798 0.826 1.00 88.38 542 ASP A C 1
ATOM 4261 O O . ASP A 1 542 ? -21.428 -8.307 -0.274 1.00 88.38 542 ASP A O 1
ATOM 4265 N N . ILE A 1 543 ? -20.501 -6.677 0.951 1.00 86.38 543 ILE A N 1
ATOM 4266 C CA . ILE A 1 543 ? -19.883 -5.986 -0.189 1.00 86.38 543 ILE A CA 1
ATOM 4267 C C . ILE A 1 543 ? -18.799 -6.838 -0.854 1.00 86.38 543 ILE A C 1
ATOM 4269 O O . ILE A 1 543 ? -18.720 -6.840 -2.072 1.00 86.38 543 ILE A O 1
ATOM 4273 N N . THR A 1 544 ? -17.984 -7.580 -0.097 1.00 73.75 544 THR A N 1
ATOM 4274 C CA . THR A 1 544 ? -16.939 -8.445 -0.686 1.00 73.75 544 THR A CA 1
ATOM 4275 C C . THR A 1 544 ? -17.484 -9.678 -1.404 1.00 73.75 544 THR A C 1
ATOM 4277 O O . THR A 1 544 ? -16.748 -10.320 -2.146 1.00 73.75 544 THR A O 1
ATOM 4280 N N . SER A 1 545 ? -18.751 -10.025 -1.159 1.00 69.69 545 SER A N 1
ATOM 4281 C CA . SER A 1 545 ? -19.439 -11.144 -1.813 1.00 69.69 545 SER A CA 1
ATOM 4282 C C . SER A 1 545 ? -20.162 -10.761 -3.110 1.00 69.69 545 SER A C 1
ATOM 4284 O O . SER A 1 545 ? -20.673 -11.644 -3.797 1.00 69.69 545 SER A O 1
ATOM 4286 N N . ARG A 1 546 ? -20.221 -9.461 -3.418 1.00 62.09 546 ARG A N 1
ATOM 4287 C CA . ARG A 1 546 ? -20.780 -8.894 -4.650 1.00 62.09 546 ARG A CA 1
ATOM 4288 C C . ARG A 1 546 ? -19.653 -8.559 -5.613 1.00 62.09 546 ARG A C 1
ATOM 4290 O O . ARG A 1 546 ? -19.900 -8.699 -6.829 1.00 62.09 546 ARG A O 1
#

Foldseek 3Di:
DCVVVQPLDPVLVVVVVLLVPPVNVCVVLVVDDDDDDQLCLLLLLVVQLVVDVLCNLLSLLVLLVPDDPPDDCVVSLVVNCVVVVDDSVVSVVVNVVSNLLNVLLVLLLVLLQVLCVVVVDHDDSLQQNLVSNRDPDSLLSSQADSVLSNVVSNVVVVVVPNSVSSNVSSVSSVVVCCSSSDDDDDDDDDDDDDDDDDDDDDDDDDDDPDDAPPPPDDDDDDPDDDDDDDDDDPDPDQLLVLVLLLQLLFDAPFKDFLLLQLQLLDWAWDQDLLRATDIDHGPADPVSSVQSNDSVSVVVSVVVCVVSPQWDDDDPGIIHGHNVSSVVSCVSDDPVVNLNSLVNLQSSLLSSQHAPPGDDDDPDCVSSLRRNLSSVVPVVVSLVVDDLVSLLVSLLSLLRSLPDDDLVSVVSSLVSSVVSCVPPPDPLSLLSSLLSVLVSCVVVVNLVVSQVSLVVLCPDDDDPGLSSLLSSLSSLLSQLVSCVVVPVLVSSLVSLVVRDADPDHRPSNLVSLLSSLQSNLVSCSSSNNNVSSVVSNVVSVVSVVD

Sequence (546 aa):
MLDVLLQLDDKTQALVDSYSKEENLSEIASSTTFAHGGHDLAVRAYQIKQNSAAIGRIACYMLARYHTKNTRIDPIVTQINTQLGCNGENVRKEVNNMLYKGHIWGEIVDTLVGIVNSSGTIASTSDFIGLVAILSPPSSWERARRDQRRAALRVLYEKKAIHHDAQEATKAFSFVTKHIAGSQFVDESPSTLCQKTREVMHSNTTALNRALPMRFLKEPATIVGPYASDPIGHQPPDDADLLLVLASFLAPGKEIPLDLFIRGAGARTRWGSDGKPTESRSLVDAELSSVLADRLKLENAFKMLCSIGTIKKTNSDTFSVSTDVSEAILISLDNDQRQFWKQQALIVTYRALTWKYLEPSIPHPKPLQAHVEFVLKTHQDVVKHLPSRTILDLVLTLTEASRLRGMAWKRFVLDAARKLISGLNDPYAVAWLGVNESLFERLSGNTQEAIHILTPLNEGHPEDDARMHSARGFAAIQASLNSIQVEELPAATAVLEKWQPRRQLSVMDYVVLYRKHFLLAKILRNQGHFEKALDRLKESQDITSR